Protein AF-A0A1H9SJ14-F1 (afdb_monomer_lite)

Sequence (432 aa):
MKKKSELMKMVAIISFTSLVTNAVACGSSLSLSETSNEESSGTEGEDSSQHGNSGAPGQQKNNSKNKTSDSDSKDEVSIEEITEKFIEEVASSAESDEEEVRYYLVDDFDDDGAYEGFMFVGSEADPDWGSCDGTVWFVNESGCEKIHDEFSFLVGENENIFSILQEEDRNFVVFRDLYATADVSNIYYVDGEKCIESRVSYLGSSYVGKEKGDLNITVSAYDMYCDFEGDAEEGTWTGHTWKPYYFYYSSETGDFEEYGAVEISEDELSKLIENDPIIEIKEEGYAIDQIIKRDNGIININYHMETEGLGRNYEYKNATYDLNTGLYVNVWGDGEAGVFDSDYGGIYYLQLLEDEDEDSESALSGDAHTYEEGDVDGYGYEGFSSDNLADSNRTKIELDEPVMTDTIVITITGAEKGAKYDDTCVSELLVY

Secondary structure (DSSP, 8-state):
-PPPPP--PPP-------------------------------------------------------------------HHHHHHHHHHHHHHHTTS-GGGEEEEEEE-TTSSS--EEEEEEEPPPBTTTTEEEEEEEEEETTEEEEEEEEEEEEPPTTSSS-EEEE-SS-EEEEEEEEPSS-EEEEEEEEETTEEEE-TTTTSSEEEE-TTT--EEEEEEEEEEEEEE-TT-SSPEEEEEEEEEEEEEEETTTTEEEEPPEEE--HHHHHHH-SS-HHHHHHHTTPEEEEEEEETTSEEEEEEEEEESSSSEEEEEEEEEEETTTTEE--SSSSS---TGGG--SS---S-SSPP--S-----------------------TT--HHHHHHH-------SS----S----------TT----TT--------

Foldseek 3Di:
DDDDDDDDDDDDDDDDDDDDDDDDDDDDDDDDDDDDDDDDDDDDDDDDDDDDDDDDDDDDDDPDDDDDDDDDDDPDDDQVNVVVVQLVQVCVVVVHDSVQQPAKDWDPFQPPPWIKMKTWGFDAQDPVQQWTWTFIKIATPVGIDTPGDTAIWHQDPVRHQWDWDDDDRGIWIWGWGDDPPFIFIFIWTDDPPDIGTALRGRQGDWDQDPPPRWIKHWHKDQFQKWFDDDPDPGTDGHDIFTDIFTWHQDPVVRHIDGFAKDWDDLVVQVVLAVDRCVVVCVVVPKDWDTWMAGPQQKIKTKIWHFDDDDGGMIGIWIWIAGSVVSATDQPPPPDGDDRRNNIRGGDDDRDDDDPPPPPDDDDPDDDDDDDDDDDQDQDDDPPDDLVRSQVPRDDDDDDPDDDDDPDDDDDDPDDDPPDDDDPSDDDDDDDD

Radius of gyration: 29.21 Å; chains: 1; bounding box: 78×79×76 Å

InterPro domains:
  IPR057561 NAD glycohydrolase, translocation F5/8 type C domain [PF25302] (384-431)

Structure (mmCIF, N/CA/C/O backbone):
data_AF-A0A1H9SJ14-F1
#
_entry.id   AF-A0A1H9SJ14-F1
#
loop_
_atom_site.group_PDB
_atom_site.id
_atom_site.type_symbol
_atom_site.label_atom_id
_atom_site.label_alt_id
_atom_site.label_comp_id
_atom_site.label_asym_id
_atom_site.label_entity_id
_atom_site.label_seq_id
_atom_site.pdbx_PDB_ins_code
_atom_site.Cartn_x
_atom_site.Cartn_y
_atom_site.Cartn_z
_atom_site.occupancy
_atom_site.B_iso_or_equiv
_atom_site.auth_seq_id
_atom_site.auth_comp_id
_atom_site.auth_asym_id
_atom_site.auth_atom_id
_atom_site.pdbx_PDB_model_num
ATOM 1 N N . MET A 1 1 ? 25.702 -25.009 -16.466 1.00 30.58 1 MET A N 1
ATOM 2 C CA . MET A 1 1 ? 26.375 -24.041 -15.579 1.00 30.58 1 MET A CA 1
ATOM 3 C C . MET A 1 1 ? 25.395 -22.903 -15.376 1.00 30.58 1 MET A C 1
ATOM 5 O O . MET A 1 1 ? 25.269 -22.076 -16.265 1.00 30.58 1 MET A O 1
ATOM 9 N N . LYS A 1 2 ? 24.595 -22.968 -14.307 1.00 26.28 2 LYS A N 1
ATOM 10 C CA . LYS A 1 2 ? 23.632 -21.925 -13.936 1.00 26.28 2 LYS A CA 1
ATOM 11 C C . LYS A 1 2 ? 24.352 -20.990 -12.963 1.00 26.28 2 LYS A C 1
ATOM 13 O O . LYS A 1 2 ? 24.883 -21.483 -11.969 1.00 26.28 2 LYS A O 1
ATOM 18 N N . LYS A 1 3 ? 24.451 -19.702 -13.294 1.00 25.41 3 LYS A N 1
ATOM 19 C CA . LYS A 1 3 ? 24.887 -18.670 -12.348 1.00 25.41 3 LYS A CA 1
ATOM 20 C C . LYS A 1 3 ? 23.734 -18.450 -11.366 1.00 25.41 3 LYS A C 1
ATOM 22 O O . LYS A 1 3 ? 22.610 -18.252 -11.814 1.00 25.41 3 LYS A O 1
ATOM 27 N N . LYS A 1 4 ? 24.016 -18.574 -10.067 1.00 28.19 4 LYS A N 1
ATOM 28 C CA . LYS A 1 4 ? 23.158 -18.056 -8.997 1.00 28.19 4 LYS A CA 1
ATOM 29 C C . LYS A 1 4 ? 23.175 -16.529 -9.118 1.00 28.19 4 LYS A C 1
ATOM 31 O O . LYS A 1 4 ? 24.267 -15.981 -9.258 1.00 28.19 4 LYS A O 1
ATOM 36 N N . SER A 1 5 ? 22.008 -15.891 -9.138 1.00 28.05 5 SER A N 1
ATOM 37 C CA . SER A 1 5 ? 21.909 -14.457 -8.875 1.00 28.05 5 SER A CA 1
ATOM 38 C C . SER A 1 5 ? 22.252 -14.232 -7.405 1.00 28.05 5 SER A C 1
ATOM 40 O O . SER A 1 5 ? 21.832 -14.999 -6.536 1.00 28.05 5 SER A O 1
ATOM 42 N N . GLU A 1 6 ? 23.108 -13.250 -7.154 1.00 30.83 6 GLU A N 1
ATOM 43 C CA . GLU A 1 6 ? 23.378 -12.754 -5.812 1.00 30.83 6 GLU A CA 1
ATOM 44 C C . GLU A 1 6 ? 22.240 -11.820 -5.409 1.00 30.83 6 GLU A C 1
ATOM 46 O O . GLU A 1 6 ? 21.781 -11.000 -6.202 1.00 30.83 6 GLU A O 1
ATOM 51 N N . LEU A 1 7 ? 21.749 -12.033 -4.193 1.00 27.98 7 LEU A N 1
ATOM 52 C CA . LEU A 1 7 ? 20.662 -11.304 -3.567 1.00 27.98 7 LEU A CA 1
ATOM 53 C C . LEU A 1 7 ? 21.302 -10.158 -2.770 1.00 27.98 7 LEU A C 1
ATOM 55 O O . LEU A 1 7 ? 22.014 -10.414 -1.802 1.00 27.98 7 LEU A O 1
ATOM 59 N N . MET A 1 8 ? 21.086 -8.916 -3.193 1.00 25.75 8 MET A N 1
ATOM 60 C CA . MET A 1 8 ? 21.490 -7.716 -2.457 1.00 25.75 8 MET A CA 1
ATOM 61 C C . MET A 1 8 ? 20.279 -7.296 -1.608 1.00 25.75 8 MET A C 1
ATOM 63 O O . MET A 1 8 ? 19.238 -6.969 -2.174 1.00 25.75 8 MET A O 1
ATOM 67 N N . LYS A 1 9 ? 20.361 -7.377 -0.271 1.00 30.12 9 LYS A N 1
ATOM 68 C CA . LYS A 1 9 ? 19.314 -6.876 0.644 1.00 30.12 9 LYS A CA 1
ATOM 69 C C . LYS A 1 9 ? 19.763 -5.551 1.272 1.00 30.12 9 LYS A C 1
ATOM 71 O O . LYS A 1 9 ? 20.928 -5.389 1.622 1.00 30.12 9 LYS A O 1
ATOM 76 N N . MET A 1 10 ? 18.811 -4.619 1.340 1.00 25.12 10 MET A N 1
ATOM 77 C CA . MET A 1 10 ? 18.914 -3.223 1.776 1.00 25.12 10 MET A CA 1
ATOM 78 C C . MET A 1 10 ? 19.604 -3.022 3.132 1.00 25.12 10 MET A C 1
ATOM 80 O O . MET A 1 10 ? 19.274 -3.680 4.114 1.00 25.12 10 MET A O 1
ATOM 84 N N . VAL A 1 11 ? 20.451 -1.993 3.191 1.00 25.08 11 VAL A N 1
ATOM 85 C CA . VAL A 1 11 ? 20.868 -1.308 4.420 1.00 25.08 11 VAL A CA 1
ATOM 86 C C . VAL A 1 11 ? 20.047 -0.022 4.527 1.00 25.08 11 VAL A C 1
ATOM 88 O O . VAL A 1 11 ? 20.162 0.859 3.676 1.00 25.08 11 VAL A O 1
ATOM 91 N N . ALA A 1 12 ? 19.222 0.110 5.566 1.00 23.83 12 ALA A N 1
ATOM 92 C CA . ALA A 1 12 ? 18.569 1.372 5.899 1.00 23.83 12 ALA A CA 1
ATOM 93 C C . ALA A 1 12 ? 19.550 2.261 6.686 1.00 23.83 12 ALA A C 1
ATOM 95 O O . ALA A 1 12 ? 19.896 1.960 7.827 1.00 23.83 12 ALA A O 1
ATOM 96 N N . ILE A 1 13 ? 20.020 3.358 6.084 1.00 26.92 13 ILE A N 1
ATOM 97 C CA . ILE A 1 13 ? 20.853 4.361 6.766 1.00 26.92 13 ILE A CA 1
ATOM 98 C C . ILE A 1 13 ? 19.944 5.475 7.293 1.00 26.92 13 ILE A C 1
ATOM 100 O O . ILE A 1 13 ? 19.517 6.352 6.545 1.00 26.92 13 ILE A O 1
ATOM 104 N N . ILE A 1 14 ? 19.685 5.479 8.601 1.00 26.12 14 ILE A N 1
ATOM 105 C CA . ILE A 1 14 ? 19.034 6.601 9.286 1.00 26.12 14 ILE A CA 1
ATOM 106 C C . ILE A 1 14 ? 20.107 7.648 9.617 1.00 26.12 14 ILE A C 1
ATOM 108 O O . ILE A 1 14 ? 20.957 7.437 10.482 1.00 26.12 14 ILE A O 1
ATOM 112 N N . SER A 1 15 ? 20.076 8.797 8.938 1.00 23.73 15 SER A N 1
ATOM 113 C CA . SER A 1 15 ? 20.920 9.952 9.274 1.00 23.73 15 SER A CA 1
ATOM 114 C C . SER A 1 15 ? 20.170 10.925 10.186 1.00 23.73 15 SER A C 1
ATOM 116 O O . SER A 1 15 ? 19.337 11.702 9.727 1.00 23.73 15 SER A O 1
ATOM 118 N N . PHE A 1 16 ? 20.505 10.935 11.479 1.00 23.61 16 PHE A N 1
ATOM 119 C CA . PHE A 1 16 ? 20.076 11.977 12.418 1.00 23.61 16 PHE A CA 1
ATOM 120 C C . PHE A 1 16 ? 21.045 13.166 12.380 1.00 23.61 16 PHE A C 1
ATOM 122 O O . PHE A 1 16 ? 22.209 13.045 12.760 1.00 23.61 16 PHE A O 1
ATOM 129 N N . THR A 1 17 ? 20.557 14.349 11.994 1.00 25.06 17 THR A N 1
ATOM 130 C CA . THR A 1 17 ? 21.251 15.619 12.266 1.00 25.06 17 THR A CA 1
ATOM 131 C C . THR A 1 17 ? 20.540 16.323 13.420 1.00 25.06 17 THR A C 1
ATOM 133 O O . THR A 1 17 ? 19.550 17.017 13.212 1.00 25.06 17 THR A O 1
ATOM 136 N N . SER A 1 18 ? 21.023 16.153 14.655 1.00 29.27 18 SER A N 1
ATOM 137 C CA . SER A 1 18 ? 20.503 16.908 15.801 1.00 29.27 18 SER A CA 1
ATOM 138 C C . SER A 1 18 ? 21.116 18.310 15.832 1.00 29.27 18 SER A C 1
ATOM 140 O O . SER A 1 18 ? 22.326 18.462 16.018 1.00 29.27 18 SER A O 1
ATOM 142 N N . LEU A 1 19 ? 20.286 19.344 15.714 1.00 23.00 19 LEU A N 1
ATOM 143 C CA . LEU A 1 19 ? 20.665 20.729 15.983 1.00 23.00 19 LEU A CA 1
ATOM 144 C C . LEU A 1 19 ? 20.073 21.124 17.342 1.00 23.00 19 LEU A C 1
ATOM 146 O O . LEU A 1 19 ? 18.964 21.639 17.438 1.00 23.00 19 LEU A O 1
ATOM 150 N N . VAL A 1 20 ? 20.809 20.838 18.418 1.00 26.47 20 VAL A N 1
ATOM 151 C CA . VAL A 1 20 ? 20.440 21.267 19.773 1.00 26.47 20 VAL A CA 1
ATOM 152 C C . VAL A 1 20 ? 20.949 22.690 19.987 1.00 26.47 20 VAL A C 1
ATOM 154 O O . VAL A 1 20 ? 22.146 22.914 20.167 1.00 26.47 20 VAL A O 1
ATOM 157 N N . THR A 1 21 ? 20.033 23.658 20.028 1.00 25.38 21 THR A N 1
ATOM 158 C CA . THR A 1 21 ? 20.314 24.985 20.595 1.00 25.38 21 THR A CA 1
ATOM 159 C C . THR A 1 21 ? 19.547 25.122 21.903 1.00 25.38 21 THR A C 1
ATOM 161 O O . THR A 1 21 ? 18.376 25.484 21.914 1.00 25.38 21 THR A O 1
ATOM 164 N N . ASN A 1 22 ? 20.212 24.832 23.022 1.00 28.05 22 ASN A N 1
ATOM 165 C CA . ASN A 1 22 ? 19.695 25.164 24.345 1.00 28.05 22 ASN A CA 1
ATOM 166 C C . ASN A 1 22 ? 20.012 26.627 24.670 1.00 28.05 22 ASN A C 1
ATOM 168 O O . ASN A 1 22 ? 21.174 27.026 24.770 1.00 28.05 22 ASN A O 1
ATOM 172 N N . ALA A 1 23 ? 18.963 27.419 24.879 1.00 24.64 23 ALA A N 1
ATOM 173 C CA . ALA A 1 23 ? 19.049 28.718 25.520 1.00 24.64 23 ALA A CA 1
ATOM 174 C C . ALA A 1 23 ? 18.889 28.549 27.038 1.00 24.64 23 ALA A C 1
ATOM 176 O O . ALA A 1 23 ? 17.806 28.218 27.506 1.00 24.64 23 ALA A O 1
ATOM 177 N N . VAL A 1 24 ? 19.927 28.865 27.820 1.00 27.86 24 VAL A N 1
ATOM 178 C CA . VAL A 1 24 ? 19.754 29.356 29.197 1.00 27.86 24 VAL A CA 1
ATOM 179 C C . VAL A 1 24 ? 20.703 30.526 29.430 1.00 27.86 24 VAL A C 1
ATOM 181 O O . VAL A 1 24 ? 21.916 30.445 29.247 1.00 27.86 24 VAL A O 1
ATOM 184 N N . ALA A 1 25 ? 20.102 31.643 29.823 1.00 22.27 25 ALA A N 1
ATOM 185 C CA . ALA A 1 25 ? 20.743 32.902 30.134 1.00 22.27 25 ALA A CA 1
ATOM 186 C C . ALA A 1 25 ? 21.556 32.846 31.438 1.00 22.27 25 ALA A C 1
ATOM 188 O O . ALA A 1 25 ? 21.040 32.432 32.470 1.00 22.27 25 ALA A O 1
ATOM 189 N N . CYS A 1 26 ? 22.768 33.409 31.429 1.00 24.92 26 CYS A N 1
ATOM 190 C CA . CYS A 1 26 ? 23.219 34.333 32.475 1.00 24.92 26 CYS A CA 1
ATOM 191 C C . CYS A 1 26 ? 24.426 35.138 31.969 1.00 24.92 26 CYS A C 1
ATOM 193 O O . CYS A 1 26 ? 25.374 34.591 31.415 1.00 24.92 26 CYS A O 1
ATOM 195 N N . GLY A 1 27 ? 24.336 36.464 32.081 1.00 22.86 27 GLY A N 1
ATOM 196 C CA . GLY A 1 27 ? 25.085 37.391 31.238 1.00 22.86 27 GLY A CA 1
ATOM 197 C C . GLY A 1 27 ? 26.579 37.527 31.510 1.00 22.86 27 GLY A C 1
ATOM 198 O O . GLY A 1 27 ? 27.049 37.399 32.631 1.00 22.86 27 GLY A O 1
ATOM 199 N N . SER A 1 28 ? 27.308 37.942 30.478 1.00 25.86 28 SER A N 1
ATOM 200 C CA . SER A 1 28 ? 28.265 39.052 30.537 1.00 25.86 28 SER A CA 1
ATOM 201 C C . SER A 1 28 ? 28.444 39.598 29.122 1.00 25.86 28 SER A C 1
ATOM 203 O O . SER A 1 28 ? 28.520 38.847 28.157 1.00 25.86 28 SER A O 1
ATOM 205 N N . SER A 1 29 ? 28.485 40.918 29.007 1.00 24.61 29 SER A N 1
ATOM 206 C CA . SER A 1 29 ? 28.732 41.670 27.781 1.00 24.61 29 SER A CA 1
ATOM 207 C C . SER A 1 29 ? 30.042 41.284 27.091 1.00 24.61 29 SER A C 1
ATOM 209 O O . SER A 1 29 ? 31.084 41.314 27.743 1.00 24.61 29 SER A O 1
ATOM 211 N N . LEU A 1 30 ? 30.009 41.098 25.770 1.00 22.67 30 LEU A N 1
ATOM 212 C CA . LEU A 1 30 ? 31.099 41.478 24.870 1.00 22.67 30 LEU A CA 1
ATOM 213 C C . LEU A 1 30 ? 30.560 41.617 23.442 1.00 22.67 30 LEU A C 1
ATOM 215 O O . LEU A 1 30 ? 30.034 40.686 22.846 1.00 22.67 30 LEU A O 1
ATOM 219 N N . SER A 1 31 ? 30.660 42.845 22.948 1.00 22.62 31 SER A N 1
ATOM 220 C CA . SER A 1 31 ? 30.373 43.271 21.586 1.00 22.62 31 SER A CA 1
ATOM 221 C C . SER A 1 31 ? 31.423 42.748 20.612 1.00 22.62 31 SER A C 1
ATOM 223 O O . SER A 1 31 ? 32.609 42.857 20.921 1.00 22.62 31 SER A O 1
ATOM 225 N N . LEU A 1 32 ? 31.014 42.380 19.399 1.00 22.39 32 LEU A N 1
ATOM 226 C CA . LEU A 1 32 ? 31.743 42.742 18.183 1.00 22.39 32 LEU A CA 1
ATOM 227 C C . LEU A 1 32 ? 30.802 42.696 16.976 1.00 22.39 32 LEU A C 1
ATOM 229 O O . LEU A 1 32 ? 30.127 41.711 16.706 1.00 22.39 32 LEU A O 1
ATOM 233 N N . SER A 1 33 ? 30.738 43.850 16.329 1.00 23.33 33 SER A N 1
ATOM 234 C CA . SER A 1 33 ? 30.069 44.169 15.078 1.00 23.33 33 SER A CA 1
ATOM 235 C C . SER A 1 33 ? 30.786 43.551 13.884 1.00 23.33 33 SER A C 1
ATOM 237 O O . SER A 1 33 ? 32.013 43.570 13.876 1.00 23.33 33 SER A O 1
ATOM 239 N N . GLU A 1 34 ? 30.048 43.240 12.821 1.00 24.17 34 GLU A N 1
ATOM 240 C CA . GLU A 1 34 ? 30.364 43.786 11.498 1.00 24.17 34 GLU A CA 1
ATOM 241 C C . GLU A 1 34 ? 29.124 43.797 10.594 1.00 24.17 34 GLU A C 1
ATOM 243 O O . GLU A 1 34 ? 28.425 42.809 10.400 1.00 24.17 34 GLU A O 1
ATOM 248 N N . THR A 1 35 ? 28.832 44.997 10.113 1.00 23.39 35 THR A N 1
ATOM 249 C CA . THR A 1 35 ? 27.830 45.369 9.119 1.00 23.39 35 THR A CA 1
ATOM 250 C C . THR A 1 35 ? 28.334 45.079 7.708 1.00 23.39 35 THR A C 1
ATOM 252 O O . THR A 1 35 ? 29.470 45.433 7.404 1.00 23.39 35 THR A O 1
ATOM 255 N N . SER A 1 36 ? 27.454 44.669 6.795 1.00 27.08 36 SER A N 1
ATOM 256 C CA . SER A 1 36 ? 27.295 45.410 5.534 1.00 27.08 36 SER A CA 1
ATOM 257 C C . SER A 1 36 ? 25.943 45.132 4.877 1.00 27.08 36 SER A C 1
ATOM 259 O O . SER A 1 36 ? 25.476 44.001 4.803 1.00 27.08 36 SER A O 1
ATOM 261 N N . ASN A 1 37 ? 25.323 46.238 4.475 1.00 27.44 37 ASN A N 1
ATOM 262 C CA . ASN A 1 37 ? 24.102 46.366 3.695 1.00 27.44 37 ASN A CA 1
ATOM 263 C C . ASN A 1 37 ? 24.293 45.808 2.272 1.00 27.44 37 ASN A C 1
ATOM 265 O O . ASN A 1 37 ? 25.392 45.921 1.738 1.00 27.44 37 ASN A O 1
ATOM 269 N N . GLU A 1 38 ? 23.213 45.403 1.602 1.00 28.30 38 GLU A N 1
ATOM 270 C CA . GLU A 1 38 ? 22.608 46.264 0.573 1.00 28.30 38 GLU A CA 1
ATOM 271 C C . GLU A 1 38 ? 21.194 45.810 0.190 1.00 28.30 38 GLU A C 1
ATOM 273 O O . GLU A 1 38 ? 20.874 44.630 0.077 1.00 28.30 38 GLU A O 1
ATOM 278 N N . GLU A 1 39 ? 20.347 46.827 0.075 1.00 26.80 39 GLU A N 1
ATOM 279 C CA . GLU A 1 39 ? 18.922 46.819 -0.203 1.00 26.80 39 GLU A CA 1
ATOM 280 C C . GLU A 1 39 ? 18.616 46.657 -1.698 1.00 26.80 39 GLU A C 1
ATOM 282 O O . GLU A 1 39 ? 19.311 47.183 -2.561 1.00 26.80 39 GLU A O 1
ATOM 287 N N . SER A 1 40 ? 17.481 45.999 -1.944 1.00 28.38 40 SER A N 1
ATOM 288 C CA . SER A 1 40 ? 16.351 46.423 -2.784 1.00 28.38 40 SER A CA 1
ATOM 289 C C . SER A 1 40 ? 16.605 47.209 -4.084 1.00 28.38 40 SER A C 1
ATOM 291 O O . SER A 1 40 ? 17.063 48.351 -4.080 1.00 28.38 40 SER A O 1
ATOM 293 N N . SER A 1 41 ? 15.951 46.738 -5.147 1.00 26.14 41 SER A N 1
ATOM 294 C CA . SER A 1 41 ? 15.040 47.606 -5.903 1.00 26.14 41 SER A CA 1
ATOM 295 C C . SER A 1 41 ? 13.889 46.779 -6.474 1.00 26.14 41 SER A C 1
ATOM 297 O O . SER A 1 41 ? 14.115 45.907 -7.311 1.00 26.14 41 SER A O 1
ATOM 299 N N . GLY A 1 42 ? 12.667 47.041 -6.009 1.00 25.78 42 GLY A N 1
ATOM 300 C CA . GLY A 1 42 ? 11.445 46.518 -6.615 1.00 25.78 42 GLY A CA 1
ATOM 301 C C . GLY A 1 42 ? 11.022 47.295 -7.859 1.00 25.78 42 GLY A C 1
ATOM 302 O O . GLY A 1 42 ? 11.599 48.330 -8.190 1.00 25.78 42 GLY A O 1
ATOM 303 N N . THR A 1 43 ? 9.964 46.829 -8.520 1.00 26.81 43 THR A N 1
ATOM 304 C CA . THR A 1 43 ? 8.836 47.686 -8.919 1.00 26.81 43 THR A CA 1
ATOM 305 C C . THR A 1 43 ? 7.629 46.855 -9.347 1.00 26.81 43 THR A C 1
ATOM 307 O O . THR A 1 43 ? 7.747 45.723 -9.803 1.00 26.81 43 THR A O 1
ATOM 310 N N . GLU A 1 44 ? 6.481 47.475 -9.104 1.00 27.86 44 GLU A N 1
ATOM 311 C CA . GLU A 1 44 ? 5.098 47.015 -9.155 1.00 27.86 44 GLU A CA 1
ATOM 312 C C . GLU A 1 44 ? 4.558 46.759 -10.571 1.00 27.86 44 GLU A C 1
ATOM 314 O O . GLU A 1 44 ? 5.079 47.267 -11.565 1.00 27.86 44 GLU A O 1
ATOM 319 N N . GLY A 1 45 ? 3.418 46.065 -10.625 1.00 24.59 45 GLY A N 1
ATOM 320 C CA . GLY A 1 45 ? 2.523 46.042 -11.777 1.00 24.59 45 GLY A CA 1
ATOM 321 C C . GLY A 1 45 ? 1.215 45.310 -11.474 1.00 24.59 45 GLY A C 1
ATOM 322 O O . GLY A 1 45 ? 1.110 44.115 -11.724 1.00 24.59 45 GLY A O 1
ATOM 323 N N . GLU A 1 46 ? 0.230 46.033 -10.936 1.00 26.59 46 GLU A N 1
ATOM 324 C CA . GLU A 1 46 ? -1.196 45.682 -11.021 1.00 26.59 46 GLU A CA 1
ATOM 325 C C . GLU A 1 46 ? -1.628 45.607 -12.501 1.00 26.59 46 GLU A C 1
ATOM 327 O O . GLU A 1 46 ? -1.219 46.461 -13.285 1.00 26.59 46 GLU A O 1
ATOM 332 N N . ASP A 1 47 ? -2.466 44.641 -12.896 1.00 24.64 47 ASP A N 1
ATOM 333 C CA . ASP A 1 47 ? -3.857 44.909 -13.305 1.00 24.64 47 ASP A CA 1
ATOM 334 C C . ASP A 1 47 ? -4.617 43.603 -13.632 1.00 24.64 47 ASP A C 1
ATOM 336 O O . ASP A 1 47 ? -4.091 42.604 -14.118 1.00 24.64 47 ASP A O 1
ATOM 340 N N . SER A 1 48 ? -5.900 43.686 -13.328 1.00 26.88 48 SER A N 1
ATOM 341 C CA . SER A 1 48 ? -7.030 42.792 -13.503 1.00 26.88 48 SER A CA 1
ATOM 342 C C . SER A 1 48 ? -7.274 42.230 -14.916 1.00 26.88 48 SER A C 1
ATOM 344 O O . SER A 1 48 ? -7.037 42.877 -15.932 1.00 26.88 48 SER A O 1
ATOM 346 N N . SER A 1 49 ? -7.915 41.056 -14.993 1.00 27.56 49 SER A N 1
ATOM 347 C CA . SER A 1 49 ? -9.208 40.917 -15.692 1.00 27.56 49 SER A CA 1
ATOM 348 C C . SER A 1 49 ? -9.854 39.538 -15.499 1.00 27.56 49 SER A C 1
ATOM 350 O O . SER A 1 49 ? -9.205 38.503 -15.396 1.00 27.56 49 SER A O 1
ATOM 352 N N . GLN A 1 50 ? -11.182 39.582 -15.410 1.00 27.34 50 GLN A N 1
ATOM 353 C CA . GLN A 1 50 ? -12.129 38.497 -15.176 1.00 27.34 50 GLN A CA 1
ATOM 354 C C . GLN A 1 50 ? -12.502 37.744 -16.464 1.00 27.34 50 GLN A C 1
ATOM 356 O O . GLN A 1 50 ? -12.799 38.381 -17.469 1.00 27.34 50 GLN A O 1
ATOM 361 N N . HIS A 1 51 ? -12.694 36.427 -16.361 1.00 27.55 51 HIS A N 1
ATOM 362 C CA . HIS A 1 51 ? -13.793 35.624 -16.943 1.00 27.55 51 HIS A CA 1
ATOM 363 C C . HIS A 1 51 ? -13.586 34.171 -16.463 1.00 27.55 51 HIS A C 1
ATOM 365 O O . HIS A 1 51 ? -12.470 33.685 -16.498 1.00 27.55 51 HIS A O 1
ATOM 371 N N . GLY A 1 52 ? -14.551 33.398 -15.971 1.00 23.89 52 GLY A N 1
ATOM 372 C CA . GLY A 1 52 ? -15.997 33.551 -15.999 1.00 23.89 52 GLY A CA 1
ATOM 373 C C . GLY A 1 52 ? -16.680 32.232 -16.388 1.00 23.89 52 GLY A C 1
ATOM 374 O O . GLY A 1 52 ? -17.161 32.127 -17.504 1.00 23.89 52 GLY A O 1
ATOM 375 N N . ASN A 1 53 ? -16.815 31.328 -15.409 1.00 26.98 53 ASN A N 1
ATOM 376 C CA . ASN A 1 53 ? -18.009 30.514 -15.112 1.00 26.98 53 ASN A CA 1
ATOM 377 C C . ASN A 1 53 ? -18.319 29.167 -15.829 1.00 26.98 53 ASN A C 1
ATOM 379 O O . ASN A 1 53 ? -18.177 29.007 -17.037 1.00 26.98 53 ASN A O 1
ATOM 383 N N . SER A 1 54 ? -18.984 28.320 -15.019 1.00 29.61 54 SER A N 1
ATOM 384 C CA . SER A 1 54 ? -19.863 27.152 -15.258 1.00 29.61 54 SER A CA 1
ATOM 385 C C . SER A 1 54 ? -19.212 25.752 -15.267 1.00 29.61 54 SER A C 1
ATOM 387 O O . SER A 1 54 ? -18.303 25.511 -16.040 1.00 29.61 54 SER A O 1
ATOM 389 N N . GLY A 1 55 ? -19.635 24.777 -14.447 1.00 24.08 55 GLY A N 1
ATOM 390 C CA . GLY A 1 55 ? -20.778 24.745 -13.532 1.00 24.08 55 GLY A CA 1
ATOM 391 C C . GLY A 1 55 ? -20.792 23.546 -12.567 1.00 24.08 55 GLY A C 1
ATOM 392 O O . GLY A 1 55 ? -20.192 22.509 -12.819 1.00 24.08 55 GLY A O 1
ATOM 393 N N . ALA A 1 56 ? -21.516 23.744 -11.462 1.00 24.98 56 ALA A N 1
ATOM 394 C CA . ALA A 1 56 ? -21.994 22.729 -10.519 1.00 24.98 56 ALA A CA 1
ATOM 395 C C . ALA A 1 56 ? -23.093 21.845 -11.166 1.00 24.98 56 ALA A C 1
ATOM 397 O O . ALA A 1 56 ? -23.656 22.258 -12.187 1.00 24.98 56 ALA A O 1
ATOM 398 N N . PRO A 1 57 ? -23.444 20.665 -10.609 1.00 31.45 57 PRO A N 1
ATOM 399 C CA . PRO A 1 57 ? -24.181 20.530 -9.334 1.00 31.45 57 PRO A CA 1
ATOM 400 C C . PRO A 1 57 ? -23.610 19.388 -8.454 1.00 31.45 57 PRO A C 1
ATOM 402 O O . PRO A 1 57 ? -22.823 18.589 -8.926 1.00 31.45 57 PRO A O 1
ATOM 405 N N . GLY A 1 58 ? -23.934 19.187 -7.182 1.00 24.62 58 GLY A N 1
ATOM 406 C CA . GLY A 1 58 ? -24.894 19.788 -6.274 1.00 24.62 58 GLY A CA 1
ATOM 407 C C . GLY A 1 58 ? -24.661 19.184 -4.881 1.00 24.62 58 GLY A C 1
ATOM 408 O O . GLY A 1 58 ? -24.267 18.031 -4.747 1.00 24.62 58 GLY A O 1
ATOM 409 N N . GLN A 1 59 ? -24.875 19.991 -3.847 1.00 26.00 59 GLN A N 1
ATOM 410 C CA . GLN A 1 59 ? -24.769 19.594 -2.446 1.00 26.00 59 GLN A CA 1
ATOM 411 C C . GLN A 1 59 ? -25.870 18.589 -2.073 1.00 26.00 59 GLN A C 1
ATOM 413 O O . GLN A 1 59 ? -27.053 18.901 -2.217 1.00 26.00 59 GLN A O 1
ATOM 418 N N . GLN A 1 60 ? -25.497 17.455 -1.479 1.00 25.55 60 GLN A N 1
ATOM 419 C CA . GLN A 1 60 ? -26.360 16.725 -0.551 1.00 25.55 60 GLN A CA 1
ATOM 420 C C . GLN A 1 60 ? -25.646 16.572 0.790 1.00 25.55 60 GLN A C 1
ATOM 422 O O . GLN A 1 60 ? -24.746 15.761 0.955 1.00 25.55 60 GLN A O 1
ATOM 427 N N . LYS A 1 61 ? -26.091 17.380 1.757 1.00 27.00 61 LYS A N 1
ATOM 428 C CA . LYS A 1 61 ? -25.936 17.102 3.184 1.00 27.00 61 LYS A CA 1
ATOM 429 C C . LYS A 1 61 ? -26.803 15.893 3.518 1.00 27.00 61 LYS A C 1
ATOM 431 O O . LYS A 1 61 ? -28.023 16.012 3.413 1.00 27.00 61 LYS A O 1
ATOM 436 N N . ASN A 1 62 ? -26.207 14.802 3.982 1.00 25.44 62 ASN A N 1
ATOM 437 C CA . ASN A 1 62 ? -26.944 13.711 4.610 1.00 25.44 62 ASN A CA 1
ATOM 438 C C . ASN A 1 62 ? -26.553 13.615 6.087 1.00 25.44 62 ASN A C 1
ATOM 440 O O . ASN A 1 62 ? -25.639 12.900 6.463 1.00 25.44 62 ASN A O 1
ATOM 444 N N . ASN A 1 63 ? -27.312 14.336 6.916 1.00 30.72 63 ASN A N 1
ATOM 445 C CA . ASN A 1 63 ? -27.631 13.884 8.267 1.00 30.72 63 ASN A CA 1
ATOM 446 C C . ASN A 1 63 ? -28.599 12.707 8.111 1.00 30.72 63 ASN A C 1
ATOM 448 O O . ASN A 1 63 ? -29.747 12.933 7.713 1.00 30.72 63 ASN A O 1
ATOM 452 N N . SER A 1 64 ? -28.181 11.483 8.421 1.00 28.00 64 SER A N 1
ATOM 453 C CA . SER A 1 64 ? -29.120 10.367 8.527 1.00 28.00 64 SER A CA 1
ATOM 454 C C . SER A 1 64 ? -29.570 10.232 9.977 1.00 28.00 64 SER A C 1
ATOM 456 O O . SER A 1 64 ? -28.781 9.933 10.864 1.00 28.00 64 SER A O 1
ATOM 458 N N . LYS A 1 65 ? -30.851 10.518 10.225 1.00 29.78 65 LYS A N 1
ATOM 459 C CA . LYS A 1 65 ? -31.535 10.251 11.490 1.00 29.78 65 LYS A CA 1
ATOM 460 C C . LYS A 1 65 ? -32.827 9.498 11.181 1.00 29.78 65 LYS A C 1
ATOM 462 O O . LYS A 1 65 ? -33.676 10.019 10.461 1.00 29.78 65 LYS A O 1
ATOM 467 N N . ASN A 1 66 ? -32.940 8.319 11.785 1.00 27.64 66 ASN A N 1
ATOM 468 C CA . ASN A 1 66 ? -34.120 7.505 12.078 1.00 27.64 66 ASN A CA 1
ATOM 469 C C . ASN A 1 66 ? -35.110 7.142 10.966 1.00 27.64 66 ASN A C 1
ATOM 471 O O . ASN A 1 66 ? -35.886 7.962 10.472 1.00 27.64 66 ASN A O 1
ATOM 475 N N . LYS A 1 67 ? -35.261 5.826 10.789 1.00 27.64 67 LYS A N 1
ATOM 476 C CA . LYS A 1 67 ? -36.522 5.214 10.381 1.00 27.64 67 LYS A CA 1
ATOM 477 C C . LYS A 1 67 ? -36.958 4.204 11.441 1.00 27.64 67 LYS A C 1
ATOM 479 O O . LYS A 1 67 ? -36.400 3.126 11.564 1.00 27.64 67 LYS A O 1
ATOM 484 N N . THR A 1 68 ? -37.963 4.603 12.208 1.00 27.98 68 THR A N 1
ATOM 485 C CA . THR A 1 68 ? -38.651 3.799 13.217 1.00 27.98 68 THR A CA 1
ATOM 486 C C . THR A 1 68 ? -39.469 2.698 12.539 1.00 27.98 68 THR A C 1
ATOM 488 O O . THR A 1 68 ? -40.325 2.996 11.700 1.00 27.98 68 THR A O 1
ATOM 491 N N . SER A 1 69 ? -39.265 1.447 12.942 1.00 31.30 69 SER A N 1
ATOM 492 C CA . SER A 1 69 ? -40.262 0.383 12.817 1.00 31.30 69 SER A CA 1
ATOM 493 C C . SER A 1 69 ? -40.394 -0.328 14.159 1.00 31.30 69 SER A C 1
ATOM 495 O O . SER A 1 69 ? -39.517 -1.087 14.549 1.00 31.30 69 SER A O 1
ATOM 497 N N . ASP A 1 70 ? -41.496 -0.048 14.855 1.00 35.69 70 ASP A N 1
ATOM 498 C CA . ASP A 1 70 ? -41.954 -0.782 16.035 1.00 35.69 70 ASP A CA 1
ATOM 499 C C . ASP A 1 70 ? -42.258 -2.247 15.677 1.00 35.69 70 ASP A C 1
ATOM 501 O O . ASP A 1 70 ? -43.180 -2.501 14.895 1.00 35.69 70 ASP A O 1
ATOM 505 N N . SER A 1 71 ? -41.571 -3.194 16.326 1.00 34.62 71 SER A N 1
ATOM 506 C CA . SER A 1 71 ? -42.197 -4.420 16.845 1.00 34.62 71 SER A CA 1
ATOM 507 C C . SER A 1 71 ? -41.321 -5.142 17.886 1.00 34.62 71 SER A C 1
ATOM 509 O O . SER A 1 71 ? -40.337 -5.776 17.529 1.00 34.62 71 SER A O 1
ATOM 511 N N . ASP A 1 72 ? -41.763 -5.078 19.146 1.00 36.28 72 ASP A N 1
ATOM 512 C CA . ASP A 1 72 ? -41.603 -6.045 20.250 1.00 36.28 72 ASP A CA 1
ATOM 513 C C . ASP A 1 72 ? -40.208 -6.612 20.613 1.00 36.28 72 ASP A C 1
ATOM 515 O O . ASP A 1 72 ? -39.827 -7.718 20.239 1.00 36.28 72 ASP A O 1
ATOM 519 N N . SER A 1 73 ? -39.562 -5.894 21.538 1.00 44.78 73 SER A N 1
ATOM 520 C CA . SER A 1 73 ? -38.917 -6.374 22.777 1.00 44.78 73 SER A CA 1
ATOM 521 C C . SER A 1 73 ? -38.051 -7.647 22.737 1.00 44.78 73 SER A C 1
ATOM 523 O O . SER A 1 73 ? -38.518 -8.751 23.046 1.00 44.78 73 SER A O 1
ATOM 525 N N . LYS A 1 74 ? -36.746 -7.429 22.579 1.00 40.22 74 LYS A N 1
ATOM 526 C CA . LYS A 1 74 ? -35.681 -7.997 23.422 1.00 40.22 74 LYS A CA 1
ATOM 527 C C . LYS A 1 74 ? -34.705 -6.864 23.754 1.00 40.22 74 LYS A C 1
ATOM 529 O O . LYS A 1 74 ? -34.686 -5.883 23.024 1.00 40.22 74 LYS A O 1
ATOM 534 N N . ASP A 1 75 ? -34.003 -6.973 24.876 1.00 45.78 75 ASP A N 1
ATOM 535 C CA . ASP A 1 75 ? -33.026 -5.995 25.366 1.00 45.78 75 ASP A CA 1
ATOM 536 C C . ASP A 1 75 ? -31.921 -5.752 24.316 1.00 45.78 75 ASP A C 1
ATOM 538 O O . ASP A 1 75 ? -30.932 -6.475 24.275 1.00 45.78 75 ASP A O 1
ATOM 542 N N . GLU A 1 76 ? -32.132 -4.790 23.418 1.00 54.28 76 GLU A N 1
ATOM 543 C CA . GLU A 1 76 ? -31.147 -4.318 22.444 1.00 54.28 76 GLU A CA 1
ATOM 544 C C . GLU A 1 76 ? -30.337 -3.229 23.158 1.00 54.28 76 GLU A C 1
ATOM 546 O O . GLU A 1 76 ? -30.839 -2.125 23.382 1.00 54.28 76 GLU A O 1
ATOM 551 N N . VAL A 1 77 ? -29.133 -3.581 23.617 1.00 68.94 77 VAL A N 1
ATOM 552 C CA . VAL A 1 77 ? -28.136 -2.595 24.060 1.00 68.94 77 VAL A CA 1
ATOM 553 C C . VAL A 1 77 ? -27.852 -1.704 22.855 1.00 68.94 77 VAL A C 1
ATOM 555 O O . VAL A 1 77 ? -27.649 -2.220 21.755 1.00 68.94 77 VAL A O 1
ATOM 558 N N . SER A 1 78 ? -27.923 -0.383 23.015 1.00 88.94 78 SER A N 1
ATOM 559 C CA . SER A 1 78 ? -27.714 0.504 21.867 1.00 88.94 78 SER A CA 1
ATOM 560 C C . SER A 1 78 ? -26.226 0.567 21.509 1.00 88.94 78 SER A C 1
ATOM 562 O O . SER A 1 78 ? -25.371 0.445 22.385 1.00 88.94 78 SER A O 1
ATOM 564 N N . ILE A 1 79 ? -25.898 0.769 20.228 1.00 91.31 79 ILE A N 1
ATOM 565 C CA . ILE A 1 79 ? -24.501 0.885 19.770 1.00 91.31 79 ILE A CA 1
ATOM 566 C C . ILE A 1 79 ? -23.741 1.984 20.530 1.00 91.31 79 ILE A C 1
ATOM 568 O O . ILE A 1 79 ? -22.545 1.860 20.777 1.00 91.31 79 ILE A O 1
ATOM 572 N N . GLU A 1 80 ? -24.440 3.033 20.972 1.00 94.56 80 GLU A N 1
ATOM 573 C CA . GLU A 1 80 ? -23.873 4.081 21.818 1.00 94.56 80 GLU A CA 1
ATOM 574 C C . GLU A 1 80 ? -23.468 3.563 23.207 1.00 94.56 80 GLU A C 1
ATOM 576 O O . GLU A 1 80 ? -22.384 3.896 23.671 1.00 94.56 80 GLU A O 1
ATOM 581 N N . GLU A 1 81 ? -24.283 2.716 23.849 1.00 95.44 81 GLU A N 1
ATOM 582 C CA . GLU A 1 81 ? -23.947 2.106 25.147 1.00 95.44 81 GLU A CA 1
ATOM 583 C C . GLU A 1 81 ? -22.740 1.158 25.030 1.00 95.44 81 GLU A C 1
ATOM 585 O O . GLU A 1 81 ? -21.901 1.104 25.930 1.00 95.44 81 GLU A O 1
ATOM 590 N N . ILE A 1 82 ? -22.628 0.432 23.911 1.00 96.25 82 ILE A N 1
ATOM 591 C CA . ILE A 1 82 ? -21.463 -0.418 23.611 1.00 96.25 82 ILE A CA 1
ATOM 592 C C . ILE A 1 82 ? -20.217 0.445 23.395 1.00 96.25 82 ILE A C 1
ATOM 594 O O . ILE A 1 82 ? -19.169 0.17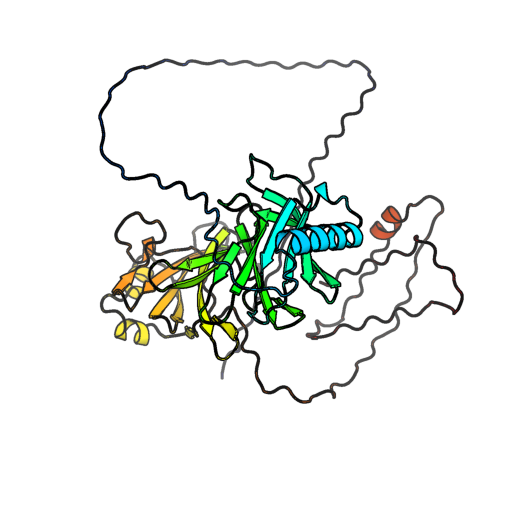1 23.975 1.00 96.25 82 ILE A O 1
ATOM 598 N N . THR A 1 83 ? -20.345 1.515 22.609 1.00 97.62 83 THR A N 1
ATOM 599 C CA . THR A 1 83 ? -19.243 2.440 22.316 1.00 97.62 83 THR A CA 1
ATOM 600 C C . THR A 1 83 ? -18.713 3.095 23.591 1.00 97.62 83 THR A C 1
ATOM 602 O O . THR A 1 83 ? -17.505 3.106 23.805 1.00 97.62 83 THR A O 1
ATOM 605 N N . GLU A 1 84 ? -19.593 3.593 24.468 1.00 97.62 84 GLU A N 1
ATOM 606 C CA . GLU A 1 84 ? -19.202 4.173 25.763 1.00 97.62 84 GLU A CA 1
ATOM 607 C C . GLU A 1 84 ? -18.444 3.150 26.624 1.00 97.62 84 GLU A C 1
ATOM 609 O O . GLU A 1 84 ? -17.368 3.455 27.135 1.00 97.62 84 GLU A O 1
ATOM 614 N N . LYS A 1 85 ? -18.937 1.906 26.708 1.00 97.50 85 LYS A N 1
ATOM 615 C CA . LYS A 1 85 ? -18.250 0.827 27.433 1.00 97.50 85 LYS A CA 1
ATOM 616 C C . LYS A 1 85 ? -16.853 0.546 26.863 1.00 97.50 85 LYS A C 1
ATOM 618 O O . LYS A 1 85 ? -15.908 0.360 27.625 1.00 97.50 85 LYS A O 1
ATOM 623 N N . PHE A 1 86 ? -16.716 0.493 25.541 1.00 98.50 86 PHE A N 1
ATOM 624 C CA . PHE A 1 86 ? -15.431 0.247 24.886 1.00 98.50 86 PHE A CA 1
ATOM 625 C C . PHE A 1 86 ? -14.437 1.396 25.084 1.00 98.50 86 PHE A C 1
ATOM 627 O O . PHE A 1 86 ? -13.255 1.134 25.297 1.00 98.50 86 PHE A O 1
ATOM 634 N N . ILE A 1 87 ? -14.904 2.648 25.089 1.00 98.56 87 ILE A N 1
ATOM 635 C CA . ILE A 1 87 ? -14.077 3.815 25.426 1.00 98.56 87 ILE A CA 1
ATOM 636 C C . ILE A 1 87 ? -13.547 3.701 26.862 1.00 98.56 87 ILE A C 1
ATOM 638 O O . ILE A 1 87 ? -12.343 3.847 27.068 1.00 98.56 87 ILE A O 1
ATOM 642 N N . GLU A 1 88 ? -14.407 3.391 27.839 1.00 98.12 88 GLU A N 1
ATOM 643 C CA . GLU A 1 88 ? -13.999 3.200 29.242 1.00 98.12 88 GLU A CA 1
ATOM 644 C C . GLU A 1 88 ? -12.940 2.088 29.384 1.00 98.12 88 GLU A C 1
ATOM 646 O O . GLU A 1 88 ? -11.946 2.240 30.101 1.00 98.12 88 GLU A O 1
ATOM 651 N N . GLU A 1 89 ? -13.139 0.964 28.691 1.00 98.31 89 GLU A N 1
ATOM 652 C CA . GLU A 1 89 ? -12.247 -0.197 28.745 1.00 98.31 89 GLU A CA 1
ATOM 653 C C . GLU A 1 89 ? -10.876 0.089 28.120 1.00 98.31 89 GLU A C 1
ATOM 655 O O . GLU A 1 89 ? -9.844 -0.204 28.734 1.00 98.31 89 GLU A O 1
ATOM 660 N N . VAL A 1 90 ? -10.853 0.716 26.940 1.00 98.62 90 VAL A N 1
ATOM 661 C CA . VAL A 1 90 ? -9.606 1.094 26.266 1.00 98.62 90 VAL A CA 1
ATOM 662 C C . VAL A 1 90 ? -8.867 2.178 27.043 1.00 98.62 90 VAL A C 1
ATOM 664 O O . VAL A 1 90 ? -7.669 2.027 27.270 1.00 98.62 90 VAL A O 1
ATOM 667 N N . ALA A 1 91 ? -9.552 3.219 27.527 1.00 98.44 91 ALA A N 1
ATOM 668 C CA . ALA A 1 91 ? -8.930 4.267 28.339 1.00 98.44 91 ALA A CA 1
ATOM 669 C C . ALA A 1 91 ? -8.284 3.685 29.608 1.00 98.44 91 ALA A C 1
ATOM 671 O O . ALA A 1 91 ? -7.124 3.970 29.915 1.00 98.44 91 ALA A O 1
ATOM 672 N N . SER A 1 92 ? -8.991 2.785 30.304 1.00 98.00 92 SER A N 1
ATOM 673 C CA . SER A 1 92 ? -8.447 2.109 31.484 1.00 98.00 92 SER A CA 1
ATOM 674 C C . SER A 1 92 ? -7.219 1.254 31.162 1.00 98.00 92 SER A C 1
ATOM 676 O O . SER A 1 92 ? -6.300 1.203 31.980 1.00 98.00 92 SER A O 1
ATOM 678 N N . SER A 1 93 ? -7.206 0.554 30.027 1.00 98.00 93 SER A N 1
ATOM 679 C CA . SER A 1 93 ? -6.094 -0.326 29.639 1.00 98.00 93 SER A CA 1
ATOM 680 C C . SER A 1 93 ? -4.898 0.429 29.066 1.00 98.00 93 SER A C 1
ATOM 682 O O . SER A 1 93 ? -3.763 -0.010 29.239 1.00 98.00 93 SER A O 1
ATOM 684 N N . ALA A 1 94 ? -5.141 1.585 28.450 1.00 97.31 94 ALA A N 1
ATOM 685 C CA . ALA A 1 94 ? -4.118 2.514 27.988 1.00 97.31 94 ALA A CA 1
ATOM 686 C C . ALA A 1 94 ? -3.553 3.405 29.113 1.00 97.31 94 ALA A C 1
ATOM 688 O O . ALA A 1 94 ? -2.654 4.200 28.854 1.00 97.31 94 ALA A O 1
ATOM 689 N N . GLU A 1 95 ? -4.063 3.287 30.348 1.00 97.50 95 GLU A N 1
ATOM 690 C CA . GLU A 1 95 ? -3.734 4.169 31.482 1.00 97.50 95 GLU A CA 1
ATOM 691 C C . GLU A 1 95 ? -3.942 5.664 31.157 1.00 97.50 95 GLU A C 1
ATOM 693 O O . GLU A 1 95 ? -3.151 6.525 31.547 1.00 97.50 95 GLU A O 1
ATOM 698 N N . SER A 1 96 ? -5.028 5.963 30.446 1.00 96.94 96 SER A N 1
ATOM 699 C CA . SER A 1 96 ? -5.341 7.264 29.852 1.00 96.94 96 SER A CA 1
ATOM 700 C C . SER A 1 96 ? -6.750 7.732 30.255 1.00 96.94 96 SER A C 1
ATOM 702 O O . SER A 1 96 ? -7.544 6.967 30.812 1.00 96.94 96 SER A O 1
ATOM 704 N N . ASP A 1 97 ? -7.053 9.012 30.035 1.00 97.56 97 ASP A N 1
ATOM 705 C CA . ASP A 1 97 ? -8.391 9.562 30.266 1.00 97.56 97 ASP A CA 1
ATOM 706 C C . ASP A 1 97 ? -9.315 9.236 29.076 1.00 97.56 97 ASP A C 1
ATOM 708 O O . ASP A 1 97 ? -8.896 9.267 27.922 1.00 97.56 97 ASP A O 1
ATOM 712 N N . GLU A 1 98 ? -10.609 9.002 29.323 1.00 97.81 98 GLU A N 1
ATOM 713 C CA . GLU A 1 98 ? -11.600 8.730 28.258 1.00 97.81 98 GLU A CA 1
ATOM 714 C C . GLU A 1 98 ? -11.645 9.833 27.180 1.00 97.81 98 GLU A C 1
ATOM 716 O O . GLU A 1 98 ? -11.920 9.558 26.016 1.00 97.81 98 GLU A O 1
ATOM 721 N N . GLU A 1 99 ? -11.330 11.084 27.545 1.00 97.12 99 GLU A N 1
ATOM 722 C CA . GLU A 1 99 ? -11.257 12.225 26.616 1.00 97.12 99 GLU A CA 1
ATOM 723 C C . GLU A 1 99 ? -10.094 12.121 25.604 1.00 97.12 99 GLU A C 1
ATOM 725 O O . GLU A 1 99 ? -10.086 12.835 24.598 1.00 97.12 99 GLU A O 1
ATOM 730 N N . GLU A 1 100 ? -9.110 11.253 25.855 1.00 97.56 100 GLU A N 1
ATOM 731 C CA . GLU A 1 100 ? -7.990 10.976 24.948 1.00 97.56 100 GLU A CA 1
ATOM 732 C C . GLU A 1 100 ? -8.306 9.848 23.951 1.00 97.56 100 GLU A C 1
ATOM 734 O O . GLU A 1 100 ? -7.564 9.674 22.982 1.00 97.56 100 GLU A O 1
ATOM 739 N N . VAL A 1 101 ? -9.437 9.145 24.111 1.00 98.12 101 VAL A N 1
ATOM 740 C CA . VAL A 1 101 ? -9.985 8.225 23.101 1.00 98.12 101 VAL A CA 1
ATOM 741 C C . VAL A 1 101 ? -10.746 9.039 22.049 1.00 98.12 101 VAL A C 1
ATOM 743 O O . VAL A 1 101 ? -11.945 9.297 22.162 1.00 98.12 101 VAL A O 1
ATOM 746 N N . ARG A 1 102 ? -10.030 9.530 21.034 1.00 96.00 102 ARG A N 1
ATOM 747 C CA . ARG A 1 102 ? -10.534 10.600 20.146 1.00 96.00 102 ARG A CA 1
ATOM 748 C C . ARG A 1 102 ? -11.188 10.112 18.868 1.00 96.00 102 ARG A C 1
ATOM 750 O O . ARG A 1 102 ? -12.130 10.743 18.389 1.00 96.00 102 ARG A O 1
ATOM 757 N N . TYR A 1 103 ? -10.684 9.018 18.312 1.00 97.31 103 TYR A N 1
ATOM 758 C CA . TYR A 1 103 ? -11.199 8.440 17.078 1.00 97.31 103 TYR A CA 1
ATOM 759 C C . TYR A 1 103 ? -11.554 6.992 17.316 1.00 97.31 103 TYR A C 1
ATOM 761 O O . TYR A 1 103 ? -10.835 6.279 18.014 1.00 97.31 103 TYR A O 1
ATOM 769 N N . TYR A 1 104 ? -12.666 6.565 16.737 1.00 97.12 104 TYR A N 1
ATOM 770 C CA . TYR A 1 104 ? -13.110 5.195 16.872 1.00 97.12 104 TYR A CA 1
ATOM 771 C C . TYR A 1 104 ? -13.996 4.755 15.722 1.00 97.12 104 TYR A C 1
ATOM 773 O O . TYR A 1 104 ? -14.564 5.572 14.989 1.00 97.12 104 TYR A O 1
ATOM 781 N N . LEU A 1 105 ? -14.097 3.441 15.598 1.00 97.19 105 LEU A N 1
ATOM 782 C CA . LEU A 1 105 ? -14.969 2.727 14.691 1.00 97.19 105 LEU A CA 1
ATOM 783 C C . LEU A 1 105 ? -15.516 1.526 15.468 1.00 97.19 105 LEU A C 1
ATOM 785 O O . LEU A 1 105 ? -14.732 0.691 15.905 1.00 97.19 105 LEU A O 1
ATOM 789 N N . VAL A 1 106 ? -16.831 1.476 15.686 1.00 97.50 106 VAL A N 1
ATOM 790 C CA . VAL A 1 106 ? -17.506 0.374 16.388 1.00 97.50 106 VAL A CA 1
ATOM 791 C C . VAL A 1 106 ? -18.565 -0.190 15.460 1.00 97.50 106 VAL A C 1
ATOM 793 O O . VAL A 1 106 ? -19.425 0.565 15.001 1.00 97.50 106 VAL A O 1
ATOM 796 N N . ASP A 1 107 ? -18.477 -1.483 15.173 1.00 96.06 107 ASP A N 1
ATOM 797 C CA . ASP A 1 107 ? -19.396 -2.202 14.291 1.00 96.06 107 ASP A CA 1
ATOM 798 C C . ASP A 1 107 ? -19.347 -3.710 14.585 1.00 96.06 107 ASP A C 1
ATOM 800 O O . ASP A 1 107 ? -18.516 -4.153 15.373 1.00 96.06 107 ASP A O 1
ATOM 804 N N . ASP A 1 108 ? -20.245 -4.463 13.960 1.00 95.56 108 ASP A N 1
ATOM 805 C CA . ASP A 1 108 ? -20.217 -5.931 13.869 1.00 95.56 108 ASP A CA 1
ATOM 806 C C . ASP A 1 108 ? -19.410 -6.301 12.613 1.00 95.56 108 ASP A C 1
ATOM 808 O O . ASP A 1 108 ? -19.951 -6.373 11.506 1.00 95.56 108 ASP A O 1
ATOM 812 N N . PHE A 1 109 ? -18.079 -6.365 12.733 1.00 95.62 109 PHE A N 1
ATOM 813 C CA . PHE A 1 109 ? -17.202 -6.359 11.551 1.00 95.62 109 PHE A CA 1
ATOM 814 C C . PHE A 1 109 ? -17.229 -7.666 10.758 1.00 95.62 109 PHE A C 1
ATOM 816 O O . PHE A 1 109 ? -16.945 -7.637 9.553 1.00 95.62 109 PHE A O 1
ATOM 823 N N . ASP A 1 110 ? -17.542 -8.779 11.419 1.00 94.62 110 ASP A N 1
ATOM 824 C CA . ASP A 1 110 ? -17.609 -10.123 10.843 1.00 94.62 110 ASP A CA 1
ATOM 825 C C . ASP A 1 110 ? -19.043 -10.694 10.761 1.00 94.62 110 ASP A C 1
ATOM 827 O O . ASP A 1 110 ? -19.224 -11.865 10.408 1.00 94.62 110 ASP A O 1
ATOM 831 N N . ASP A 1 111 ? -20.057 -9.848 10.989 1.00 93.31 111 ASP A N 1
ATOM 832 C CA . ASP A 1 111 ? -21.490 -10.157 10.908 1.00 93.31 111 ASP A CA 1
ATOM 833 C C . ASP A 1 111 ? -21.929 -11.320 11.840 1.00 93.31 111 ASP A C 1
ATOM 835 O O . ASP A 1 111 ? -22.859 -12.085 11.520 1.00 93.31 111 ASP A O 1
ATOM 839 N N . ASP A 1 112 ? -21.270 -11.491 12.993 1.00 93.81 112 ASP A N 1
ATOM 840 C CA . ASP A 1 112 ? -21.563 -12.543 13.975 1.00 93.81 112 ASP A CA 1
ATOM 841 C C . ASP A 1 112 ? -22.604 -12.124 15.042 1.00 93.81 112 ASP A C 1
ATOM 843 O O . ASP A 1 112 ? -23.199 -12.975 15.729 1.00 93.81 112 ASP A O 1
ATOM 847 N N . GLY A 1 113 ? -22.928 -10.828 15.096 1.00 92.69 113 GLY A N 1
ATOM 848 C CA . GLY A 1 113 ? -23.887 -10.207 16.007 1.00 92.69 113 GLY A CA 1
ATOM 849 C C . GLY A 1 113 ? -23.287 -9.687 17.317 1.00 92.69 113 GLY A C 1
ATOM 850 O O . GLY A 1 113 ? -24.039 -9.114 18.120 1.00 92.69 113 GLY A O 1
ATOM 851 N N . ALA A 1 114 ? -21.995 -9.905 17.565 1.00 94.88 114 ALA A N 1
ATOM 852 C CA . ALA A 1 114 ? -21.202 -9.170 18.538 1.00 94.88 114 ALA A CA 1
ATOM 853 C C . ALA A 1 114 ? -20.705 -7.854 17.917 1.00 94.88 114 ALA A C 1
ATOM 855 O O . ALA A 1 114 ? -20.861 -7.605 16.731 1.00 94.88 114 ALA A O 1
ATOM 856 N N . TYR A 1 115 ? -20.230 -6.943 18.761 1.00 96.44 115 TYR A N 1
ATOM 857 C CA . TYR A 1 115 ? -19.643 -5.691 18.296 1.00 96.44 115 TYR A CA 1
ATOM 858 C C . TYR A 1 115 ? -18.181 -5.666 18.702 1.00 96.44 115 TYR A C 1
ATOM 860 O O . TYR A 1 115 ? -17.837 -6.014 19.838 1.00 96.44 115 TYR A O 1
ATOM 868 N N . GLU A 1 116 ? -17.354 -5.125 17.823 1.00 97.88 116 GLU A N 1
ATOM 869 C CA . GLU A 1 116 ? -15.952 -4.847 18.071 1.00 97.88 116 GLU A CA 1
ATOM 870 C C . GLU A 1 116 ? -15.668 -3.364 17.836 1.00 97.88 116 GLU A C 1
ATOM 872 O O . GLU A 1 116 ? -16.445 -2.623 17.232 1.00 97.88 116 GLU A O 1
ATOM 877 N N . GLY A 1 117 ? -14.542 -2.904 18.364 1.00 98.00 117 GLY A N 1
ATOM 878 C CA . GLY A 1 117 ? -14.118 -1.521 18.303 1.00 98.00 117 GLY A CA 1
ATOM 879 C C . GLY A 1 117 ? -12.657 -1.398 17.911 1.00 98.00 117 GLY A C 1
ATOM 880 O O . GLY A 1 117 ? -11.796 -2.072 18.470 1.00 98.00 117 GLY A O 1
ATOM 881 N N . PHE A 1 118 ? -12.380 -0.469 17.006 1.00 98.69 118 PHE A N 1
ATOM 882 C CA . PHE A 1 118 ? -11.052 0.084 16.775 1.00 98.69 118 PHE A CA 1
ATOM 883 C C . PHE A 1 118 ? -11.019 1.482 17.375 1.00 98.69 118 PHE A C 1
ATOM 885 O O . PHE A 1 118 ? -11.895 2.301 17.095 1.00 98.69 118 PHE A O 1
ATOM 892 N N . MET A 1 119 ? -10.038 1.740 18.232 1.00 98.69 119 MET A N 1
ATOM 893 C CA . MET A 1 119 ? -9.975 2.921 19.087 1.00 98.69 119 MET A CA 1
ATOM 894 C C . MET A 1 119 ? -8.589 3.552 18.991 1.00 98.69 119 MET A C 1
ATOM 896 O O . MET A 1 119 ? -7.572 2.872 19.116 1.00 98.69 119 MET A O 1
ATOM 900 N N . PHE A 1 120 ? -8.543 4.863 18.794 1.00 98.62 120 PHE A N 1
ATOM 901 C CA . PHE A 1 120 ? -7.323 5.656 18.849 1.00 98.62 120 PHE A CA 1
ATOM 902 C C . PHE A 1 120 ? -7.236 6.385 20.182 1.00 98.62 120 PHE A C 1
ATOM 904 O O . PHE A 1 120 ? -8.159 7.123 20.541 1.00 98.62 120 PHE A O 1
ATOM 911 N N . VAL A 1 121 ? -6.099 6.235 20.858 1.00 98.69 121 VAL A N 1
ATOM 912 C CA . VAL A 1 121 ? -5.786 6.943 22.101 1.00 98.69 121 VAL A CA 1
ATOM 913 C C . VAL A 1 121 ? -4.597 7.855 21.858 1.00 98.69 121 VAL A C 1
ATOM 915 O O . VAL A 1 121 ? -3.496 7.368 21.586 1.00 98.69 121 VAL A O 1
ATOM 918 N N . GLY A 1 122 ? -4.800 9.169 21.950 1.00 97.62 122 GLY A N 1
ATOM 919 C CA . GLY A 1 122 ? -3.721 10.110 21.688 1.00 97.62 122 GLY A CA 1
ATOM 920 C C . GLY A 1 122 ? -4.111 11.579 21.595 1.00 97.62 122 GLY A C 1
ATOM 921 O O . GLY A 1 122 ? -5.109 12.062 22.140 1.00 97.62 122 GLY A O 1
ATOM 922 N N . SER A 1 123 ? -3.243 12.309 20.908 1.00 96.50 123 SER A N 1
ATOM 923 C CA . SER A 1 123 ? -3.318 13.754 20.720 1.00 96.50 123 SER A CA 1
ATOM 924 C C . SER A 1 123 ? -4.412 14.180 19.737 1.00 96.50 123 SER A C 1
ATOM 926 O O . SER A 1 123 ? -4.950 13.392 18.962 1.00 96.50 123 SER A O 1
ATOM 928 N N . GLU A 1 124 ? -4.772 15.462 19.792 1.00 94.44 124 GLU A N 1
ATOM 929 C CA . GLU A 1 124 ? -5.625 16.074 18.771 1.00 94.44 124 GLU A CA 1
ATOM 930 C C . GLU A 1 124 ? -4.905 16.131 17.427 1.00 94.44 124 GLU A C 1
ATOM 932 O O . GLU A 1 124 ? -3.685 16.285 17.382 1.00 94.44 124 GLU A O 1
ATOM 937 N N . ALA A 1 125 ? -5.677 16.075 16.341 1.00 94.38 125 ALA A N 1
ATOM 938 C CA . ALA A 1 125 ? -5.144 16.319 15.012 1.00 94.38 125 ALA A CA 1
ATOM 939 C C . ALA A 1 125 ? -4.451 17.685 14.935 1.00 94.38 125 ALA A C 1
ATOM 941 O O . ALA A 1 125 ? -5.061 18.724 15.213 1.00 94.38 125 ALA A O 1
ATOM 942 N N . ASP A 1 126 ? -3.199 17.681 14.495 1.00 92.75 126 ASP A N 1
ATOM 943 C CA . ASP A 1 126 ? -2.496 18.874 14.067 1.00 92.75 126 ASP A CA 1
ATOM 944 C C . ASP A 1 126 ? -3.137 19.368 12.754 1.00 92.75 126 ASP A C 1
ATOM 946 O O . ASP A 1 126 ? -3.084 18.672 11.734 1.00 92.75 126 ASP A O 1
ATOM 950 N N . PRO A 1 127 ? -3.759 20.560 12.739 1.00 87.06 127 PRO A N 1
ATOM 951 C CA . PRO A 1 127 ? -4.447 21.069 11.559 1.00 87.06 127 PRO A CA 1
ATOM 952 C C . PRO A 1 127 ? -3.499 21.445 10.413 1.00 87.06 127 PRO A C 1
ATOM 954 O O . PRO A 1 127 ? -3.962 21.564 9.278 1.00 87.06 127 PRO A O 1
ATOM 957 N N . ASP A 1 128 ? -2.210 21.662 10.689 1.00 88.19 128 ASP A N 1
ATOM 958 C CA . ASP A 1 128 ? -1.220 22.016 9.671 1.00 88.19 128 ASP A CA 1
ATOM 959 C C . ASP A 1 128 ? -0.715 20.770 8.926 1.00 88.19 128 ASP A C 1
ATOM 961 O O . ASP A 1 128 ? -0.381 20.857 7.742 1.00 88.19 128 ASP A O 1
ATOM 965 N N . TRP A 1 129 ? -0.701 19.614 9.599 1.00 84.88 129 TRP A N 1
ATOM 966 C CA . TRP A 1 129 ? -0.187 18.350 9.056 1.00 84.88 129 TRP A CA 1
ATOM 967 C C . TRP A 1 129 ? -1.272 17.321 8.739 1.00 84.88 129 TRP A C 1
ATOM 969 O O . TRP A 1 129 ? -1.021 16.390 7.978 1.00 84.88 129 TRP A O 1
ATOM 979 N N . GLY A 1 130 ? -2.483 17.499 9.272 1.00 91.19 130 GLY A N 1
ATOM 980 C CA . GLY A 1 130 ? -3.563 16.526 9.132 1.00 91.19 130 GLY A CA 1
ATOM 981 C C . GLY A 1 130 ? -3.225 15.193 9.798 1.00 91.19 130 GLY A C 1
ATOM 982 O O . GLY A 1 130 ? -3.601 14.148 9.275 1.00 91.19 130 GLY A O 1
ATOM 983 N N . SER A 1 131 ? -2.490 15.221 10.912 1.00 95.00 131 SER A N 1
ATOM 984 C CA . SER A 1 131 ? -2.021 14.023 11.609 1.00 95.00 131 SER A CA 1
ATOM 985 C C . SER A 1 131 ? -2.180 14.119 13.119 1.00 95.00 131 SER A C 1
ATOM 987 O O . SER A 1 131 ? -2.302 15.212 13.663 1.00 95.00 131 SER A O 1
ATOM 989 N N . CYS A 1 132 ? -2.184 12.981 13.803 1.00 96.88 132 CYS A N 1
ATOM 990 C CA . CYS A 1 132 ? -2.218 12.908 15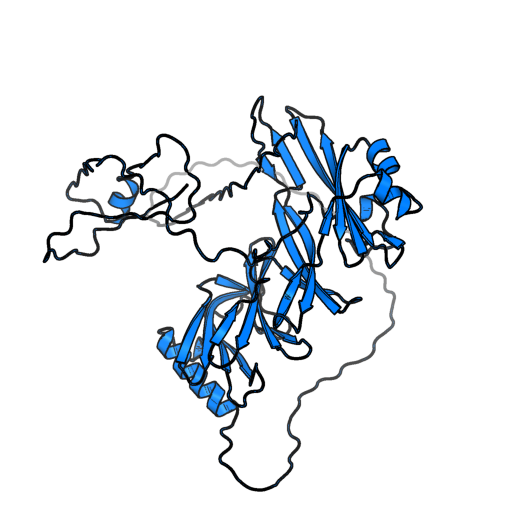.262 1.00 96.88 132 CYS A CA 1
ATOM 991 C C . CYS A 1 132 ? -1.299 11.796 15.767 1.00 96.88 132 CYS A C 1
ATOM 993 O O . CYS A 1 132 ? -1.241 10.722 15.172 1.00 96.88 132 CYS A O 1
ATOM 995 N N . ASP A 1 133 ? -0.639 12.034 16.894 1.00 97.88 133 ASP A N 1
ATOM 996 C CA . ASP A 1 133 ? 0.246 11.061 17.531 1.00 97.88 133 ASP A CA 1
ATOM 997 C C . ASP A 1 133 ? -0.509 10.296 18.626 1.00 97.88 133 ASP A C 1
ATOM 999 O O . ASP A 1 133 ? -1.216 10.913 19.437 1.00 97.88 133 ASP A O 1
ATOM 1003 N N . GLY A 1 134 ? -0.381 8.970 18.659 1.00 98.12 134 GLY A N 1
ATOM 1004 C CA . GLY A 1 134 ? -1.030 8.128 19.666 1.00 98.12 134 GLY A CA 1
ATOM 1005 C C . GLY A 1 134 ? -0.874 6.639 19.390 1.00 98.12 134 GLY A C 1
ATOM 1006 O O . GLY A 1 134 ? 0.019 6.252 18.655 1.00 98.12 134 GLY A O 1
ATOM 1007 N N . THR A 1 135 ? -1.745 5.808 19.959 1.00 98.69 135 THR A N 1
ATOM 1008 C CA . THR A 1 135 ? -1.757 4.338 19.804 1.00 98.69 135 THR A CA 1
ATOM 1009 C C . THR A 1 135 ? -3.100 3.849 19.263 1.00 98.69 135 THR A C 1
ATOM 1011 O O . THR A 1 135 ? -4.115 4.532 19.425 1.00 98.69 135 THR A O 1
ATOM 1014 N N . VAL A 1 136 ? -3.125 2.654 18.660 1.00 98.75 136 VAL A N 1
ATOM 1015 C CA . VAL A 1 136 ? -4.360 2.020 18.166 1.00 98.75 136 VAL A CA 1
ATOM 1016 C C . VAL A 1 136 ? -4.657 0.738 18.934 1.00 98.75 136 VAL A C 1
ATOM 1018 O O . VAL A 1 136 ? -3.787 -0.109 19.147 1.00 98.75 136 VAL A O 1
ATOM 1021 N N . TRP A 1 137 ? -5.918 0.599 19.328 1.00 98.75 137 TRP A N 1
ATOM 1022 C CA . TRP A 1 137 ? -6.433 -0.488 20.145 1.00 98.75 137 TRP A CA 1
ATOM 1023 C C . TRP A 1 137 ? -7.613 -1.167 19.462 1.00 98.75 137 TRP A C 1
ATOM 1025 O O . TRP A 1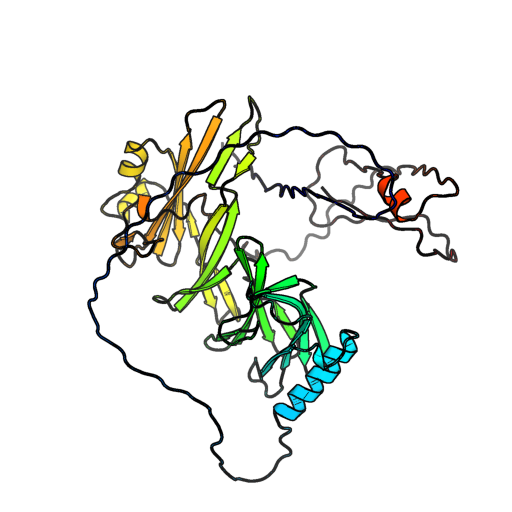 137 ? -8.446 -0.509 18.842 1.00 98.75 137 TRP A O 1
ATOM 1035 N N . PHE A 1 138 ? -7.689 -2.480 19.629 1.00 98.69 138 PHE A N 1
ATOM 1036 C CA . PHE A 1 138 ? -8.854 -3.298 19.341 1.00 98.69 138 PHE A CA 1
ATOM 1037 C C . PHE A 1 138 ? -9.564 -3.650 20.651 1.00 98.69 138 PHE A C 1
ATOM 1039 O O . PHE A 1 138 ? -8.909 -3.878 21.669 1.00 98.69 138 PHE A O 1
ATOM 1046 N N . VAL A 1 139 ? -10.893 -3.698 20.645 1.00 98.56 139 VAL A N 1
ATOM 1047 C CA . VAL A 1 139 ? -11.705 -4.044 21.816 1.00 98.56 139 VAL A CA 1
ATOM 1048 C C . VAL A 1 139 ? -12.959 -4.803 21.407 1.00 98.56 139 VAL A C 1
ATOM 1050 O O . VAL A 1 139 ? -13.606 -4.459 20.426 1.00 98.56 139 VAL A O 1
ATOM 1053 N N . ASN A 1 140 ? -13.309 -5.836 22.163 1.00 97.44 140 ASN A N 1
ATOM 1054 C CA . ASN A 1 140 ? -14.544 -6.599 22.011 1.00 97.44 140 ASN A CA 1
ATOM 1055 C C . ASN A 1 140 ? -15.026 -7.104 23.383 1.00 97.44 140 ASN A C 1
ATOM 1057 O O . ASN A 1 140 ? -14.552 -6.658 24.428 1.00 97.44 140 ASN A O 1
ATOM 1061 N N . GLU A 1 141 ? -15.985 -8.035 23.424 1.00 93.88 141 GLU A N 1
ATOM 1062 C CA . GLU A 1 141 ? -16.469 -8.587 24.700 1.00 93.88 141 GLU A CA 1
ATOM 1063 C C . GLU A 1 141 ? -15.415 -9.385 25.490 1.00 93.88 141 GLU A C 1
ATOM 1065 O O . GLU A 1 141 ? -15.544 -9.512 26.714 1.00 93.88 141 GLU A O 1
ATOM 1070 N N . SER A 1 142 ? -14.397 -9.925 24.814 1.00 93.25 142 SER A N 1
ATOM 1071 C CA . SER A 1 142 ? -13.326 -10.725 25.422 1.00 93.25 142 SER A CA 1
ATOM 1072 C C . SER A 1 142 ? -12.228 -9.867 26.053 1.00 93.25 142 SER A C 1
ATOM 1074 O O . SER A 1 142 ? -11.527 -10.344 26.953 1.00 93.25 142 SER A O 1
ATOM 1076 N N . GLY A 1 143 ? -12.100 -8.610 25.631 1.00 94.56 143 GLY A N 1
ATOM 1077 C CA . GLY A 1 143 ? -11.203 -7.624 26.220 1.00 94.56 143 GLY A CA 1
ATOM 1078 C C . GLY A 1 143 ? -10.704 -6.611 25.197 1.00 94.56 143 GLY A C 1
ATOM 1079 O O . GLY A 1 143 ? -11.236 -6.502 24.094 1.00 94.56 143 GLY A O 1
ATOM 1080 N N . CYS A 1 144 ? -9.632 -5.903 25.548 1.00 96.25 144 CYS A N 1
ATOM 1081 C CA . CYS A 1 144 ? -8.938 -4.991 24.647 1.00 96.25 144 CYS A CA 1
ATOM 1082 C C . CYS A 1 144 ? -7.450 -5.331 24.488 1.00 96.25 144 CYS A C 1
ATOM 1084 O O . CYS A 1 144 ? -6.784 -5.769 25.430 1.00 96.25 144 CYS A O 1
ATOM 1086 N N . GLU A 1 145 ? -6.920 -5.057 23.303 1.00 97.56 145 GLU A N 1
ATOM 1087 C CA . GLU A 1 145 ? -5.535 -5.288 22.908 1.00 97.56 145 GLU A CA 1
ATOM 1088 C C . GLU A 1 145 ? -5.007 -4.073 22.142 1.00 97.56 145 GLU A C 1
ATOM 1090 O O . GLU A 1 145 ? -5.683 -3.533 21.269 1.00 97.56 145 GLU A O 1
ATOM 1095 N N . LYS A 1 146 ? -3.783 -3.639 22.451 1.00 98.38 146 LYS A N 1
ATOM 1096 C CA . LYS A 1 146 ? -3.090 -2.644 21.631 1.00 98.38 146 LYS A CA 1
ATOM 1097 C C . LYS A 1 146 ? -2.569 -3.340 20.378 1.00 98.38 146 LYS A C 1
ATOM 1099 O O . LYS A 1 146 ? -1.708 -4.207 20.492 1.00 98.38 146 LYS A O 1
ATOM 1104 N N . ILE A 1 147 ? -3.067 -2.934 19.216 1.00 98.12 147 ILE A N 1
ATOM 1105 C CA . ILE A 1 147 ? -2.706 -3.528 17.920 1.00 98.12 147 ILE A CA 1
ATOM 1106 C C . ILE A 1 147 ? -1.666 -2.703 17.161 1.00 98.12 147 ILE A C 1
ATOM 1108 O O . ILE A 1 147 ? -1.066 -3.205 16.220 1.00 98.12 147 ILE A O 1
ATOM 1112 N N . HIS A 1 148 ? -1.431 -1.453 17.576 1.00 98.25 148 HIS A N 1
ATOM 1113 C CA . HIS A 1 148 ? -0.373 -0.620 17.016 1.00 98.25 148 HIS A CA 1
ATOM 1114 C C . HIS A 1 148 ? 0.259 0.278 18.078 1.00 98.25 148 HIS A C 1
ATOM 1116 O O . HIS A 1 148 ? -0.435 0.907 18.887 1.00 98.25 148 HIS A O 1
ATOM 1122 N N . ASP A 1 149 ? 1.588 0.337 18.055 1.00 97.56 149 ASP A N 1
ATOM 1123 C CA . ASP A 1 149 ? 2.386 1.184 18.935 1.00 97.56 149 ASP A CA 1
ATOM 1124 C C . ASP A 1 149 ? 2.245 2.672 18.607 1.00 97.56 149 ASP A C 1
ATOM 1126 O O . ASP A 1 149 ? 1.569 3.068 17.654 1.00 97.56 149 ASP A O 1
ATOM 1130 N N . GLU A 1 150 ? 2.866 3.492 19.458 1.00 97.50 150 GLU A N 1
ATOM 1131 C CA . GLU A 1 150 ? 2.802 4.937 19.335 1.00 97.50 150 GLU A CA 1
ATOM 1132 C C . GLU A 1 150 ? 3.394 5.401 18.002 1.00 97.50 150 GLU A C 1
ATOM 1134 O O . GLU A 1 150 ? 4.571 5.163 17.722 1.00 97.50 150 GLU A O 1
ATOM 1139 N N . PHE A 1 151 ? 2.576 6.063 17.187 1.00 97.81 151 PHE A N 1
ATOM 1140 C CA . PHE A 1 151 ? 2.980 6.568 15.883 1.00 97.81 151 PHE A CA 1
ATOM 1141 C C . PHE A 1 151 ? 2.185 7.821 15.494 1.00 97.81 151 PHE A C 1
ATOM 1143 O O . PHE A 1 151 ? 1.191 8.162 16.140 1.00 97.81 151 PHE A O 1
ATOM 1150 N N . SER A 1 152 ? 2.636 8.516 14.444 1.00 97.50 152 SER A N 1
ATOM 1151 C CA . SER A 1 152 ? 1.891 9.625 13.842 1.00 97.50 152 SER A CA 1
ATOM 1152 C C . SER A 1 152 ? 0.953 9.088 12.773 1.00 97.50 152 SER A C 1
ATOM 1154 O O . SER A 1 152 ? 1.412 8.515 11.790 1.00 97.50 152 SER A O 1
ATOM 1156 N N . PHE A 1 153 ? -0.352 9.277 12.932 1.00 97.81 153 PHE A N 1
ATOM 1157 C CA . PHE A 1 153 ? -1.347 8.753 12.001 1.00 97.81 153 PHE A CA 1
ATOM 1158 C C . PHE A 1 153 ? -1.949 9.844 11.135 1.00 97.81 153 PHE A C 1
ATOM 1160 O O . PHE A 1 153 ? -2.239 10.943 11.607 1.00 97.81 153 PHE A O 1
ATOM 1167 N N . LEU A 1 154 ? -2.193 9.517 9.869 1.00 95.94 154 LEU A N 1
ATOM 1168 C CA . LEU A 1 154 ? -2.895 10.392 8.940 1.00 95.94 154 LEU A CA 1
ATOM 1169 C C . LEU A 1 154 ? -4.395 10.437 9.268 1.00 95.94 154 LEU A C 1
ATOM 1171 O O . LEU A 1 154 ? -5.072 9.408 9.290 1.00 95.94 154 LEU A O 1
ATOM 1175 N N . VAL A 1 155 ? -4.936 11.642 9.439 1.00 95.12 155 VAL A N 1
ATOM 1176 C CA . VAL A 1 155 ? -6.371 11.875 9.628 1.00 95.12 155 VAL A CA 1
ATOM 1177 C C . VAL A 1 155 ? -7.041 11.993 8.260 1.00 95.12 155 VAL A C 1
ATOM 1179 O O . VAL A 1 155 ? -6.675 12.826 7.429 1.00 95.12 155 VAL A O 1
ATOM 1182 N N . GLY A 1 156 ? -8.026 11.133 8.005 1.00 87.81 156 GLY A N 1
ATOM 1183 C CA . GLY A 1 156 ? -8.764 11.089 6.748 1.00 87.81 156 GLY A CA 1
ATOM 1184 C C . GLY A 1 156 ? -9.727 12.263 6.546 1.00 87.81 156 GLY A C 1
ATOM 1185 O O . GLY A 1 156 ? -9.996 13.063 7.442 1.00 87.81 156 GLY A O 1
ATOM 1186 N N . GLU A 1 157 ? -10.321 12.339 5.350 1.00 82.69 157 GLU A N 1
ATOM 1187 C CA . GLU A 1 157 ? -11.303 13.380 4.990 1.00 82.69 157 GLU A CA 1
ATOM 1188 C C . GLU A 1 157 ? -12.570 13.365 5.867 1.00 82.69 157 GLU A C 1
ATOM 1190 O O . GLU A 1 157 ? -13.289 14.360 5.946 1.00 82.69 157 GLU A O 1
ATOM 1195 N N . ASN A 1 158 ? -12.857 12.233 6.513 1.00 84.81 158 ASN A N 1
ATOM 1196 C CA . ASN A 1 158 ? -13.954 12.050 7.462 1.00 84.81 158 ASN A CA 1
ATOM 1197 C C . ASN A 1 158 ? -13.612 12.532 8.886 1.00 84.81 158 ASN A C 1
ATOM 1199 O O . ASN A 1 158 ? -14.392 12.262 9.797 1.00 84.81 158 ASN A O 1
ATOM 1203 N N . GLU A 1 159 ? -12.481 13.224 9.073 1.00 89.62 159 GLU A N 1
ATOM 1204 C CA . GLU A 1 159 ? -11.963 13.659 10.379 1.00 89.62 159 GLU A CA 1
ATOM 1205 C C . GLU A 1 159 ? -11.733 12.477 11.344 1.00 89.62 159 GLU A C 1
ATOM 1207 O O . GLU A 1 159 ? -11.858 12.624 12.557 1.00 89.62 159 GLU A O 1
ATOM 1212 N N . ASN A 1 160 ? -11.414 11.293 10.808 1.00 93.94 160 ASN A N 1
ATOM 1213 C CA . ASN A 1 160 ? -11.116 10.073 11.558 1.00 93.94 160 ASN A CA 1
ATOM 1214 C C . ASN A 1 160 ? -9.854 9.413 10.974 1.00 93.94 160 ASN A C 1
ATOM 1216 O O . ASN A 1 160 ? -9.581 9.546 9.779 1.00 93.94 160 ASN A O 1
ATOM 1220 N N . ILE A 1 161 ? -9.072 8.715 11.799 1.00 96.62 161 ILE A N 1
ATOM 1221 C CA . ILE A 1 161 ? -7.906 7.955 11.320 1.00 96.62 161 ILE A CA 1
ATOM 1222 C C . ILE A 1 161 ? -8.301 6.611 10.700 1.00 96.62 161 ILE A C 1
ATOM 1224 O O . ILE A 1 161 ? -7.541 6.049 9.914 1.00 96.62 161 ILE A O 1
ATOM 1228 N N . PHE A 1 162 ? -9.489 6.104 11.043 1.00 97.62 162 PHE A N 1
ATOM 1229 C CA . PHE A 1 162 ? -10.010 4.839 10.550 1.00 97.62 162 PHE A CA 1
ATOM 1230 C C . PHE A 1 162 ? -10.865 5.036 9.300 1.00 97.62 162 PHE A C 1
ATOM 1232 O O . PHE A 1 162 ? -11.671 5.969 9.174 1.00 97.62 162 PHE A O 1
ATOM 1239 N N . SER A 1 163 ? -10.728 4.087 8.387 1.00 95.69 163 SER A N 1
ATOM 1240 C CA . SER A 1 163 ? -11.578 3.916 7.217 1.00 95.69 163 SER A CA 1
ATOM 1241 C C . SER A 1 163 ? -11.913 2.440 7.031 1.00 95.69 163 SER A C 1
ATOM 1243 O O . SER A 1 163 ? -11.209 1.578 7.552 1.00 95.69 163 SER A O 1
ATOM 1245 N N . ILE A 1 164 ? -13.003 2.158 6.317 1.00 94.81 164 ILE A N 1
ATOM 1246 C CA . ILE A 1 164 ? -13.423 0.790 6.005 1.00 94.81 164 ILE A CA 1
ATOM 1247 C C . ILE A 1 164 ? -13.163 0.528 4.525 1.00 94.81 164 ILE A C 1
ATOM 1249 O O . ILE A 1 164 ? -13.626 1.286 3.667 1.00 94.81 164 ILE A O 1
ATOM 1253 N N . LEU A 1 165 ? -12.463 -0.565 4.246 1.00 94.62 165 LEU A N 1
ATOM 1254 C CA . LEU A 1 165 ? -12.394 -1.194 2.938 1.00 94.62 165 LEU A CA 1
ATOM 1255 C C . LEU A 1 165 ? -13.335 -2.403 2.950 1.00 94.62 165 LEU A C 1
ATOM 1257 O O . LEU A 1 165 ? -13.099 -3.378 3.657 1.00 94.62 165 LEU A O 1
ATOM 1261 N N . GLN A 1 166 ? -14.438 -2.291 2.215 1.00 93.00 166 GLN A N 1
ATOM 1262 C CA . GLN A 1 166 ? -15.483 -3.309 2.172 1.00 93.00 166 GLN A CA 1
ATOM 1263 C C . GLN A 1 166 ? -15.297 -4.213 0.954 1.00 93.00 166 GLN A C 1
ATOM 1265 O O . GLN A 1 166 ? -15.324 -3.728 -0.178 1.00 93.00 166 GLN A O 1
ATOM 1270 N N . GLU A 1 167 ? -15.198 -5.514 1.204 1.00 92.69 167 GLU A N 1
ATOM 1271 C CA . GLU A 1 167 ? -15.175 -6.575 0.198 1.00 92.69 167 GLU A CA 1
ATOM 1272 C C . GLU A 1 167 ? -16.459 -7.425 0.279 1.00 92.69 167 GLU A C 1
ATOM 1274 O O . GLU A 1 167 ? -17.400 -7.078 0.996 1.00 92.69 167 GLU A O 1
ATOM 1279 N N . GLU A 1 168 ? -16.563 -8.495 -0.518 1.00 87.50 168 GLU A N 1
ATOM 1280 C CA . GLU A 1 168 ? -17.816 -9.255 -0.688 1.00 87.50 168 GLU A CA 1
ATOM 1281 C C . GLU A 1 168 ? -18.377 -9.820 0.629 1.00 87.50 168 GLU A C 1
ATOM 1283 O O . GLU A 1 168 ? -19.583 -9.721 0.872 1.00 87.50 168 GLU A O 1
ATOM 1288 N N . ASP A 1 169 ? -17.513 -10.399 1.457 1.00 90.19 169 ASP A N 1
ATOM 1289 C CA . ASP A 1 169 ? -17.839 -11.092 2.707 1.00 90.19 169 ASP A CA 1
ATOM 1290 C C . ASP A 1 169 ? -16.918 -10.686 3.868 1.00 90.19 169 ASP A C 1
ATOM 1292 O O . ASP A 1 169 ? -16.831 -11.396 4.870 1.00 90.19 169 ASP A O 1
ATOM 1296 N N . ARG A 1 170 ? -16.218 -9.550 3.743 1.00 93.31 170 ARG A N 1
ATOM 1297 C CA . ARG A 1 170 ? -15.312 -9.052 4.782 1.00 93.31 170 ARG A CA 1
ATOM 1298 C C . ARG A 1 170 ? -15.191 -7.536 4.779 1.00 93.31 170 ARG A C 1
ATOM 1300 O O . ARG A 1 170 ? -15.091 -6.908 3.725 1.00 93.31 170 ARG A O 1
ATOM 1307 N N . ASN A 1 171 ? -15.129 -6.964 5.976 1.00 95.19 171 ASN A N 1
ATOM 1308 C CA . ASN A 1 171 ? -14.759 -5.573 6.187 1.00 95.19 171 ASN A CA 1
ATOM 1309 C C . ASN A 1 171 ? -13.335 -5.500 6.738 1.00 95.19 171 ASN A C 1
ATOM 1311 O O . ASN A 1 171 ? -13.001 -6.159 7.722 1.00 95.19 171 ASN A O 1
ATOM 1315 N N . PHE A 1 172 ? -12.512 -4.664 6.116 1.00 97.75 172 PHE A N 1
ATOM 1316 C CA . PHE A 1 172 ? -11.177 -4.343 6.593 1.00 97.75 172 PHE A CA 1
ATOM 1317 C C . PHE A 1 172 ? -11.168 -2.937 7.178 1.00 97.75 172 PHE A C 1
ATOM 1319 O O . PHE A 1 172 ? -11.675 -1.993 6.569 1.00 97.75 172 PHE A O 1
ATOM 1326 N N . VAL A 1 173 ? -10.553 -2.786 8.342 1.00 98.06 173 VAL A N 1
ATOM 1327 C CA . VAL A 1 173 ? -10.269 -1.495 8.956 1.00 98.06 173 VAL A CA 1
ATOM 1328 C C . VAL A 1 173 ? -8.875 -1.059 8.543 1.00 98.06 173 VAL A C 1
ATOM 1330 O O . VAL A 1 173 ? -7.899 -1.785 8.722 1.00 98.06 173 VAL A O 1
ATOM 1333 N N . VAL A 1 174 ? -8.797 0.144 7.982 1.00 98.06 174 VAL A N 1
ATOM 1334 C CA . VAL A 1 174 ? -7.560 0.743 7.489 1.00 98.06 174 VAL A CA 1
ATOM 1335 C C . VAL A 1 174 ? -7.263 2.019 8.263 1.00 98.06 174 VAL A C 1
ATOM 1337 O O . VAL A 1 174 ? -8.095 2.932 8.300 1.00 98.06 174 VAL A O 1
ATOM 1340 N N . PHE A 1 175 ? -6.060 2.104 8.820 1.00 98.12 175 PHE A N 1
ATOM 1341 C CA . PHE A 1 175 ? -5.447 3.332 9.335 1.00 98.12 175 PHE A CA 1
ATOM 1342 C C . PHE A 1 175 ? -4.034 3.473 8.760 1.00 98.12 175 PHE A C 1
ATOM 1344 O O . PHE A 1 175 ? -3.537 2.555 8.111 1.00 98.12 175 PHE A O 1
ATOM 1351 N N . ARG A 1 176 ? -3.411 4.650 8.879 1.00 97.75 176 ARG A N 1
ATOM 1352 C CA . ARG A 1 176 ? -2.182 4.950 8.128 1.00 97.75 176 ARG A CA 1
ATOM 1353 C C . ARG A 1 176 ? -1.127 5.644 8.962 1.00 97.75 176 ARG A C 1
ATOM 1355 O O . ARG A 1 176 ? -1.376 6.737 9.466 1.00 97.75 176 ARG A O 1
ATOM 1362 N N . ASP A 1 177 ? 0.047 5.037 8.997 1.00 97.56 177 ASP A N 1
ATOM 1363 C CA . ASP A 1 177 ? 1.274 5.607 9.529 1.00 97.56 177 ASP A CA 1
ATOM 1364 C C . ASP A 1 177 ? 1.771 6.711 8.605 1.00 97.56 177 ASP A C 1
ATOM 1366 O O . ASP A 1 177 ? 1.957 6.492 7.408 1.00 97.56 177 ASP A O 1
ATOM 1370 N N . LEU A 1 178 ? 1.997 7.903 9.150 1.00 95.69 178 LEU A N 1
ATOM 1371 C CA . LEU A 1 178 ? 2.508 9.050 8.421 1.00 95.69 178 LEU A CA 1
ATOM 1372 C C . LEU A 1 178 ? 4.025 9.177 8.590 1.00 95.69 178 LEU A C 1
ATOM 1374 O O . LEU A 1 178 ? 4.540 9.457 9.671 1.00 95.69 178 LEU A O 1
ATOM 1378 N N . TYR A 1 179 ? 4.742 9.057 7.477 1.00 92.31 179 TYR A N 1
ATOM 1379 C CA . TYR A 1 179 ? 6.159 9.380 7.364 1.00 92.31 179 TYR A CA 1
ATOM 1380 C C . TYR A 1 179 ? 6.347 10.719 6.641 1.00 92.31 179 TYR A C 1
ATOM 1382 O O . TYR A 1 179 ? 5.434 11.275 6.034 1.00 92.31 179 TYR A O 1
ATOM 1390 N N . ALA A 1 180 ? 7.576 11.241 6.657 1.00 88.69 180 ALA A N 1
ATOM 1391 C CA . ALA A 1 180 ? 7.891 12.553 6.084 1.00 88.69 180 ALA A CA 1
ATOM 1392 C C . ALA A 1 180 ? 7.522 12.702 4.593 1.00 88.69 180 ALA A C 1
ATOM 1394 O O . ALA A 1 180 ? 7.240 13.808 4.136 1.00 88.69 180 ALA A O 1
ATOM 1395 N N . THR A 1 181 ? 7.573 11.612 3.825 1.00 86.12 181 THR A N 1
ATOM 1396 C CA . THR A 1 181 ? 7.375 11.618 2.365 1.00 86.12 181 THR A CA 1
ATOM 1397 C C . THR A 1 181 ? 6.496 10.466 1.868 1.00 86.12 181 THR A C 1
ATOM 1399 O O . THR A 1 181 ? 6.393 10.244 0.663 1.00 86.12 181 THR A O 1
ATOM 1402 N N . ALA A 1 182 ? 5.874 9.711 2.770 1.00 91.12 182 ALA A N 1
ATOM 1403 C CA . ALA A 1 182 ? 5.002 8.592 2.435 1.00 91.12 182 ALA A CA 1
ATOM 1404 C C . ALA A 1 182 ? 4.042 8.315 3.593 1.00 91.12 182 ALA A C 1
ATOM 1406 O O . ALA A 1 182 ? 4.287 8.734 4.721 1.00 91.12 182 ALA A O 1
ATOM 1407 N N . ASP A 1 183 ? 2.994 7.559 3.318 1.00 94.56 183 ASP A N 1
ATOM 1408 C CA . ASP A 1 183 ? 2.190 6.898 4.333 1.00 94.56 183 ASP A CA 1
ATOM 1409 C C . ASP A 1 183 ? 2.203 5.385 4.105 1.00 94.56 183 ASP A C 1
ATOM 1411 O O . ASP A 1 183 ? 2.427 4.911 2.986 1.00 94.56 183 ASP A O 1
ATOM 1415 N N . VAL A 1 184 ? 1.997 4.628 5.177 1.00 97.25 184 VAL A N 1
ATOM 1416 C CA . VAL A 1 184 ? 1.941 3.167 5.148 1.00 97.25 184 VAL A CA 1
ATOM 1417 C C . VAL A 1 184 ? 0.625 2.725 5.766 1.00 97.25 184 VAL A C 1
ATOM 1419 O O . VAL A 1 184 ? 0.245 3.180 6.838 1.00 97.25 184 VAL A O 1
ATOM 1422 N N . SER A 1 185 ? -0.113 1.885 5.047 1.00 98.19 185 SER A N 1
ATOM 1423 C CA . SER A 1 185 ? -1.416 1.395 5.481 1.00 98.19 185 SER A CA 1
ATOM 1424 C C . SER A 1 185 ? -1.285 0.190 6.395 1.00 98.19 185 SER A C 1
ATOM 1426 O O . SER A 1 185 ? -0.638 -0.799 6.061 1.00 98.19 185 SER A O 1
ATOM 1428 N N . ASN A 1 186 ? -1.986 0.299 7.509 1.00 98.44 186 ASN A N 1
ATOM 1429 C CA . ASN A 1 186 ? -2.241 -0.729 8.489 1.00 98.44 186 ASN A CA 1
ATOM 1430 C C . ASN A 1 186 ? -3.631 -1.293 8.220 1.00 98.44 186 ASN A C 1
ATOM 1432 O O . ASN A 1 186 ? -4.613 -0.552 8.307 1.00 98.44 186 ASN A O 1
ATOM 1436 N N . ILE A 1 187 ? -3.710 -2.563 7.823 1.00 98.50 187 ILE A N 1
ATOM 1437 C CA . ILE A 1 187 ? -4.945 -3.183 7.329 1.00 98.50 187 ILE A CA 1
ATOM 1438 C C . ILE A 1 187 ? -5.271 -4.377 8.217 1.00 98.50 187 ILE A C 1
ATOM 1440 O O . ILE A 1 187 ? -4.516 -5.343 8.268 1.00 98.50 187 ILE A O 1
ATOM 1444 N N . TYR A 1 188 ? -6.408 -4.309 8.901 1.00 98.62 188 TYR A N 1
ATOM 1445 C CA . TYR A 1 188 ? -6.860 -5.325 9.848 1.00 98.62 188 TYR A CA 1
ATOM 1446 C C . TYR A 1 188 ? -8.283 -5.766 9.526 1.00 98.62 188 TYR A C 1
ATOM 1448 O O . TYR A 1 188 ? -9.052 -5.016 8.932 1.00 98.62 188 TYR A O 1
ATOM 1456 N N . TYR A 1 189 ? -8.656 -6.966 9.942 1.00 98.00 189 TYR A N 1
ATOM 1457 C CA . TYR A 1 189 ? -10.023 -7.472 9.878 1.00 98.00 189 TYR A CA 1
ATOM 1458 C C . TYR A 1 189 ? -10.354 -8.282 11.132 1.00 98.00 189 TYR A C 1
ATOM 1460 O O . TYR A 1 189 ? -9.464 -8.654 11.895 1.00 98.00 189 TYR A O 1
ATOM 1468 N N . VAL A 1 190 ? -11.635 -8.570 11.343 1.00 97.62 190 VAL A N 1
ATOM 1469 C CA . VAL A 1 190 ? -12.103 -9.391 12.467 1.00 97.62 190 VAL A CA 1
ATOM 1470 C C . VAL A 1 190 ? -12.418 -10.811 11.984 1.00 97.62 190 VAL A C 1
ATOM 1472 O O . VAL A 1 190 ? -12.897 -11.011 10.866 1.00 97.62 190 VAL A O 1
ATOM 1475 N N . ASP A 1 191 ? -12.064 -11.808 12.794 1.00 94.56 191 ASP A N 1
ATOM 1476 C CA . ASP A 1 191 ? -12.457 -13.212 12.617 1.00 94.56 191 ASP A CA 1
ATOM 1477 C C . ASP A 1 191 ? -12.803 -13.816 13.988 1.00 94.56 191 ASP A C 1
ATOM 1479 O O . ASP A 1 191 ? -11.931 -14.284 14.739 1.00 94.56 191 ASP A O 1
ATOM 1483 N N . GLY A 1 192 ? -14.086 -13.736 14.347 1.00 92.25 192 GLY A N 1
ATOM 1484 C CA . GLY A 1 192 ? -14.602 -13.993 15.683 1.00 92.25 192 GLY A CA 1
ATOM 1485 C C . GLY A 1 192 ? -13.992 -13.040 16.710 1.00 92.25 192 GLY A C 1
ATOM 1486 O O . GLY A 1 192 ? -13.865 -11.840 16.510 1.00 92.25 192 GLY A O 1
ATOM 1487 N N . GLU A 1 193 ? -13.505 -13.580 17.828 1.00 93.12 193 GLU A N 1
ATOM 1488 C CA . GLU A 1 193 ? -12.951 -12.757 18.915 1.00 93.12 193 GLU A CA 1
ATOM 1489 C C . GLU A 1 193 ? -11.577 -12.119 18.606 1.00 93.12 193 GLU A C 1
ATOM 1491 O O . GLU A 1 193 ? -10.975 -11.513 19.497 1.00 93.12 193 GLU A O 1
ATOM 1496 N N . LYS A 1 194 ? -11.030 -12.295 17.397 1.00 95.31 194 LYS A N 1
ATOM 1497 C CA . LYS A 1 194 ? -9.666 -11.875 17.055 1.00 95.31 194 LYS A CA 1
ATOM 1498 C C . LYS A 1 194 ? -9.646 -10.755 16.029 1.00 95.31 194 LYS A C 1
ATOM 1500 O O . LYS A 1 194 ? -10.292 -10.847 14.990 1.00 95.31 194 LYS A O 1
ATOM 1505 N N . CYS A 1 195 ? -8.780 -9.780 16.281 1.00 97.50 195 CYS A N 1
ATOM 1506 C CA . CYS A 1 195 ? -8.292 -8.860 15.268 1.00 97.50 195 CYS A CA 1
ATOM 1507 C C . CYS A 1 195 ? -7.110 -9.508 14.540 1.00 97.50 195 CYS A C 1
ATOM 1509 O O . CYS A 1 195 ? -6.149 -9.948 15.175 1.00 97.50 195 CYS A O 1
ATOM 1511 N N . ILE A 1 196 ? -7.205 -9.608 13.221 1.00 97.94 196 ILE A N 1
ATOM 1512 C CA . ILE A 1 196 ? -6.199 -10.217 12.361 1.00 97.94 196 ILE A CA 1
ATOM 1513 C C . ILE A 1 196 ? -5.614 -9.136 11.465 1.00 97.94 196 ILE A C 1
ATOM 1515 O O . ILE A 1 196 ? -6.334 -8.377 10.820 1.00 97.94 196 ILE A O 1
ATOM 1519 N N . GLU A 1 197 ? -4.292 -9.077 11.433 1.00 98.25 197 GLU A N 1
ATOM 1520 C CA . GLU A 1 197 ? -3.563 -8.246 10.491 1.00 98.25 197 GLU A CA 1
ATOM 1521 C C . GLU A 1 197 ? -3.599 -8.887 9.104 1.00 98.25 197 GLU A C 1
ATOM 1523 O O . GLU A 1 197 ? -3.247 -10.056 8.944 1.00 98.25 197 GLU A O 1
ATOM 1528 N N . SER A 1 198 ? -4.029 -8.122 8.104 1.00 97.81 198 SER A N 1
ATOM 1529 C CA . SER A 1 198 ? -3.996 -8.558 6.712 1.00 97.81 198 SER A CA 1
ATOM 1530 C C . SER A 1 198 ? -2.556 -8.725 6.249 1.00 97.81 198 SER A C 1
ATOM 1532 O O . SER A 1 198 ? -1.685 -7.912 6.561 1.00 97.81 198 SER A O 1
ATOM 1534 N N . ARG A 1 199 ? -2.304 -9.726 5.406 1.00 95.81 199 ARG A N 1
ATOM 1535 C CA . ARG A 1 199 ? -0.969 -9.982 4.850 1.00 95.81 199 ARG A CA 1
ATOM 1536 C C . ARG A 1 199 ? -0.418 -8.848 3.984 1.00 95.81 199 ARG A C 1
ATOM 1538 O O . ARG A 1 199 ? 0.765 -8.853 3.655 1.00 95.81 199 ARG A O 1
ATOM 1545 N N . VAL A 1 200 ? -1.273 -7.912 3.569 1.00 96.94 200 VAL A N 1
ATOM 1546 C CA . VAL A 1 200 ? -0.876 -6.722 2.805 1.00 96.94 200 VAL A CA 1
ATOM 1547 C C . VAL A 1 200 ? -0.687 -5.476 3.677 1.00 96.94 200 VAL A C 1
ATOM 1549 O O . VAL A 1 200 ? -0.382 -4.401 3.153 1.00 96.94 200 VAL A O 1
ATOM 1552 N N . SER A 1 201 ? -0.848 -5.607 4.997 1.00 97.44 201 SER A N 1
ATOM 1553 C CA . SER A 1 201 ? -0.512 -4.560 5.959 1.00 97.44 201 SER A CA 1
ATOM 1554 C C . SER A 1 201 ? 0.981 -4.215 5.886 1.00 97.44 201 SER A C 1
ATOM 1556 O O . SER A 1 201 ? 1.813 -5.037 5.500 1.00 97.44 201 SER A O 1
ATOM 1558 N N . TYR A 1 202 ? 1.327 -2.971 6.211 1.00 95.62 202 TYR A N 1
ATOM 1559 C CA . TYR A 1 202 ? 2.696 -2.437 6.218 1.00 95.62 202 TYR A CA 1
ATOM 1560 C C . TYR A 1 202 ? 3.440 -2.408 4.869 1.00 95.62 202 TYR A C 1
ATOM 1562 O O . TYR A 1 202 ? 4.588 -1.962 4.812 1.00 95.62 202 TYR A O 1
ATOM 1570 N N . LEU A 1 203 ? 2.815 -2.812 3.757 1.00 95.81 203 LEU A N 1
ATOM 1571 C CA . LEU A 1 203 ? 3.484 -2.821 2.449 1.00 95.81 203 LEU A CA 1
ATOM 1572 C C . LEU A 1 203 ? 3.664 -1.417 1.843 1.00 95.81 203 LEU A C 1
ATOM 1574 O O . LEU A 1 203 ? 4.619 -1.178 1.103 1.00 95.81 203 LEU A O 1
ATOM 1578 N N . GLY A 1 204 ? 2.756 -0.480 2.126 1.00 96.81 204 GLY A N 1
ATOM 1579 C CA . GLY A 1 204 ? 2.792 0.877 1.572 1.00 96.81 204 GLY A CA 1
ATOM 1580 C C . GLY A 1 204 ? 1.450 1.603 1.657 1.00 96.81 204 GLY A C 1
ATOM 1581 O O . GLY A 1 204 ? 0.563 1.197 2.405 1.00 96.81 204 GLY A O 1
ATOM 1582 N N . SER A 1 205 ? 1.285 2.679 0.886 1.00 96.56 205 SER A N 1
ATOM 1583 C CA . SER A 1 205 ? 0.050 3.477 0.877 1.00 96.56 205 SER A CA 1
ATOM 1584 C C . SER A 1 205 ? -1.030 2.808 0.026 1.00 96.56 205 SER A C 1
ATOM 1586 O O . SER A 1 205 ? -0.882 2.690 -1.196 1.00 96.56 205 SER A O 1
ATOM 1588 N N . SER A 1 206 ? -2.110 2.358 0.662 1.00 96.12 206 SER A N 1
ATOM 1589 C CA . SER A 1 206 ? -3.207 1.650 0.006 1.00 96.12 206 SER A CA 1
ATOM 1590 C C . SER A 1 206 ? -4.265 2.596 -0.574 1.00 96.12 206 SER A C 1
ATOM 1592 O O . SER A 1 206 ? -4.601 3.634 -0.000 1.00 96.12 206 SER A O 1
ATOM 1594 N N . TYR A 1 207 ? -4.811 2.233 -1.734 1.00 93.25 207 TYR A N 1
ATOM 1595 C CA . TYR A 1 207 ? -5.964 2.888 -2.345 1.00 93.25 207 TYR A CA 1
ATOM 1596 C C . TYR A 1 207 ? -6.705 1.937 -3.290 1.00 93.25 207 TYR A C 1
ATOM 1598 O O . TYR A 1 207 ? -6.118 1.047 -3.900 1.00 93.25 207 TYR A O 1
ATOM 1606 N N . VAL A 1 208 ? -8.008 2.156 -3.469 1.00 91.06 208 VAL A N 1
ATOM 1607 C CA . VAL A 1 208 ? -8.817 1.368 -4.410 1.00 91.06 208 VAL A CA 1
ATOM 1608 C C . VAL A 1 208 ? -8.757 1.986 -5.806 1.00 91.06 208 VAL A C 1
ATOM 1610 O O . VAL A 1 208 ? -9.046 3.173 -6.004 1.00 91.06 208 VAL A O 1
ATOM 1613 N N . GLY A 1 209 ? -8.389 1.178 -6.800 1.00 80.31 209 GLY A N 1
ATOM 1614 C CA . GLY A 1 209 ? -8.283 1.601 -8.191 1.00 80.31 209 GLY A CA 1
ATOM 1615 C C . GLY A 1 209 ? -9.656 1.885 -8.804 1.00 80.31 209 GLY A C 1
ATOM 1616 O O . GLY A 1 209 ? -10.531 1.024 -8.826 1.00 80.31 209 GLY A O 1
ATOM 1617 N N . LYS A 1 210 ? -9.845 3.080 -9.379 1.00 71.56 210 LYS A N 1
ATOM 1618 C CA . LYS A 1 210 ? -11.153 3.535 -9.903 1.00 71.56 210 LYS A CA 1
ATOM 1619 C C . LYS A 1 210 ? -11.728 2.678 -11.036 1.00 71.56 210 LYS A C 1
ATOM 1621 O O . LYS A 1 210 ? -12.941 2.680 -11.226 1.00 71.56 210 LYS A O 1
ATOM 1626 N N . GLU A 1 211 ? -10.879 2.020 -11.824 1.00 68.69 211 GLU A N 1
ATOM 1627 C CA . GLU A 1 211 ? -11.314 1.286 -13.020 1.00 68.69 211 GLU A CA 1
ATOM 1628 C C . GLU A 1 211 ? -11.604 -0.192 -12.757 1.00 68.69 211 GLU A C 1
ATOM 1630 O O . GLU A 1 211 ? -12.584 -0.717 -13.284 1.00 68.69 211 GLU A O 1
ATOM 1635 N N . LYS A 1 212 ? -10.760 -0.855 -11.957 1.00 67.25 212 LYS A N 1
ATOM 1636 C CA . LYS A 1 212 ? -10.845 -2.301 -11.706 1.00 67.25 212 LYS A CA 1
ATOM 1637 C C . LYS A 1 212 ? -11.463 -2.641 -10.347 1.00 67.25 212 LYS A C 1
ATOM 1639 O O . LYS A 1 212 ? -11.936 -3.755 -10.181 1.00 67.25 212 LYS A O 1
ATOM 1644 N N . GLY A 1 213 ? -11.508 -1.691 -9.409 1.00 77.50 213 GLY A N 1
ATOM 1645 C CA . GLY A 1 213 ? -11.919 -1.952 -8.025 1.00 77.50 213 GLY A CA 1
ATOM 1646 C C . GLY A 1 213 ? -10.863 -2.694 -7.201 1.00 77.50 213 GLY A C 1
ATOM 1647 O O . GLY A 1 213 ? -11.078 -2.899 -6.019 1.00 77.50 213 GLY A O 1
ATOM 1648 N N . ASP A 1 214 ? -9.727 -3.049 -7.808 1.00 87.31 214 ASP A N 1
ATOM 1649 C CA . ASP A 1 214 ? -8.608 -3.720 -7.147 1.00 87.31 214 ASP A CA 1
ATOM 1650 C C . ASP A 1 214 ? -7.956 -2.830 -6.076 1.00 87.31 214 ASP A C 1
ATOM 1652 O O . ASP A 1 214 ? -7.856 -1.600 -6.236 1.00 87.31 214 ASP A O 1
ATOM 1656 N N . LEU A 1 215 ? -7.418 -3.467 -5.034 1.00 95.00 215 LEU A N 1
ATOM 1657 C CA . LEU A 1 215 ? -6.565 -2.809 -4.054 1.00 95.00 215 LEU A CA 1
ATOM 1658 C C . LEU A 1 215 ? -5.192 -2.548 -4.681 1.00 95.00 215 LEU A C 1
ATOM 1660 O O . LEU A 1 215 ? -4.525 -3.446 -5.193 1.00 95.00 215 LEU A O 1
ATOM 1664 N N . ASN A 1 216 ? -4.764 -1.293 -4.654 1.00 95.31 216 ASN A N 1
ATOM 1665 C CA . ASN A 1 216 ? -3.440 -0.879 -5.086 1.00 95.31 216 ASN A CA 1
ATOM 1666 C C . ASN A 1 216 ? -2.650 -0.438 -3.859 1.00 95.31 216 ASN A C 1
ATOM 1668 O O . ASN A 1 216 ? -3.171 0.307 -3.032 1.00 95.31 216 ASN A O 1
ATOM 1672 N N . ILE A 1 217 ? -1.390 -0.852 -3.764 1.00 96.94 217 ILE A N 1
ATOM 1673 C CA . ILE A 1 217 ? -0.486 -0.425 -2.694 1.00 96.94 217 ILE A CA 1
ATOM 1674 C C . ILE A 1 217 ? 0.728 0.244 -3.315 1.00 96.94 217 ILE A C 1
ATOM 1676 O O . ILE A 1 217 ? 1.472 -0.362 -4.085 1.00 96.94 217 ILE A O 1
ATOM 1680 N N . THR A 1 218 ? 0.919 1.517 -2.992 1.00 96.44 218 THR A N 1
ATOM 1681 C CA . THR A 1 218 ? 2.066 2.300 -3.439 1.00 96.44 218 THR A CA 1
ATOM 1682 C C . THR A 1 218 ? 3.237 2.066 -2.503 1.00 96.44 218 THR A C 1
ATOM 1684 O O . THR A 1 218 ? 3.228 2.524 -1.360 1.00 96.44 218 THR A O 1
ATOM 1687 N N . VAL A 1 219 ? 4.264 1.387 -3.004 1.00 96.56 219 VAL A N 1
ATOM 1688 C CA . VAL A 1 219 ? 5.488 1.106 -2.256 1.00 96.56 219 VAL A CA 1
ATOM 1689 C C . VAL A 1 219 ? 6.487 2.232 -2.462 1.00 96.56 219 VAL A C 1
ATOM 1691 O O . VAL A 1 219 ? 6.802 2.609 -3.595 1.00 96.56 219 VAL A O 1
ATOM 1694 N N . SER A 1 220 ? 6.998 2.744 -1.347 1.00 94.50 220 SER A N 1
ATOM 1695 C CA . SER A 1 220 ? 8.029 3.774 -1.307 1.00 94.50 220 SER A CA 1
ATOM 1696 C C . SER A 1 220 ? 9.421 3.131 -1.271 1.00 94.50 220 SER A C 1
ATOM 1698 O O . SER A 1 220 ? 9.673 2.268 -0.430 1.00 94.50 220 SER A O 1
ATOM 1700 N N . ALA A 1 221 ? 10.337 3.562 -2.140 1.00 94.19 221 ALA A N 1
ATOM 1701 C CA . ALA A 1 221 ? 11.712 3.055 -2.165 1.00 94.19 221 ALA A CA 1
ATOM 1702 C C . ALA A 1 221 ? 12.730 4.135 -2.555 1.00 94.19 221 ALA A C 1
ATOM 1704 O O . ALA A 1 221 ? 12.431 5.038 -3.330 1.00 94.19 221 ALA A O 1
ATOM 1705 N N . TYR A 1 222 ? 13.956 4.025 -2.044 1.00 94.06 222 TYR A N 1
ATOM 1706 C CA . TYR A 1 222 ? 15.093 4.808 -2.531 1.00 94.06 222 TYR A CA 1
ATOM 1707 C C . TYR A 1 222 ? 15.859 3.970 -3.546 1.00 94.06 222 TYR A C 1
ATOM 1709 O O . TYR A 1 222 ? 16.741 3.208 -3.169 1.00 94.06 222 TYR A O 1
ATOM 1717 N N . ASP A 1 223 ? 15.468 4.056 -4.813 1.00 96.25 223 ASP A N 1
ATOM 1718 C CA . ASP A 1 223 ? 15.985 3.192 -5.879 1.00 96.25 223 ASP A CA 1
ATOM 1719 C C . ASP A 1 223 ? 16.070 3.877 -7.254 1.00 96.25 223 ASP A C 1
ATOM 1721 O O . ASP A 1 223 ? 16.290 3.207 -8.260 1.00 96.25 223 ASP A O 1
ATOM 1725 N N . MET A 1 224 ? 15.909 5.203 -7.323 1.00 96.25 224 MET A N 1
ATOM 1726 C CA . MET A 1 224 ? 16.013 5.943 -8.587 1.00 96.25 224 MET A CA 1
ATOM 1727 C C . MET A 1 224 ? 17.466 6.114 -9.039 1.00 96.25 224 MET A C 1
ATOM 1729 O O . MET A 1 224 ? 17.750 6.061 -10.232 1.00 96.25 224 MET A O 1
ATOM 1733 N N . TYR A 1 225 ? 18.390 6.326 -8.104 1.00 95.50 225 TYR A N 1
ATOM 1734 C CA . TYR A 1 225 ? 19.805 6.540 -8.393 1.00 95.50 225 TYR A CA 1
ATOM 1735 C C . TYR A 1 225 ? 20.678 5.610 -7.564 1.00 95.50 225 TYR A C 1
ATOM 1737 O O . TYR A 1 225 ? 20.405 5.386 -6.385 1.00 95.50 225 TYR A O 1
ATOM 1745 N N . CYS A 1 226 ? 21.760 5.116 -8.162 1.00 94.56 226 CYS A N 1
ATOM 1746 C CA . CYS A 1 226 ? 22.785 4.349 -7.464 1.00 94.56 226 CYS A CA 1
ATOM 1747 C C . CYS A 1 226 ? 24.175 4.864 -7.840 1.00 94.56 226 CYS A C 1
ATOM 1749 O O . CYS A 1 226 ? 24.617 4.692 -8.982 1.00 94.56 226 CYS A O 1
ATOM 1751 N N . ASP A 1 227 ? 24.857 5.469 -6.871 1.00 91.94 227 ASP A N 1
ATOM 1752 C CA . ASP A 1 227 ? 26.187 6.050 -7.050 1.00 91.94 227 ASP A CA 1
ATOM 1753 C C . ASP A 1 227 ? 27.260 5.145 -6.437 1.00 91.94 227 ASP A C 1
ATOM 1755 O O . ASP A 1 227 ? 27.158 4.726 -5.281 1.00 91.94 227 ASP A O 1
ATOM 1759 N N . PHE A 1 228 ? 28.323 4.867 -7.193 1.00 90.50 228 PHE A N 1
ATOM 1760 C CA . PHE A 1 228 ? 29.471 4.097 -6.716 1.00 90.50 228 PHE A CA 1
ATOM 1761 C C . PHE A 1 228 ? 30.680 5.007 -6.508 1.00 90.50 228 PHE A C 1
ATOM 1763 O O . PHE A 1 228 ? 31.240 5.566 -7.458 1.00 90.50 228 PHE A O 1
ATOM 1770 N N . GLU A 1 229 ? 31.147 5.100 -5.264 1.00 84.62 229 GLU A N 1
ATOM 1771 C CA . GLU A 1 229 ? 32.357 5.850 -4.940 1.00 84.62 229 GLU A CA 1
ATOM 1772 C C . GLU A 1 229 ? 33.622 5.057 -5.310 1.00 84.62 229 GLU A C 1
ATOM 1774 O O . GLU A 1 229 ? 33.973 4.051 -4.691 1.00 84.62 229 GLU A O 1
ATOM 1779 N N . GLY A 1 230 ? 34.352 5.530 -6.324 1.00 81.75 230 GLY A N 1
ATOM 1780 C CA . GLY A 1 230 ? 35.602 4.904 -6.762 1.00 81.75 230 GLY A CA 1
ATOM 1781 C C . GLY A 1 230 ? 35.397 3.468 -7.253 1.00 81.75 230 GLY A C 1
ATOM 1782 O O . GLY A 1 230 ? 34.638 3.235 -8.190 1.00 81.75 230 GLY A O 1
ATOM 1783 N N . ASP A 1 231 ? 36.093 2.518 -6.624 1.00 80.75 231 ASP A N 1
ATOM 1784 C CA . ASP A 1 231 ? 36.028 1.087 -6.953 1.00 80.75 231 ASP A CA 1
ATOM 1785 C C . ASP A 1 231 ? 35.086 0.306 -6.009 1.00 80.75 231 ASP A C 1
ATOM 1787 O O . ASP A 1 231 ? 35.200 -0.915 -5.907 1.00 80.75 231 ASP A O 1
ATOM 1791 N N . ALA A 1 232 ? 34.192 0.988 -5.279 1.00 83.56 232 ALA A N 1
ATOM 1792 C CA . ALA A 1 232 ? 33.255 0.336 -4.365 1.00 83.56 232 ALA A CA 1
ATOM 1793 C C . ALA A 1 232 ? 32.388 -0.713 -5.084 1.00 83.56 232 ALA A C 1
ATOM 1795 O O . ALA A 1 232 ? 31.944 -0.510 -6.218 1.00 83.56 232 ALA A O 1
ATOM 1796 N N . GLU A 1 233 ? 32.149 -1.842 -4.417 1.00 84.50 233 GLU A N 1
ATOM 1797 C CA . GLU A 1 233 ? 31.277 -2.915 -4.916 1.00 84.50 233 GLU A CA 1
ATOM 1798 C C . GLU A 1 233 ? 29.805 -2.683 -4.546 1.00 84.50 233 GLU A C 1
ATOM 1800 O O . GLU A 1 233 ? 28.919 -3.178 -5.236 1.00 84.50 233 GLU A O 1
ATOM 1805 N N . GLU A 1 234 ? 29.552 -1.868 -3.521 1.00 87.31 234 GLU A N 1
ATOM 1806 C CA . GLU A 1 234 ? 28.220 -1.455 -3.086 1.00 87.31 234 GLU A CA 1
ATOM 1807 C C . GLU A 1 234 ? 27.987 0.014 -3.443 1.00 87.31 234 GLU A C 1
ATOM 1809 O O . GLU A 1 234 ? 28.866 0.860 -3.255 1.00 87.31 234 GLU A O 1
ATOM 1814 N N . GLY A 1 235 ? 26.809 0.302 -3.993 1.00 88.81 235 GLY A N 1
ATOM 1815 C CA . GLY A 1 235 ? 26.403 1.654 -4.354 1.00 88.81 235 GLY A CA 1
ATOM 1816 C C . GLY A 1 235 ? 25.530 2.292 -3.278 1.00 88.81 235 GLY A C 1
ATOM 1817 O O . GLY A 1 235 ? 24.847 1.607 -2.516 1.00 88.81 235 GLY A O 1
ATOM 1818 N N . THR A 1 236 ? 25.544 3.621 -3.226 1.00 92.88 236 THR A N 1
ATOM 1819 C CA . THR A 1 236 ? 24.636 4.401 -2.380 1.00 92.88 236 THR A CA 1
ATOM 1820 C C . THR A 1 236 ? 23.367 4.694 -3.159 1.00 92.88 236 THR A C 1
ATOM 1822 O O . THR A 1 236 ? 23.415 5.330 -4.213 1.00 92.88 236 THR A O 1
ATOM 1825 N N . TRP A 1 237 ? 22.235 4.235 -2.635 1.00 93.50 237 TRP A N 1
ATOM 1826 C CA . TRP A 1 237 ? 20.938 4.426 -3.264 1.00 93.50 237 TRP A CA 1
ATOM 1827 C C . TRP A 1 237 ? 20.280 5.729 -2.818 1.00 93.50 237 TRP A C 1
ATOM 1829 O O . TRP A 1 237 ? 20.206 6.027 -1.624 1.00 93.50 237 TRP A O 1
ATOM 1839 N N . THR A 1 238 ? 19.805 6.517 -3.780 1.00 92.69 238 THR A N 1
ATOM 1840 C CA . THR A 1 238 ? 19.100 7.780 -3.535 1.00 92.69 238 THR A CA 1
ATOM 1841 C C . THR A 1 238 ? 17.953 7.975 -4.528 1.00 92.69 238 THR A C 1
ATOM 1843 O O . THR A 1 238 ? 17.751 7.176 -5.439 1.00 92.69 238 THR A O 1
ATOM 1846 N N . GLY A 1 239 ? 17.182 9.047 -4.336 1.00 92.56 239 GLY A N 1
ATOM 1847 C CA . GLY A 1 239 ? 16.004 9.355 -5.142 1.00 92.56 239 GLY A CA 1
ATOM 1848 C C . GLY A 1 239 ? 14.812 8.484 -4.752 1.00 92.56 239 GLY A C 1
ATOM 1849 O O . GLY A 1 239 ? 14.787 7.276 -4.977 1.00 92.56 239 GLY A O 1
ATOM 1850 N N . HIS A 1 240 ? 13.841 9.130 -4.112 1.00 93.62 240 HIS A N 1
ATOM 1851 C CA . HIS A 1 240 ? 12.645 8.486 -3.581 1.00 93.62 240 HIS A CA 1
ATOM 1852 C C . HIS A 1 240 ? 11.636 8.254 -4.711 1.00 93.62 240 HIS A C 1
ATOM 1854 O O . HIS A 1 240 ? 11.363 9.169 -5.488 1.00 93.62 240 HIS A O 1
ATOM 1860 N N . THR A 1 241 ? 11.112 7.037 -4.809 1.00 95.38 241 THR A N 1
ATOM 1861 C CA . THR A 1 241 ? 10.116 6.615 -5.797 1.00 95.38 241 THR A CA 1
ATOM 1862 C C . THR A 1 241 ? 8.897 6.025 -5.100 1.00 95.38 241 THR A C 1
ATOM 1864 O O . THR A 1 241 ? 8.985 5.536 -3.970 1.00 95.38 241 THR A O 1
ATOM 1867 N N . TRP A 1 242 ? 7.762 6.051 -5.797 1.00 95.44 242 TRP A N 1
ATOM 1868 C CA . TRP A 1 242 ? 6.475 5.555 -5.316 1.00 95.44 242 TRP A CA 1
ATOM 1869 C C . TRP A 1 242 ? 5.829 4.742 -6.428 1.00 95.44 242 TRP A C 1
ATOM 1871 O O . TRP A 1 242 ? 5.387 5.303 -7.428 1.00 95.44 242 TRP A O 1
ATOM 1881 N N . LYS A 1 243 ? 5.804 3.418 -6.277 1.00 95.56 243 LYS A N 1
ATOM 1882 C CA . LYS A 1 243 ? 5.377 2.498 -7.338 1.00 95.56 243 LYS A CA 1
ATOM 1883 C C . LYS A 1 243 ? 4.152 1.687 -6.902 1.00 95.56 243 LYS A C 1
ATOM 1885 O O . LYS A 1 243 ? 4.218 1.071 -5.837 1.00 95.56 243 LYS A O 1
ATOM 1890 N N . PRO A 1 244 ? 3.055 1.658 -7.679 1.00 94.88 244 PRO A N 1
ATOM 1891 C CA . PRO A 1 244 ? 1.875 0.860 -7.356 1.00 94.88 244 PRO A CA 1
ATOM 1892 C C . PRO A 1 244 ? 2.076 -0.638 -7.616 1.00 94.88 244 PRO A C 1
ATOM 1894 O O . PRO A 1 244 ? 2.529 -1.046 -8.682 1.00 94.88 244 PRO A O 1
ATOM 1897 N N . TYR A 1 245 ? 1.648 -1.457 -6.663 1.00 96.06 245 TYR A N 1
ATOM 1898 C CA . TYR A 1 245 ? 1.491 -2.904 -6.786 1.00 96.06 245 TYR A CA 1
ATOM 1899 C C . TYR A 1 245 ? 0.020 -3.267 -6.622 1.00 96.06 245 TYR A C 1
ATOM 1901 O O . TYR A 1 245 ? -0.755 -2.503 -6.045 1.00 96.06 245 TYR A O 1
ATOM 1909 N N . TYR A 1 246 ? -0.374 -4.410 -7.173 1.00 94.88 246 TYR A N 1
ATOM 1910 C CA . TYR A 1 246 ? -1.772 -4.713 -7.453 1.00 94.88 246 TYR A CA 1
ATOM 1911 C C . TYR A 1 246 ? -2.206 -5.976 -6.721 1.00 94.88 246 TYR A C 1
ATOM 1913 O O . TYR A 1 246 ? -1.559 -7.017 -6.857 1.00 94.88 246 TYR A O 1
ATOM 1921 N N . PHE A 1 247 ? -3.340 -5.890 -6.036 1.00 96.38 247 PHE A N 1
ATOM 1922 C CA . PHE A 1 247 ? -3.891 -6.954 -5.211 1.00 96.38 247 PHE A CA 1
ATOM 1923 C C . PHE A 1 247 ? -5.382 -7.137 -5.496 1.00 96.38 247 PHE A C 1
ATOM 1925 O O . PHE A 1 247 ? -6.082 -6.182 -5.842 1.00 96.38 247 PHE A O 1
ATOM 1932 N N . TYR A 1 248 ? -5.871 -8.362 -5.342 1.00 94.62 248 TYR A N 1
ATOM 1933 C CA . TYR A 1 248 ? -7.292 -8.691 -5.411 1.00 94.62 248 TYR A CA 1
ATOM 1934 C C . TYR A 1 248 ? -7.740 -9.346 -4.112 1.00 94.62 248 TYR A C 1
ATOM 1936 O O . TYR A 1 248 ? -6.964 -10.040 -3.461 1.00 94.62 248 TYR A O 1
ATOM 1944 N N . TYR A 1 249 ? -8.998 -9.134 -3.743 1.00 95.06 249 TYR A N 1
ATOM 1945 C CA . TYR A 1 249 ? -9.595 -9.852 -2.628 1.00 95.06 249 TYR A CA 1
ATOM 1946 C C . TYR A 1 249 ? -9.914 -11.298 -3.029 1.00 95.06 249 TYR A C 1
ATOM 1948 O O . TYR A 1 249 ? -10.543 -11.542 -4.064 1.00 95.06 249 TYR A O 1
ATOM 1956 N N . SER A 1 250 ? -9.488 -12.255 -2.209 1.00 94.69 250 SER A N 1
ATOM 1957 C CA . SER A 1 250 ? -9.743 -13.679 -2.394 1.00 94.69 250 SER A CA 1
ATOM 1958 C C . SER A 1 250 ? -10.660 -14.176 -1.284 1.00 94.69 250 SER A C 1
ATOM 1960 O O . SER A 1 250 ? -10.235 -14.377 -0.152 1.00 94.69 250 SER A O 1
ATOM 1962 N N . SER A 1 251 ? -11.928 -14.446 -1.604 1.00 92.94 251 SER A N 1
ATOM 1963 C CA . SER A 1 251 ? -12.875 -15.032 -0.640 1.00 92.94 251 SER A CA 1
ATOM 1964 C C . SER A 1 251 ? -12.470 -16.448 -0.192 1.00 92.94 251 SER A C 1
ATOM 1966 O O . SER A 1 251 ? -13.030 -16.989 0.755 1.00 92.94 251 SER A O 1
ATOM 1968 N N . GLU A 1 252 ? -11.554 -17.107 -0.916 1.00 94.12 252 GLU A N 1
ATOM 1969 C CA . GLU A 1 252 ? -11.034 -18.428 -0.543 1.00 94.12 252 GLU A CA 1
ATOM 1970 C C . GLU A 1 252 ? -10.077 -18.336 0.648 1.00 94.12 252 GLU A C 1
ATOM 1972 O O . GLU A 1 252 ? -10.187 -19.140 1.575 1.00 94.12 252 GLU A O 1
ATOM 1977 N N . THR A 1 253 ? -9.173 -17.354 0.641 1.00 93.75 253 THR A N 1
ATOM 1978 C CA . THR A 1 253 ? -8.248 -17.097 1.754 1.00 93.75 253 THR A CA 1
ATOM 1979 C C . THR A 1 253 ? -8.830 -16.137 2.788 1.00 93.75 253 THR A C 1
ATOM 1981 O O . THR A 1 253 ? -8.384 -16.125 3.932 1.00 93.75 253 THR A O 1
ATOM 1984 N N . GLY A 1 254 ? -9.859 -15.376 2.413 1.00 94.06 254 GLY A N 1
ATOM 1985 C CA . GLY A 1 254 ? -10.453 -14.332 3.236 1.00 94.06 254 GLY A CA 1
ATOM 1986 C C . GLY A 1 254 ? -9.595 -13.068 3.318 1.00 94.06 254 GLY A C 1
ATOM 1987 O O . GLY A 1 254 ? -9.881 -12.225 4.160 1.00 94.06 254 GLY A O 1
ATOM 1988 N N . ASP A 1 255 ? -8.574 -12.919 2.472 1.00 96.12 255 ASP A N 1
ATOM 1989 C CA . ASP A 1 255 ? -7.626 -11.800 2.498 1.00 96.12 255 ASP A CA 1
ATOM 1990 C C . ASP A 1 255 ? -7.230 -11.359 1.072 1.00 96.12 255 ASP A C 1
ATOM 1992 O O . ASP A 1 255 ? -7.696 -11.911 0.069 1.00 96.12 255 ASP A O 1
ATOM 1996 N N . PHE A 1 256 ? -6.394 -10.327 0.965 1.00 95.81 256 PHE A N 1
ATOM 1997 C CA . PHE A 1 256 ? -5.854 -9.840 -0.299 1.00 95.81 256 PHE A CA 1
ATOM 1998 C C . PHE A 1 256 ? -4.672 -10.679 -0.784 1.00 95.81 256 PHE A C 1
ATOM 2000 O O . PHE A 1 256 ? -3.744 -10.985 -0.038 1.00 95.81 256 PHE A O 1
ATOM 2007 N N . GLU A 1 257 ? -4.658 -10.969 -2.080 1.00 95.50 257 GLU A N 1
ATOM 2008 C CA . GLU A 1 257 ? -3.576 -11.666 -2.769 1.00 95.50 257 GLU A CA 1
ATOM 2009 C C . GLU A 1 257 ? -2.950 -10.758 -3.828 1.00 95.50 257 GLU A C 1
ATOM 2011 O O . GLU A 1 257 ? -3.645 -10.013 -4.523 1.00 95.50 257 GLU A O 1
ATOM 2016 N N . GLU A 1 258 ? -1.622 -10.800 -3.959 1.00 96.25 258 GLU A N 1
ATOM 2017 C CA . GLU A 1 258 ? -0.934 -10.075 -5.027 1.00 96.25 258 GLU A CA 1
ATOM 2018 C C . GLU A 1 258 ? -1.226 -10.751 -6.367 1.00 96.25 258 GLU A C 1
ATOM 2020 O O . GLU A 1 258 ? -1.142 -11.974 -6.500 1.00 96.25 258 GLU A O 1
ATOM 2025 N N . TYR A 1 259 ? -1.505 -9.955 -7.400 1.00 95.25 259 TYR A N 1
ATOM 2026 C CA . TYR A 1 259 ? -1.541 -10.492 -8.754 1.00 95.25 259 TYR A CA 1
ATOM 2027 C C . TYR A 1 259 ? -0.174 -11.075 -9.119 1.00 95.25 259 TYR A C 1
ATOM 2029 O O . TYR A 1 259 ? 0.810 -10.339 -9.237 1.00 95.25 259 TYR A O 1
ATOM 2037 N N . GLY A 1 260 ? -0.150 -12.389 -9.356 1.00 94.62 260 GLY A N 1
ATOM 2038 C CA . GLY A 1 260 ? 1.048 -13.136 -9.720 1.00 94.62 260 GLY A CA 1
ATOM 2039 C C . GLY A 1 260 ? 1.822 -12.495 -10.869 1.00 94.62 260 GLY A C 1
ATOM 2040 O O . GLY A 1 260 ? 1.254 -11.868 -11.773 1.00 94.62 260 GLY A O 1
ATOM 2041 N N . ALA A 1 261 ? 3.143 -12.641 -10.826 1.00 96.06 261 ALA A N 1
ATOM 2042 C CA . ALA A 1 261 ? 4.042 -11.988 -11.760 1.00 96.06 261 ALA A CA 1
ATOM 2043 C C . ALA A 1 261 ? 5.129 -12.937 -12.262 1.00 96.06 261 ALA A C 1
ATOM 2045 O O . ALA A 1 261 ? 5.676 -13.759 -11.531 1.00 96.06 261 ALA A O 1
ATOM 2046 N N . VAL A 1 262 ? 5.475 -12.797 -13.539 1.00 97.31 262 VAL A N 1
ATOM 2047 C CA . VAL A 1 262 ? 6.550 -13.564 -14.170 1.00 97.31 262 VAL A CA 1
ATOM 2048 C C . VAL A 1 262 ? 7.471 -12.648 -14.956 1.00 97.31 262 VAL A C 1
ATOM 2050 O O . VAL A 1 262 ? 7.026 -11.725 -15.641 1.00 97.31 262 VAL A O 1
ATOM 2053 N N . GLU A 1 263 ? 8.768 -12.930 -14.894 1.00 98.31 263 GLU A N 1
ATOM 2054 C CA . GLU A 1 263 ? 9.730 -12.312 -15.798 1.00 98.31 263 GLU A CA 1
ATOM 2055 C C . GLU A 1 263 ? 9.561 -12.896 -17.206 1.00 98.31 263 GLU A C 1
ATOM 2057 O O . GLU A 1 263 ? 9.478 -14.115 -17.385 1.00 98.31 263 GLU A O 1
ATOM 2062 N N . ILE A 1 264 ? 9.514 -12.021 -18.209 1.00 98.19 264 ILE A N 1
ATOM 2063 C CA . ILE A 1 264 ? 9.426 -12.383 -19.624 1.00 98.19 264 ILE A CA 1
ATOM 2064 C C . ILE A 1 264 ? 10.595 -11.789 -20.410 1.00 98.19 264 ILE A C 1
ATOM 2066 O O . ILE A 1 264 ? 11.226 -10.815 -20.013 1.00 98.19 264 ILE A O 1
ATOM 2070 N N . SER A 1 265 ? 10.884 -12.376 -21.564 1.00 97.69 265 SER A N 1
ATOM 2071 C CA . SER A 1 265 ? 11.911 -11.883 -22.484 1.00 97.69 265 SER A CA 1
ATOM 2072 C C . SER A 1 265 ? 11.404 -10.772 -23.416 1.00 97.69 265 SER A C 1
ATOM 2074 O O . SER A 1 265 ? 10.207 -10.659 -23.681 1.00 97.69 265 SER A O 1
ATOM 2076 N N . GLU A 1 266 ? 12.327 -10.009 -24.017 1.00 96.75 266 GLU A N 1
ATOM 2077 C CA . GLU A 1 266 ? 12.025 -9.042 -25.095 1.00 96.75 266 GLU A CA 1
ATOM 2078 C C . GLU A 1 266 ? 11.264 -9.710 -26.267 1.00 96.75 266 GLU A C 1
ATOM 2080 O O . GLU A 1 266 ? 10.296 -9.174 -26.812 1.00 96.75 266 GLU A O 1
ATOM 2085 N N . ASP A 1 267 ? 11.641 -10.947 -26.614 1.00 95.56 267 ASP A N 1
ATOM 2086 C CA . ASP A 1 267 ? 10.977 -11.746 -27.652 1.00 95.56 267 ASP A CA 1
ATOM 2087 C C . ASP A 1 267 ? 9.537 -12.129 -27.276 1.00 95.56 267 ASP A C 1
ATOM 2089 O O . ASP A 1 267 ? 8.719 -12.402 -28.155 1.00 95.56 267 ASP A O 1
ATOM 2093 N N . GLU A 1 268 ? 9.217 -12.256 -25.991 1.00 97.19 268 GLU A N 1
ATOM 2094 C CA . GLU A 1 268 ? 7.852 -12.506 -25.524 1.00 97.19 268 GLU A CA 1
ATOM 2095 C C . GLU A 1 268 ? 7.044 -11.214 -25.497 1.00 97.19 268 GLU A C 1
ATOM 2097 O O . GLU A 1 268 ? 5.922 -11.211 -26.003 1.00 97.19 268 GLU A O 1
ATOM 2102 N N . LEU A 1 269 ? 7.634 -10.114 -25.022 1.00 96.94 269 LEU A N 1
ATOM 2103 C CA . LEU A 1 269 ? 7.011 -8.792 -25.013 1.00 96.94 269 LEU A CA 1
ATOM 2104 C C . LEU A 1 269 ? 6.585 -8.339 -26.418 1.00 96.94 269 LEU A C 1
ATOM 2106 O O . LEU A 1 269 ? 5.440 -7.937 -26.613 1.00 96.94 269 LEU A O 1
ATOM 2110 N N . SER A 1 270 ? 7.454 -8.496 -27.420 1.00 94.31 270 SER A N 1
ATOM 2111 C CA . SER A 1 270 ? 7.161 -8.136 -28.820 1.00 94.31 270 SER A CA 1
ATOM 2112 C C . SER A 1 270 ? 6.014 -8.936 -29.456 1.00 94.31 270 SER A C 1
ATOM 2114 O O . SER A 1 270 ? 5.479 -8.551 -30.496 1.00 94.31 270 SER A O 1
ATOM 2116 N N . LYS A 1 271 ? 5.606 -10.064 -28.854 1.00 95.00 271 LYS A N 1
ATOM 2117 C CA . LYS A 1 271 ? 4.400 -10.807 -29.265 1.00 95.00 271 LYS A CA 1
ATOM 2118 C C . LYS A 1 271 ? 3.128 -10.294 -28.587 1.00 95.00 271 LYS A C 1
ATOM 2120 O O . LYS A 1 271 ? 2.041 -10.650 -29.038 1.00 95.00 271 LYS A O 1
ATOM 2125 N N . LEU A 1 272 ? 3.263 -9.533 -27.502 1.00 94.44 272 LEU A N 1
ATOM 2126 C CA . LEU A 1 272 ? 2.163 -9.002 -26.696 1.00 94.44 272 LEU A CA 1
ATOM 2127 C C . LEU A 1 272 ? 1.810 -7.561 -27.079 1.00 94.44 272 LEU A C 1
ATOM 2129 O O . LEU A 1 272 ? 0.637 -7.206 -27.034 1.00 94.44 272 LEU A O 1
ATOM 2133 N N . ILE A 1 273 ? 2.801 -6.755 -27.471 1.00 91.75 273 ILE A N 1
ATOM 2134 C CA . ILE A 1 273 ? 2.636 -5.327 -27.768 1.00 91.75 273 ILE A CA 1
ATOM 2135 C C . ILE A 1 273 ? 3.041 -5.056 -29.222 1.00 91.75 273 ILE A C 1
ATOM 2137 O O . ILE A 1 273 ? 4.128 -5.436 -29.649 1.00 91.75 273 ILE A O 1
ATOM 2141 N N . GLU A 1 274 ? 2.167 -4.400 -29.998 1.00 82.25 274 GLU A N 1
ATOM 2142 C CA . GLU A 1 274 ? 2.430 -4.105 -31.419 1.00 82.25 274 GLU A CA 1
ATOM 2143 C C . GLU A 1 274 ? 3.565 -3.085 -31.619 1.00 82.25 274 GLU A C 1
ATOM 2145 O O . GLU A 1 274 ? 4.345 -3.209 -32.565 1.00 82.25 274 GLU A O 1
ATOM 2150 N N . ASN A 1 275 ? 3.661 -2.093 -30.729 1.00 83.00 275 ASN A N 1
ATOM 2151 C CA . ASN A 1 275 ? 4.732 -1.100 -30.706 1.00 83.00 275 ASN A CA 1
ATOM 2152 C C . ASN A 1 275 ? 5.717 -1.470 -29.595 1.00 83.00 275 ASN A C 1
ATOM 2154 O O . ASN A 1 275 ? 5.469 -1.172 -28.433 1.00 83.00 275 ASN A O 1
ATOM 2158 N N . ASP A 1 276 ? 6.796 -2.162 -29.955 1.00 85.06 276 ASP A N 1
ATOM 2159 C CA . ASP A 1 276 ? 7.779 -2.672 -28.999 1.00 85.06 276 ASP A CA 1
ATOM 2160 C C . ASP A 1 276 ? 8.571 -1.522 -28.327 1.00 85.06 276 ASP A C 1
ATOM 2162 O O . ASP A 1 276 ? 9.395 -0.889 -29.000 1.00 85.06 276 ASP A O 1
ATOM 2166 N N . PRO A 1 277 ? 8.370 -1.253 -27.017 1.00 92.12 277 PRO A N 1
ATOM 2167 C CA . PRO A 1 277 ? 9.058 -0.166 -26.312 1.00 92.12 277 PRO A CA 1
ATOM 2168 C C . PRO A 1 277 ? 10.567 -0.368 -26.207 1.00 92.12 277 PRO A C 1
ATOM 2170 O O . PRO A 1 277 ? 11.307 0.587 -25.984 1.00 92.12 277 PRO A O 1
ATOM 2173 N N . ILE A 1 278 ? 11.049 -1.602 -26.358 1.00 95.88 278 ILE A N 1
ATOM 2174 C CA . ILE A 1 278 ? 12.454 -1.942 -26.137 1.00 95.88 278 ILE A CA 1
ATOM 2175 C C . ILE A 1 278 ? 13.368 -1.223 -27.128 1.00 95.88 278 ILE A C 1
ATOM 2177 O O . ILE A 1 278 ? 14.490 -0.853 -26.781 1.00 95.88 278 ILE A O 1
ATOM 2181 N N . ILE A 1 279 ? 12.894 -1.016 -28.360 1.00 92.75 279 ILE A N 1
ATOM 2182 C CA . ILE A 1 279 ? 13.651 -0.290 -29.381 1.00 92.75 279 ILE A CA 1
ATOM 2183 C C . ILE A 1 279 ? 13.818 1.170 -28.957 1.00 92.75 279 ILE A C 1
ATOM 2185 O O . ILE A 1 279 ? 14.943 1.659 -28.944 1.00 92.75 279 ILE A O 1
ATOM 2189 N N . GLU A 1 280 ? 12.729 1.828 -28.561 1.00 94.62 280 GLU A N 1
ATOM 2190 C CA . GLU A 1 280 ? 12.728 3.236 -28.148 1.00 94.62 280 GLU A CA 1
ATOM 2191 C C . GLU A 1 280 ? 13.613 3.463 -26.912 1.00 94.62 280 GLU A C 1
ATOM 2193 O O . GLU A 1 280 ? 14.478 4.337 -26.922 1.00 94.62 280 GLU A O 1
ATOM 2198 N N . ILE A 1 281 ? 13.494 2.604 -25.894 1.00 97.25 281 ILE A N 1
ATOM 2199 C CA . ILE A 1 281 ? 14.308 2.674 -24.669 1.00 97.25 281 ILE A CA 1
ATOM 2200 C C . ILE A 1 281 ? 15.808 2.555 -24.992 1.00 97.25 281 ILE A C 1
ATOM 2202 O O . ILE A 1 281 ? 16.626 3.340 -24.509 1.00 97.25 281 ILE A O 1
ATOM 2206 N N . LYS A 1 282 ? 16.187 1.600 -25.851 1.00 96.50 282 LYS A N 1
ATOM 2207 C CA . LYS A 1 282 ? 17.590 1.394 -26.247 1.00 96.50 282 LYS A CA 1
ATOM 2208 C C . LYS A 1 282 ? 18.122 2.500 -27.157 1.00 96.50 282 LYS A C 1
ATOM 2210 O O . LYS A 1 282 ? 19.311 2.809 -27.087 1.00 96.50 282 LYS A O 1
ATOM 2215 N N . GLU A 1 283 ? 17.287 3.081 -28.020 1.00 95.88 283 GLU A N 1
ATOM 2216 C CA . GLU A 1 283 ? 17.670 4.207 -28.883 1.00 95.88 283 GLU A CA 1
ATOM 2217 C C . GLU A 1 283 ? 17.988 5.471 -28.074 1.00 95.88 283 GLU A C 1
ATOM 2219 O O . GLU A 1 283 ? 18.919 6.193 -28.436 1.00 95.88 283 GLU A O 1
ATOM 2224 N N . GLU A 1 284 ? 17.312 5.673 -26.939 1.00 95.56 284 GLU A N 1
ATOM 2225 C CA . GLU A 1 284 ? 17.634 6.724 -25.963 1.00 95.56 284 GLU A CA 1
ATOM 2226 C C . GLU A 1 284 ? 18.872 6.403 -25.101 1.00 95.56 284 GLU A C 1
ATOM 2228 O O . GLU A 1 284 ? 19.350 7.256 -24.360 1.00 95.56 284 GLU A O 1
ATOM 2233 N N . GLY A 1 285 ? 19.456 5.206 -25.234 1.00 95.44 285 GLY A N 1
ATOM 2234 C CA . GLY A 1 285 ? 20.717 4.822 -24.589 1.00 95.44 285 GLY A CA 1
ATOM 2235 C C . GLY A 1 285 ? 20.573 4.065 -23.267 1.00 95.44 285 GLY A C 1
ATOM 2236 O O . GLY A 1 285 ? 21.582 3.822 -22.605 1.00 95.44 285 GLY A O 1
ATOM 2237 N N . TYR A 1 286 ? 19.355 3.672 -22.893 1.00 97.44 286 TYR A N 1
ATOM 2238 C CA . TYR A 1 286 ? 19.102 2.855 -21.708 1.00 97.44 286 TYR A CA 1
ATOM 2239 C C . TYR A 1 286 ? 19.366 1.360 -21.976 1.00 97.44 286 TYR A C 1
ATOM 2241 O O . TYR A 1 286 ? 19.190 0.846 -23.086 1.00 97.44 286 TYR A O 1
ATOM 2249 N N . ALA A 1 287 ? 19.770 0.640 -20.932 1.00 97.62 287 ALA A N 1
ATOM 2250 C CA . ALA A 1 287 ? 19.847 -0.813 -20.885 1.00 97.62 287 ALA A CA 1
ATOM 2251 C C . ALA A 1 287 ? 18.588 -1.386 -20.220 1.00 97.62 287 ALA A C 1
ATOM 2253 O O . ALA A 1 287 ? 18.124 -0.857 -19.217 1.00 97.62 287 ALA A O 1
ATOM 2254 N N . ILE A 1 288 ? 18.048 -2.474 -20.775 1.00 98.19 288 ILE A N 1
ATOM 2255 C CA . ILE A 1 288 ? 16.901 -3.188 -20.194 1.00 98.19 288 ILE A CA 1
ATOM 2256 C C . ILE A 1 288 ? 17.396 -4.123 -19.096 1.00 98.19 288 ILE A C 1
ATOM 2258 O O . ILE A 1 288 ? 18.291 -4.933 -19.348 1.00 98.19 288 ILE A O 1
ATOM 2262 N N . ASP A 1 289 ? 16.767 -4.044 -17.927 1.00 97.94 289 ASP A N 1
ATOM 2263 C CA . ASP A 1 289 ? 17.088 -4.880 -16.771 1.00 97.94 289 ASP A CA 1
ATOM 2264 C C . ASP A 1 289 ? 16.146 -6.069 -16.659 1.00 97.94 289 ASP A C 1
ATOM 2266 O O . ASP A 1 289 ? 16.582 -7.220 -16.648 1.00 97.94 289 ASP A O 1
ATOM 2270 N N . GLN A 1 290 ? 14.844 -5.785 -16.591 1.00 98.31 290 GLN A N 1
ATOM 2271 C CA . GLN A 1 290 ? 13.817 -6.786 -16.342 1.00 98.31 290 GLN A CA 1
ATOM 2272 C C . GLN A 1 290 ? 12.497 -6.377 -16.992 1.00 98.31 290 GLN A C 1
ATOM 2274 O O . GLN A 1 290 ? 12.122 -5.207 -16.972 1.00 98.31 290 GLN A O 1
ATOM 2279 N N . ILE A 1 291 ? 11.769 -7.350 -17.542 1.00 98.62 291 ILE A N 1
ATOM 2280 C CA . ILE A 1 291 ? 10.405 -7.159 -18.039 1.00 98.62 291 ILE A CA 1
ATOM 2281 C C . ILE A 1 291 ? 9.500 -8.082 -17.234 1.00 98.62 291 ILE A C 1
ATOM 2283 O O . ILE A 1 291 ? 9.641 -9.302 -17.286 1.00 98.62 291 ILE A O 1
ATOM 2287 N N . ILE A 1 292 ? 8.571 -7.495 -16.496 1.00 98.56 292 ILE A N 1
ATOM 2288 C CA . ILE A 1 292 ? 7.658 -8.195 -15.601 1.00 98.56 292 ILE A CA 1
ATOM 2289 C C . ILE A 1 292 ? 6.269 -8.168 -16.225 1.00 98.56 292 ILE A C 1
ATOM 2291 O O . ILE A 1 292 ? 5.749 -7.101 -16.544 1.00 98.56 292 ILE A O 1
ATOM 2295 N N . LYS A 1 293 ? 5.654 -9.342 -16.377 1.00 97.88 293 LYS A N 1
ATOM 2296 C CA . LYS A 1 293 ? 4.243 -9.483 -16.731 1.00 97.88 293 LYS A CA 1
ATOM 2297 C C . LYS A 1 293 ? 3.453 -9.919 -15.509 1.00 97.88 293 LYS A C 1
ATOM 2299 O O . LYS A 1 293 ? 3.684 -11.012 -14.998 1.00 97.88 293 LYS A O 1
ATOM 2304 N N . ARG A 1 294 ? 2.478 -9.104 -15.120 1.00 96.69 294 ARG A N 1
ATOM 2305 C CA . ARG A 1 294 ? 1.527 -9.390 -14.044 1.00 96.69 294 ARG A CA 1
ATOM 2306 C C . ARG A 1 294 ? 0.239 -9.998 -14.593 1.00 96.69 294 ARG A C 1
ATOM 2308 O O . ARG A 1 294 ? -0.149 -9.749 -15.741 1.00 96.69 294 ARG A O 1
ATOM 2315 N N . ASP A 1 295 ? -0.433 -10.802 -13.782 1.00 95.81 295 ASP A N 1
ATOM 2316 C CA . ASP A 1 295 ? -1.634 -11.534 -14.191 1.00 95.81 295 ASP A CA 1
ATOM 2317 C C . ASP A 1 295 ? -2.851 -10.632 -14.423 1.00 95.81 295 ASP A C 1
ATOM 2319 O O . ASP A 1 295 ? -3.697 -10.948 -15.261 1.00 95.81 295 ASP A O 1
ATOM 2323 N N . ASN A 1 296 ? -2.880 -9.444 -13.814 1.00 93.88 296 ASN A N 1
ATOM 2324 C CA . ASN A 1 296 ? -3.874 -8.404 -14.108 1.00 93.88 296 ASN A CA 1
ATOM 2325 C C . ASN A 1 296 ? -3.662 -7.689 -15.462 1.00 93.88 296 ASN A C 1
ATOM 2327 O O . ASN A 1 296 ? -4.399 -6.755 -15.798 1.00 93.88 296 ASN A O 1
ATOM 2331 N N . GLY A 1 297 ? -2.659 -8.104 -16.241 1.00 94.94 297 GLY A N 1
ATOM 2332 C CA . GLY A 1 297 ? -2.354 -7.564 -17.564 1.00 94.94 297 GLY A CA 1
ATOM 2333 C C . GLY A 1 297 ? -1.419 -6.355 -17.565 1.00 94.94 297 GLY A C 1
ATOM 2334 O O . GLY A 1 297 ? -1.183 -5.800 -18.637 1.00 94.94 297 GLY A O 1
ATOM 2335 N N . ILE A 1 298 ? -0.868 -5.958 -16.416 1.00 95.44 298 ILE A N 1
ATOM 2336 C CA . ILE A 1 298 ? 0.165 -4.920 -16.354 1.00 95.44 298 ILE A CA 1
ATOM 2337 C C . ILE A 1 298 ? 1.523 -5.498 -16.769 1.00 95.44 298 ILE A C 1
ATOM 2339 O O . ILE A 1 298 ? 1.916 -6.588 -16.349 1.00 95.44 298 ILE A O 1
ATOM 2343 N N . ILE A 1 299 ? 2.245 -4.747 -17.595 1.00 97.56 299 ILE A N 1
ATOM 2344 C CA . ILE A 1 299 ? 3.654 -4.959 -17.907 1.00 97.56 299 ILE A CA 1
ATOM 2345 C C . ILE A 1 299 ? 4.461 -3.832 -17.271 1.00 97.56 299 ILE A C 1
ATOM 2347 O O . ILE A 1 299 ? 4.210 -2.664 -17.566 1.00 97.56 299 ILE A O 1
ATOM 2351 N N . ASN A 1 300 ? 5.460 -4.184 -16.466 1.00 98.12 300 ASN A N 1
ATOM 2352 C CA . ASN A 1 300 ? 6.475 -3.250 -15.985 1.00 98.12 300 ASN A CA 1
ATOM 2353 C C . ASN A 1 300 ? 7.812 -3.567 -16.669 1.00 98.12 300 ASN A C 1
ATOM 2355 O O . ASN A 1 300 ? 8.234 -4.722 -16.705 1.00 98.12 300 ASN A O 1
ATOM 2359 N N . ILE A 1 301 ? 8.481 -2.557 -17.218 1.00 98.50 301 ILE A N 1
ATOM 2360 C CA . ILE A 1 301 ? 9.805 -2.688 -17.840 1.00 98.50 301 ILE A CA 1
ATOM 2361 C C . ILE A 1 301 ? 10.771 -1.854 -17.019 1.00 98.50 301 ILE A C 1
A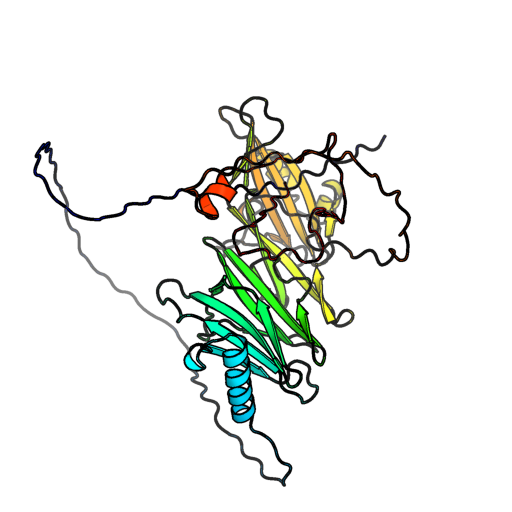TOM 2363 O O . ILE A 1 301 ? 10.664 -0.637 -17.051 1.00 98.50 301 ILE A O 1
ATOM 2367 N N . ASN A 1 302 ? 11.703 -2.492 -16.322 1.00 98.69 302 ASN A N 1
ATOM 2368 C CA . ASN A 1 302 ? 12.781 -1.821 -15.605 1.00 98.69 302 ASN A CA 1
ATOM 2369 C C . ASN A 1 302 ? 13.971 -1.613 -16.546 1.00 98.69 302 ASN A C 1
ATOM 2371 O O . ASN A 1 302 ? 14.358 -2.530 -17.283 1.00 98.69 302 ASN A O 1
ATOM 2375 N N . TYR A 1 303 ? 14.553 -0.420 -16.519 1.00 98.50 303 TYR A N 1
ATOM 2376 C CA . TYR A 1 303 ? 15.718 -0.079 -17.326 1.00 98.50 303 TYR A CA 1
ATOM 2377 C C . TYR A 1 303 ? 16.567 1.003 -16.657 1.00 98.50 303 TYR A C 1
ATOM 2379 O O . TYR A 1 303 ? 16.070 1.808 -15.869 1.00 98.50 303 TYR A O 1
ATOM 2387 N N . HIS A 1 304 ? 17.849 1.061 -17.009 1.00 97.75 304 HIS A N 1
ATOM 2388 C CA . HIS A 1 304 ? 18.778 2.033 -16.440 1.00 97.75 304 HIS A CA 1
ATOM 2389 C C . HIS A 1 304 ? 19.732 2.626 -17.469 1.00 97.75 304 HIS A C 1
ATOM 2391 O O . HIS A 1 304 ? 19.929 2.091 -18.560 1.00 97.75 304 HIS A O 1
ATOM 2397 N N . MET A 1 305 ? 20.347 3.750 -17.115 1.00 95.94 305 MET A N 1
ATOM 2398 C CA . MET A 1 305 ? 21.422 4.366 -17.886 1.00 95.94 305 MET A CA 1
ATOM 2399 C C . MET A 1 305 ? 22.568 4.749 -16.959 1.00 95.94 305 MET A C 1
ATOM 2401 O O . MET A 1 305 ? 22.354 5.279 -15.870 1.00 95.94 305 MET A O 1
ATOM 2405 N N . GLU A 1 306 ? 23.796 4.503 -17.412 1.00 93.25 306 GLU A N 1
ATOM 2406 C CA . GLU A 1 306 ? 24.985 5.060 -16.773 1.00 93.25 306 GLU A CA 1
ATOM 2407 C C . GLU A 1 306 ? 25.072 6.562 -17.087 1.00 93.25 306 GLU A C 1
ATOM 2409 O O . GLU A 1 306 ? 25.110 6.967 -18.251 1.00 93.25 306 GLU A O 1
ATOM 2414 N N . THR A 1 307 ? 25.092 7.396 -16.052 1.00 84.88 307 THR A N 1
ATOM 2415 C CA . THR A 1 307 ? 25.148 8.855 -16.179 1.00 84.88 307 THR A CA 1
ATOM 2416 C C . THR A 1 307 ? 26.592 9.359 -16.124 1.00 84.88 307 THR A C 1
ATOM 2418 O O . THR A 1 307 ? 27.447 8.811 -15.425 1.00 84.88 307 THR A O 1
ATOM 2421 N N . GLU A 1 308 ? 26.901 10.419 -16.879 1.00 74.75 308 GLU A N 1
ATOM 2422 C CA . GLU A 1 308 ? 28.251 10.994 -16.894 1.00 74.75 308 GLU A CA 1
ATOM 2423 C C . GLU A 1 308 ? 28.583 11.679 -15.551 1.00 74.75 308 GLU A C 1
ATOM 2425 O O . GLU A 1 308 ? 27.901 12.615 -15.131 1.00 74.75 308 GLU A O 1
ATOM 2430 N N . GLY A 1 309 ? 29.671 11.266 -14.887 1.00 66.69 309 GLY A N 1
ATOM 2431 C CA . GLY A 1 309 ? 30.083 11.831 -13.597 1.00 66.69 309 GLY A CA 1
ATOM 2432 C C . GLY A 1 309 ? 31.458 11.368 -13.098 1.00 66.69 309 GLY A C 1
ATOM 2433 O O . GLY A 1 309 ? 32.224 10.719 -13.810 1.00 66.69 309 GLY A O 1
ATOM 2434 N N . LEU A 1 310 ? 31.803 11.741 -11.859 1.00 58.78 310 LEU A N 1
ATOM 2435 C CA . LEU A 1 310 ? 33.003 11.258 -11.159 1.00 58.78 310 LEU A CA 1
ATOM 2436 C C . LEU A 1 310 ? 32.716 9.895 -10.505 1.00 58.78 310 LEU A C 1
ATOM 2438 O O . LEU A 1 310 ? 32.603 9.816 -9.289 1.00 58.78 310 LEU A O 1
ATOM 2442 N N . GLY A 1 311 ? 32.581 8.837 -11.301 1.00 71.81 311 GLY A N 1
ATOM 2443 C CA . GLY A 1 311 ? 32.263 7.495 -10.801 1.00 71.81 311 GLY A CA 1
ATOM 2444 C C . GLY A 1 311 ? 31.355 6.730 -11.756 1.00 71.81 311 GLY A C 1
ATOM 2445 O O . GLY A 1 311 ? 31.048 7.227 -12.838 1.00 71.81 311 GLY A O 1
ATOM 2446 N N . ARG A 1 312 ? 30.951 5.521 -11.352 1.00 86.81 312 ARG A N 1
ATOM 2447 C CA . ARG A 1 312 ? 29.863 4.784 -12.011 1.00 86.81 312 ARG A CA 1
ATOM 2448 C C . ARG A 1 312 ? 28.574 5.191 -11.311 1.00 86.81 312 ARG A C 1
ATOM 2450 O O . ARG A 1 312 ? 28.444 4.915 -10.124 1.00 86.81 312 ARG A O 1
ATOM 2457 N N . ASN A 1 313 ? 27.664 5.833 -12.027 1.00 92.06 313 ASN A N 1
ATOM 2458 C CA . ASN A 1 313 ? 26.400 6.311 -11.473 1.00 92.06 313 ASN A CA 1
ATOM 2459 C C . ASN A 1 313 ? 25.274 5.849 -12.385 1.00 92.06 313 ASN A C 1
ATOM 2461 O O . ASN A 1 313 ? 25.362 6.042 -13.598 1.00 92.06 313 ASN A O 1
ATOM 2465 N N . TYR A 1 314 ? 24.222 5.274 -11.822 1.00 94.88 314 TYR A N 1
ATOM 2466 C CA . TYR A 1 314 ? 23.096 4.758 -12.593 1.00 94.88 314 TYR A CA 1
ATOM 2467 C C . TYR A 1 314 ? 21.814 5.499 -12.241 1.00 94.88 314 TYR A C 1
ATOM 2469 O O . TYR A 1 314 ? 21.526 5.705 -11.065 1.00 94.88 314 TYR A O 1
ATOM 2477 N N . GLU A 1 315 ? 21.049 5.872 -13.264 1.00 96.62 315 GLU A N 1
ATOM 2478 C CA . GLU A 1 315 ? 19.653 6.296 -13.143 1.00 96.62 315 GLU A CA 1
ATOM 2479 C C . GLU A 1 315 ? 18.758 5.124 -13.556 1.00 96.62 315 GLU A C 1
ATOM 2481 O O . GLU A 1 315 ? 18.898 4.618 -14.671 1.00 96.62 315 GLU A O 1
ATOM 2486 N N . TYR A 1 316 ? 17.848 4.723 -12.672 1.00 97.75 316 TYR A N 1
ATOM 2487 C CA . TYR A 1 316 ? 16.866 3.663 -12.875 1.00 97.75 316 TYR A CA 1
ATOM 2488 C C . TYR A 1 316 ? 15.481 4.250 -13.109 1.00 97.75 316 TYR A C 1
ATOM 2490 O O . TYR A 1 316 ? 15.021 5.148 -12.396 1.00 97.75 316 TYR A O 1
ATOM 2498 N N . LYS A 1 317 ? 14.811 3.695 -14.110 1.00 97.88 317 LYS A N 1
ATOM 2499 C CA . LYS A 1 317 ? 13.488 4.089 -14.571 1.00 97.88 317 LYS A CA 1
ATOM 2500 C C . LYS A 1 317 ? 12.663 2.859 -14.891 1.00 97.88 317 LYS A C 1
ATOM 2502 O O . LYS A 1 317 ? 13.176 1.741 -15.006 1.00 97.88 317 LYS A O 1
ATOM 2507 N N . ASN A 1 318 ? 11.376 3.090 -15.092 1.00 97.88 318 ASN A N 1
ATOM 2508 C CA . ASN A 1 318 ? 10.479 2.072 -15.584 1.00 97.88 318 ASN A CA 1
ATOM 2509 C C . ASN A 1 318 ? 9.498 2.600 -16.629 1.00 97.88 318 ASN A C 1
ATOM 2511 O O . ASN A 1 318 ? 9.313 3.796 -16.808 1.00 97.88 318 ASN A O 1
ATOM 2515 N N . ALA A 1 319 ? 8.866 1.665 -17.329 1.00 97.25 319 ALA A N 1
ATOM 2516 C CA . ALA A 1 319 ? 7.689 1.924 -18.139 1.00 97.25 319 ALA A CA 1
ATOM 2517 C C . ALA A 1 319 ? 6.576 0.964 -17.723 1.00 97.25 319 ALA A C 1
ATOM 2519 O O . ALA A 1 319 ? 6.832 -0.219 -17.475 1.00 97.25 319 ALA A O 1
ATOM 2520 N N . THR A 1 320 ? 5.344 1.466 -17.677 1.00 96.06 320 THR A N 1
ATOM 2521 C CA . THR A 1 320 ? 4.167 0.705 -17.250 1.00 96.06 320 THR A CA 1
ATOM 2522 C C . THR A 1 320 ? 3.113 0.690 -18.351 1.00 96.06 320 THR A C 1
ATOM 2524 O O . THR A 1 320 ? 2.583 1.731 -18.738 1.00 96.06 320 THR A O 1
ATOM 2527 N N . TYR A 1 321 ? 2.786 -0.500 -18.854 1.00 95.62 321 TYR A N 1
ATOM 2528 C CA . TYR A 1 321 ? 1.830 -0.709 -19.944 1.00 95.62 321 TYR A CA 1
ATOM 2529 C C . TYR A 1 321 ? 0.684 -1.623 -19.506 1.00 95.62 321 TYR A C 1
ATOM 2531 O O . TYR A 1 321 ? 0.934 -2.679 -18.929 1.00 95.62 321 TYR A O 1
ATOM 2539 N N . ASP A 1 322 ? -0.565 -1.263 -19.809 1.00 93.94 322 ASP A N 1
ATOM 2540 C CA . ASP A 1 322 ? -1.727 -2.121 -19.545 1.00 93.94 322 ASP A CA 1
ATOM 2541 C C . ASP A 1 322 ? -2.174 -2.824 -20.837 1.00 93.94 322 ASP A C 1
ATOM 2543 O O . ASP A 1 322 ? -2.692 -2.204 -21.769 1.00 93.94 322 ASP A O 1
ATOM 2547 N N . LEU A 1 323 ? -2.013 -4.152 -20.883 1.00 94.19 323 LEU A N 1
ATOM 2548 C CA . LEU A 1 323 ? -2.432 -4.987 -22.015 1.00 94.19 323 LEU A CA 1
ATOM 2549 C C . LEU A 1 323 ? -3.945 -4.938 -22.273 1.00 94.19 323 LEU A C 1
ATOM 2551 O O . LEU A 1 323 ? -4.380 -5.198 -23.395 1.00 94.19 323 LEU A O 1
ATOM 2555 N N . ASN A 1 324 ? -4.756 -4.636 -21.258 1.00 91.88 324 ASN A N 1
ATOM 2556 C CA . ASN A 1 324 ? -6.212 -4.608 -21.382 1.00 91.88 324 ASN A CA 1
ATOM 2557 C C . ASN A 1 324 ? -6.696 -3.357 -22.119 1.00 91.88 324 ASN A C 1
ATOM 2559 O O . ASN A 1 324 ? -7.666 -3.422 -22.876 1.00 91.88 324 ASN A O 1
ATOM 2563 N N . THR A 1 325 ? -6.032 -2.220 -21.900 1.00 91.31 325 THR A N 1
ATOM 2564 C CA . THR A 1 325 ? -6.361 -0.948 -22.562 1.00 91.31 325 THR A CA 1
ATOM 2565 C C . THR A 1 325 ? -5.536 -0.738 -23.829 1.00 91.31 325 THR A C 1
ATOM 2567 O O . THR A 1 325 ? -5.970 -0.026 -24.736 1.00 91.31 325 THR A O 1
ATOM 2570 N N . GLY A 1 326 ? -4.371 -1.384 -23.915 1.00 92.31 326 GLY A N 1
ATOM 2571 C CA . GLY A 1 326 ? -3.404 -1.189 -24.985 1.00 92.31 326 GLY A CA 1
ATOM 2572 C C . GLY A 1 326 ? -2.644 0.136 -24.873 1.00 92.31 326 GLY A C 1
ATOM 2573 O O . GLY A 1 326 ? -2.119 0.616 -25.881 1.00 92.31 326 GLY A O 1
ATOM 2574 N N . LEU A 1 327 ? -2.610 0.739 -23.681 1.00 92.38 327 LEU A N 1
ATOM 2575 C CA . LEU A 1 327 ? -2.038 2.059 -23.422 1.00 92.38 327 LEU A CA 1
ATOM 2576 C C . LEU A 1 327 ? -0.983 2.001 -22.314 1.00 92.38 327 LEU A C 1
ATOM 2578 O O . LEU A 1 327 ? -1.049 1.169 -21.407 1.00 92.38 327 LEU A O 1
ATOM 2582 N N . TYR A 1 328 ? -0.039 2.938 -22.371 1.00 94.31 328 TYR A N 1
ATOM 2583 C CA . TYR A 1 328 ? 0.823 3.233 -21.234 1.00 94.31 328 TYR A CA 1
ATOM 2584 C C . TYR A 1 328 ? 0.021 3.908 -20.125 1.00 94.31 328 TYR A C 1
ATOM 2586 O O . TYR A 1 328 ? -0.876 4.716 -20.387 1.00 94.31 328 TYR A O 1
ATOM 2594 N N . VAL A 1 329 ? 0.344 3.566 -18.881 1.00 91.75 329 VAL A N 1
ATOM 2595 C CA . VAL A 1 329 ? -0.279 4.175 -17.708 1.00 91.75 329 VAL A CA 1
ATOM 2596 C C . VAL A 1 329 ? 0.161 5.631 -17.623 1.00 91.75 329 VAL A C 1
ATOM 2598 O O . VAL A 1 329 ? 1.354 5.922 -17.636 1.00 91.75 329 VAL A O 1
ATOM 2601 N N . ASN A 1 330 ? -0.801 6.549 -17.523 1.00 88.38 330 ASN A N 1
ATOM 2602 C CA . ASN A 1 330 ? -0.487 7.946 -17.260 1.00 88.38 330 ASN A CA 1
ATOM 2603 C C . ASN A 1 330 ? -0.325 8.180 -15.756 1.00 88.38 330 ASN A C 1
ATOM 2605 O O . ASN A 1 330 ? -1.311 8.342 -15.036 1.00 88.38 330 ASN A O 1
ATOM 2609 N N . VAL A 1 331 ? 0.931 8.245 -15.320 1.00 83.56 331 VAL A N 1
ATOM 2610 C CA . VAL A 1 331 ? 1.321 8.478 -13.924 1.00 83.56 331 VAL A CA 1
ATOM 2611 C C . VAL A 1 331 ? 0.911 9.868 -13.429 1.00 83.56 331 VAL A C 1
ATOM 2613 O O . VAL A 1 331 ? 0.534 10.029 -12.270 1.00 83.56 331 VAL A O 1
ATOM 2616 N N . TRP A 1 332 ? 0.941 10.873 -14.307 1.00 80.44 332 TRP A N 1
ATOM 2617 C CA . TRP A 1 332 ? 0.802 12.290 -13.949 1.00 80.44 332 TRP A CA 1
ATOM 2618 C C . TRP A 1 332 ? -0.590 12.871 -14.238 1.00 80.44 332 TRP A C 1
ATOM 2620 O O . TRP A 1 332 ? -0.903 13.987 -13.822 1.00 80.44 332 TRP A O 1
ATOM 2630 N N . GLY A 1 333 ? -1.446 12.118 -14.933 1.00 80.00 333 GLY A N 1
ATOM 2631 C CA . GLY A 1 333 ? -2.818 12.505 -15.266 1.00 80.00 333 GLY A CA 1
ATOM 2632 C C . GLY A 1 333 ? -2.930 13.671 -16.257 1.00 80.00 333 GLY A C 1
ATOM 2633 O O . GLY A 1 333 ? -3.961 14.344 -16.303 1.00 80.00 333 GLY A O 1
ATOM 2634 N N . ASP A 1 334 ? -1.888 13.934 -17.042 1.00 80.06 334 ASP A N 1
ATOM 2635 C CA . ASP A 1 334 ? -1.760 15.087 -17.940 1.00 80.06 334 ASP A CA 1
ATOM 2636 C C . ASP A 1 334 ? -2.145 14.825 -19.416 1.00 80.06 334 ASP A C 1
ATOM 2638 O O . ASP A 1 334 ? -2.097 15.745 -20.237 1.00 80.06 334 ASP A O 1
ATOM 2642 N N . GLY A 1 335 ? -2.602 13.615 -19.765 1.00 79.69 335 GLY A N 1
ATOM 2643 C CA . GLY A 1 335 ? -3.001 13.259 -21.132 1.00 79.69 335 GLY A CA 1
ATOM 2644 C C . GLY A 1 335 ? -2.756 11.804 -21.548 1.00 79.69 335 GLY A C 1
ATOM 2645 O O . GLY A 1 335 ? -2.973 10.870 -20.781 1.00 79.69 335 GLY A O 1
ATOM 2646 N N . GLU A 1 336 ? -2.368 11.603 -22.806 1.00 81.19 336 GLU A N 1
ATOM 2647 C CA . GLU A 1 336 ? -1.883 10.307 -23.296 1.00 81.19 336 GLU A CA 1
ATOM 2648 C C . GLU A 1 336 ? -0.420 10.138 -22.873 1.00 81.19 336 GLU A C 1
ATOM 2650 O O . GLU A 1 336 ? 0.366 11.065 -23.054 1.00 81.19 336 GLU A O 1
ATOM 2655 N N . ALA A 1 337 ? -0.065 8.974 -22.329 1.00 87.69 337 ALA A N 1
ATOM 2656 C CA . ALA A 1 337 ? 1.304 8.663 -21.927 1.00 87.69 337 ALA A CA 1
ATOM 2657 C C . ALA A 1 337 ? 2.027 7.848 -23.009 1.00 87.69 337 ALA A C 1
ATOM 2659 O O . ALA A 1 337 ? 1.443 6.939 -23.612 1.00 87.69 337 ALA A O 1
ATOM 2660 N N . GLY A 1 338 ? 3.296 8.174 -23.253 1.00 92.06 338 GLY A N 1
ATOM 2661 C CA . GLY A 1 338 ? 4.239 7.313 -23.960 1.00 92.06 338 GLY A CA 1
ATOM 2662 C C . GLY A 1 338 ? 5.021 6.404 -23.009 1.00 92.06 338 GLY A C 1
ATOM 2663 O O . GLY A 1 338 ? 4.736 6.330 -21.814 1.00 92.06 338 GLY A O 1
ATOM 2664 N N . VAL A 1 339 ? 6.051 5.740 -23.544 1.00 94.50 339 VAL A N 1
ATOM 2665 C CA . VAL A 1 339 ? 6.943 4.853 -22.777 1.00 94.50 339 VAL A CA 1
ATOM 2666 C C . VAL A 1 339 ? 7.527 5.586 -21.566 1.00 94.50 339 VAL A C 1
ATOM 2668 O O . VAL A 1 339 ? 7.380 5.126 -20.438 1.00 94.50 339 VAL A O 1
ATOM 2671 N N . PHE A 1 340 ? 8.122 6.759 -21.794 1.00 94.38 340 PHE A N 1
ATOM 2672 C CA . PHE A 1 340 ? 8.821 7.526 -20.761 1.00 94.38 340 PHE A CA 1
ATOM 2673 C C . PHE A 1 340 ? 7.893 8.337 -19.846 1.00 94.38 340 PHE A C 1
ATOM 2675 O O . PHE A 1 340 ? 8.283 8.660 -18.730 1.00 94.38 340 PHE A O 1
ATOM 2682 N N . ASP A 1 341 ? 6.667 8.646 -20.281 1.00 93.81 341 ASP A N 1
ATOM 2683 C CA . ASP A 1 341 ? 5.679 9.346 -19.442 1.00 93.81 341 ASP A CA 1
ATOM 2684 C C . ASP A 1 341 ? 5.001 8.397 -18.434 1.00 93.81 341 ASP A C 1
ATOM 2686 O O . ASP A 1 341 ? 4.316 8.841 -17.513 1.00 93.81 341 ASP A O 1
ATOM 2690 N N . SER A 1 342 ? 5.201 7.084 -18.609 1.00 94.94 342 SER A N 1
ATOM 2691 C CA . SER A 1 342 ? 4.686 6.025 -17.731 1.00 94.94 342 SER A CA 1
ATOM 2692 C C . SER A 1 342 ? 5.630 5.619 -16.594 1.00 94.94 342 SER A C 1
ATOM 2694 O O . SER A 1 342 ? 5.430 4.584 -15.951 1.00 94.94 342 SER A O 1
ATOM 2696 N N . ASP A 1 343 ? 6.667 6.425 -16.380 1.00 95.38 343 ASP A N 1
ATOM 2697 C CA . ASP A 1 343 ? 7.742 6.184 -15.427 1.00 95.38 343 ASP A CA 1
ATOM 2698 C C . ASP A 1 343 ? 7.356 6.624 -14.010 1.00 95.38 343 ASP A C 1
ATOM 2700 O O . ASP A 1 343 ? 7.119 7.804 -13.744 1.00 95.38 343 ASP A O 1
ATOM 2704 N N . TYR A 1 344 ? 7.335 5.662 -13.085 1.00 95.50 344 TYR A N 1
ATOM 2705 C CA . TYR A 1 344 ? 7.210 5.911 -11.642 1.00 95.50 344 TYR A CA 1
ATOM 2706 C C . TYR A 1 344 ? 8.573 6.126 -10.952 1.00 95.50 344 TYR A C 1
ATOM 2708 O O . TYR A 1 344 ? 8.630 6.393 -9.749 1.00 95.50 344 TYR A O 1
ATOM 2716 N N . GLY A 1 345 ? 9.672 5.995 -11.700 1.00 94.31 345 GLY A N 1
ATOM 2717 C CA . GLY A 1 345 ? 11.045 6.000 -11.213 1.00 94.31 345 GLY A CA 1
ATOM 2718 C C . GLY A 1 345 ? 11.450 4.676 -10.563 1.00 94.31 345 GLY A C 1
ATOM 2719 O O . GLY A 1 345 ? 10.621 3.958 -9.999 1.00 94.31 345 GLY A O 1
ATOM 2720 N N . GLY A 1 346 ? 12.745 4.359 -10.608 1.00 96.12 346 GLY A N 1
ATOM 2721 C CA . GLY A 1 346 ? 13.304 3.203 -9.906 1.00 96.12 346 GLY A CA 1
ATOM 2722 C C . GLY A 1 346 ? 12.870 1.855 -10.480 1.00 96.12 346 GLY A C 1
ATOM 2723 O O . GLY A 1 346 ? 12.531 1.744 -11.659 1.00 96.12 346 GLY A O 1
ATOM 2724 N N . ILE A 1 347 ? 12.896 0.820 -9.637 1.00 97.62 347 ILE A N 1
ATOM 2725 C CA . ILE A 1 347 ? 12.867 -0.589 -10.039 1.00 97.62 347 ILE A CA 1
ATOM 2726 C C . ILE A 1 347 ? 11.635 -1.283 -9.453 1.00 97.62 347 ILE A C 1
ATOM 2728 O O . ILE A 1 347 ? 11.466 -1.355 -8.238 1.00 97.62 347 ILE A O 1
ATOM 2732 N N . TYR A 1 348 ? 10.778 -1.853 -10.300 1.00 98.06 348 TYR A N 1
ATOM 2733 C CA . TYR A 1 348 ? 9.733 -2.768 -9.840 1.00 98.06 348 TYR A CA 1
ATOM 2734 C C . TYR A 1 348 ? 10.315 -4.111 -9.402 1.00 98.06 348 TYR A C 1
ATOM 2736 O O . TYR A 1 348 ? 11.108 -4.711 -10.127 1.00 98.06 348 TYR A O 1
ATOM 2744 N N . TYR A 1 349 ? 9.851 -4.625 -8.268 1.00 96.06 349 TYR A N 1
ATOM 2745 C CA . TYR A 1 349 ? 10.083 -6.002 -7.858 1.00 96.06 349 TYR A CA 1
ATOM 2746 C C . TYR A 1 349 ? 9.140 -6.946 -8.594 1.00 96.06 349 TYR A C 1
ATOM 2748 O O . TYR A 1 349 ? 8.021 -6.574 -8.960 1.00 96.06 349 TYR A O 1
ATOM 2756 N N . LEU A 1 350 ? 9.594 -8.186 -8.781 1.00 95.69 350 LEU A N 1
ATOM 2757 C CA . LEU A 1 350 ? 8.777 -9.229 -9.387 1.00 95.69 350 LEU A CA 1
ATOM 2758 C C . LEU A 1 350 ? 7.511 -9.472 -8.551 1.00 95.69 350 LEU A C 1
ATOM 2760 O O . LEU A 1 350 ? 6.416 -9.392 -9.088 1.00 95.69 350 LEU A O 1
ATOM 2764 N N . GLN A 1 351 ? 7.675 -9.675 -7.247 1.00 93.06 351 GLN A N 1
ATOM 2765 C CA . GLN A 1 351 ? 6.629 -10.014 -6.284 1.00 93.06 351 GLN A CA 1
ATOM 2766 C C . GLN A 1 351 ? 6.974 -9.318 -4.956 1.00 93.06 351 GLN A C 1
ATOM 2768 O O . GLN A 1 351 ? 8.160 -9.207 -4.629 1.00 93.06 351 GLN A O 1
ATOM 2773 N N . LEU A 1 352 ? 5.975 -8.823 -4.227 1.00 92.00 352 LEU A N 1
ATOM 2774 C CA . LEU A 1 352 ? 6.137 -8.272 -2.877 1.00 92.00 352 LEU A CA 1
ATOM 2775 C C . LEU A 1 352 ? 5.869 -9.315 -1.800 1.00 92.00 352 LEU A C 1
ATOM 2777 O O . LEU A 1 352 ? 6.620 -9.395 -0.831 1.00 92.00 352 LEU A O 1
ATOM 2781 N N . LEU A 1 353 ? 4.794 -10.085 -1.963 1.00 89.19 353 LEU A N 1
ATOM 2782 C CA . LEU A 1 353 ? 4.448 -11.146 -1.028 1.00 89.19 353 LEU A CA 1
ATOM 2783 C C . LEU A 1 353 ? 5.291 -12.381 -1.338 1.00 89.19 353 LEU A C 1
ATOM 2785 O O . LEU A 1 353 ? 5.317 -12.846 -2.473 1.00 89.19 353 LEU A O 1
ATOM 2789 N N . GLU A 1 354 ? 5.979 -12.928 -0.340 1.00 78.56 354 GLU A N 1
ATOM 2790 C CA . GLU A 1 354 ? 6.577 -14.254 -0.486 1.00 78.56 354 GLU A CA 1
ATOM 2791 C C . GLU A 1 354 ? 5.447 -15.300 -0.473 1.00 78.56 354 GLU A C 1
ATOM 2793 O O . GLU A 1 354 ? 4.517 -15.214 0.338 1.00 78.56 354 GLU A O 1
ATOM 2798 N N . ASP A 1 355 ? 5.496 -16.267 -1.394 1.00 62.53 355 ASP A N 1
ATOM 2799 C CA . ASP A 1 355 ? 4.605 -17.425 -1.341 1.00 62.53 355 ASP A CA 1
ATOM 2800 C C . ASP A 1 355 ? 4.896 -18.169 -0.033 1.00 62.53 355 ASP A C 1
ATOM 2802 O O . ASP A 1 355 ? 6.028 -18.596 0.215 1.00 62.53 355 ASP A O 1
ATOM 2806 N N . GLU A 1 356 ? 3.885 -18.325 0.820 1.00 53.41 356 GLU A N 1
ATOM 2807 C CA . GLU A 1 356 ? 3.979 -19.260 1.934 1.00 53.41 356 GLU A CA 1
ATOM 2808 C C . GLU A 1 356 ? 4.002 -20.664 1.327 1.00 53.41 356 GLU A C 1
ATOM 2810 O O . GLU A 1 356 ? 2.964 -21.222 0.976 1.00 53.41 356 GLU A O 1
ATOM 2815 N N . ASP A 1 357 ? 5.197 -21.220 1.123 1.00 36.72 357 ASP A N 1
ATOM 2816 C CA . ASP A 1 357 ? 5.345 -22.607 0.697 1.00 36.72 357 ASP A CA 1
ATOM 2817 C C . ASP A 1 357 ? 4.584 -23.508 1.693 1.00 36.72 357 ASP A C 1
ATOM 2819 O O . ASP A 1 357 ? 5.023 -23.731 2.824 1.00 36.72 357 ASP A O 1
ATOM 2823 N N . GLU A 1 358 ? 3.463 -24.085 1.247 1.00 39.12 358 GLU A N 1
ATOM 2824 C CA . GLU A 1 358 ? 2.603 -25.039 1.974 1.00 39.12 358 GLU A CA 1
ATOM 2825 C C . GLU A 1 358 ? 3.301 -26.382 2.320 1.00 39.12 358 GLU A C 1
ATOM 2827 O O . GLU A 1 358 ? 2.661 -27.350 2.727 1.00 39.12 358 GLU A O 1
ATOM 2832 N N . ASP A 1 359 ? 4.631 -26.456 2.207 1.00 38.12 359 ASP A N 1
ATOM 2833 C CA . ASP A 1 359 ? 5.462 -27.621 2.510 1.00 38.12 359 ASP A CA 1
ATOM 2834 C C . ASP A 1 359 ? 6.604 -27.253 3.484 1.00 38.12 359 ASP A C 1
ATOM 2836 O O . ASP A 1 359 ? 7.789 -27.280 3.143 1.00 38.12 359 ASP A O 1
ATOM 2840 N N . SER A 1 360 ? 6.282 -26.979 4.753 1.00 35.75 360 SER A N 1
ATOM 2841 C CA . SER A 1 360 ? 7.285 -27.084 5.829 1.00 35.75 360 SER A CA 1
ATOM 2842 C C . SER A 1 360 ? 6.761 -27.674 7.144 1.00 35.75 360 SER A C 1
ATOM 2844 O O . SER A 1 360 ? 7.154 -27.281 8.241 1.00 35.75 360 SER A O 1
ATOM 2846 N N . GLU A 1 361 ? 5.977 -28.758 7.071 1.00 31.67 361 GLU A N 1
ATOM 2847 C CA . GLU A 1 361 ? 6.011 -29.727 8.171 1.00 31.67 361 GLU A CA 1
ATOM 2848 C C . GLU A 1 361 ? 7.370 -30.463 8.186 1.00 31.67 361 GLU A C 1
ATOM 2850 O O . GLU A 1 361 ? 7.680 -31.307 7.345 1.00 31.67 361 GLU A O 1
ATOM 2855 N N . SER A 1 362 ? 8.137 -30.208 9.249 1.00 36.16 362 SER A N 1
ATOM 2856 C CA . SER A 1 362 ? 9.258 -31.004 9.780 1.00 36.16 362 SER A CA 1
ATOM 2857 C C . SER A 1 362 ? 10.665 -30.821 9.178 1.00 36.16 362 SER A C 1
ATOM 2859 O O . SER A 1 362 ? 11.105 -31.544 8.289 1.00 36.16 362 SER A O 1
ATOM 2861 N N . ALA A 1 363 ? 11.470 -29.991 9.851 1.00 26.84 363 ALA A N 1
ATOM 2862 C CA . ALA A 1 363 ? 12.898 -30.264 10.057 1.00 26.84 363 ALA A CA 1
ATOM 2863 C C . ALA A 1 363 ? 13.447 -29.601 11.339 1.00 26.84 363 ALA A C 1
ATOM 2865 O O . ALA A 1 363 ? 14.449 -28.894 11.317 1.00 26.84 363 ALA A O 1
ATOM 2866 N N . LEU A 1 364 ? 12.849 -29.901 12.499 1.00 32.59 364 LEU A N 1
ATOM 2867 C CA . LEU A 1 364 ? 13.548 -29.813 13.791 1.00 32.59 364 LEU A CA 1
ATOM 2868 C C . LEU A 1 364 ? 14.651 -30.886 13.831 1.00 32.59 364 LEU A C 1
ATOM 2870 O O . LEU A 1 364 ? 14.462 -31.969 14.382 1.00 32.59 364 LEU A O 1
ATOM 2874 N N . SER A 1 365 ? 15.775 -30.624 13.164 1.00 34.25 365 SER A N 1
ATOM 2875 C CA . SER A 1 365 ? 17.003 -31.428 13.221 1.00 34.25 365 SER A CA 1
ATOM 2876 C C . SER A 1 365 ? 18.129 -30.727 12.440 1.00 34.25 365 SER A C 1
ATOM 2878 O O . SER A 1 365 ? 18.610 -31.243 11.431 1.00 34.25 365 SER A O 1
ATOM 2880 N N . GLY A 1 366 ? 18.553 -29.550 12.899 1.00 26.94 366 GLY A N 1
ATOM 2881 C CA . GLY A 1 366 ? 19.808 -28.915 12.488 1.00 26.94 366 GLY A CA 1
ATOM 2882 C C . GLY A 1 366 ? 20.713 -28.780 13.708 1.00 26.94 366 GLY A C 1
ATOM 2883 O O . GLY A 1 366 ? 20.271 -28.283 14.739 1.00 26.94 366 GLY A O 1
ATOM 2884 N N . ASP A 1 367 ? 21.932 -29.304 13.626 1.00 29.95 367 ASP A N 1
ATOM 2885 C CA . ASP A 1 367 ? 22.884 -29.397 14.733 1.00 29.95 367 ASP A CA 1
ATOM 2886 C C . ASP A 1 367 ? 23.137 -28.040 15.417 1.00 29.95 367 ASP A C 1
ATOM 2888 O O . ASP A 1 367 ? 23.571 -27.073 14.794 1.00 29.95 367 ASP A O 1
ATOM 2892 N N . ALA A 1 368 ? 22.901 -27.985 16.731 1.00 29.94 368 ALA A N 1
ATOM 2893 C CA . ALA A 1 368 ? 23.222 -26.830 17.558 1.00 29.94 368 ALA A CA 1
ATOM 2894 C C . ALA A 1 368 ? 24.745 -26.650 17.632 1.00 29.94 368 ALA A C 1
ATOM 2896 O O . ALA A 1 368 ? 25.446 -27.401 18.317 1.00 29.94 368 ALA A O 1
ATOM 2897 N N . HIS A 1 369 ? 25.263 -25.637 16.945 1.00 34.91 369 HIS A N 1
ATOM 2898 C CA . HIS A 1 369 ? 26.641 -25.207 17.116 1.00 34.91 369 HIS A CA 1
ATOM 2899 C C . HIS A 1 369 ? 26.761 -24.372 18.399 1.00 34.91 369 HIS A C 1
ATOM 2901 O O . HIS A 1 369 ? 26.153 -23.315 18.528 1.00 34.91 369 HIS A O 1
ATOM 2907 N N . THR A 1 370 ? 27.522 -24.868 19.376 1.00 32.03 370 THR A N 1
ATOM 2908 C CA . THR A 1 370 ? 27.874 -24.127 20.599 1.00 32.03 370 THR A CA 1
ATOM 2909 C C . THR A 1 370 ? 29.229 -23.452 20.379 1.00 32.03 370 THR A C 1
ATOM 2911 O O . THR A 1 370 ? 30.203 -24.159 20.114 1.00 32.03 370 THR A O 1
ATOM 2914 N N . TYR A 1 371 ? 29.298 -22.121 20.475 1.00 40.91 371 TYR A N 1
ATOM 2915 C CA . TYR A 1 371 ? 30.543 -21.347 20.337 1.00 40.91 371 TYR A CA 1
ATOM 2916 C C . TYR A 1 371 ? 30.967 -20.683 21.658 1.00 40.91 371 TYR A C 1
ATOM 2918 O O . TYR A 1 371 ? 30.194 -20.657 22.616 1.00 40.91 371 TYR A O 1
ATOM 2926 N N . GLU A 1 372 ? 32.239 -20.270 21.717 1.00 39.34 372 GLU A N 1
ATOM 2927 C CA . GLU A 1 372 ? 33.022 -20.038 22.940 1.00 39.34 372 GLU A CA 1
ATOM 2928 C C . GLU A 1 372 ? 32.486 -18.952 23.892 1.00 39.34 372 GLU A C 1
ATOM 2930 O O . GLU A 1 372 ? 31.930 -17.932 23.497 1.00 39.34 372 GLU A O 1
ATOM 2935 N N . GLU A 1 373 ? 32.718 -19.205 25.182 1.00 36.72 373 GLU A N 1
ATOM 2936 C CA . GLU A 1 373 ? 32.432 -18.354 26.337 1.00 36.72 373 GLU A CA 1
ATOM 2937 C C . GLU A 1 373 ? 33.358 -17.119 26.319 1.00 36.72 373 GLU A C 1
ATOM 2939 O O . GLU A 1 373 ? 34.573 -17.243 26.477 1.00 36.72 373 GLU A O 1
ATOM 2944 N N . GLY A 1 374 ? 32.800 -15.928 26.085 1.00 40.06 374 GLY A N 1
ATOM 2945 C CA . GLY A 1 374 ? 33.525 -14.659 26.188 1.00 40.06 374 GLY A CA 1
ATOM 2946 C C . GLY A 1 374 ? 33.369 -14.040 27.578 1.00 40.06 374 GLY A C 1
ATOM 2947 O O . GLY A 1 374 ? 32.245 -13.797 28.015 1.00 40.06 374 GLY A O 1
ATOM 2948 N N . ASP A 1 375 ? 34.479 -13.760 28.266 1.00 34.06 375 ASP A N 1
ATOM 2949 C CA . ASP A 1 375 ? 34.470 -13.023 29.538 1.00 34.06 375 ASP A CA 1
ATOM 2950 C C . ASP A 1 375 ? 34.130 -11.537 29.303 1.00 34.06 375 ASP A C 1
ATOM 2952 O O . ASP A 1 375 ? 34.761 -10.853 28.493 1.00 34.06 375 ASP A O 1
ATOM 2956 N N . VAL A 1 376 ? 33.138 -11.027 30.040 1.00 37.50 376 VAL A N 1
ATOM 2957 C CA . VAL A 1 376 ? 32.724 -9.615 30.022 1.00 37.50 376 VAL A CA 1
ATOM 2958 C C . VAL A 1 376 ? 33.400 -8.875 31.178 1.00 37.50 376 VAL A C 1
ATOM 2960 O O . VAL A 1 376 ? 32.953 -8.956 32.322 1.00 37.50 376 VAL A O 1
ATOM 2963 N N . ASP A 1 377 ? 34.457 -8.116 30.887 1.00 35.47 377 ASP A N 1
ATOM 2964 C CA . ASP A 1 377 ? 35.084 -7.209 31.855 1.00 35.47 377 ASP A CA 1
ATOM 2965 C C . ASP A 1 377 ? 34.479 -5.797 31.737 1.00 35.47 377 ASP A C 1
ATOM 2967 O O . ASP A 1 377 ? 34.818 -5.028 30.838 1.00 35.47 377 ASP A O 1
ATOM 2971 N N . GLY A 1 378 ? 33.586 -5.436 32.664 1.00 39.47 378 GLY A N 1
ATOM 2972 C CA . GLY A 1 378 ? 33.039 -4.080 32.796 1.00 39.47 378 GLY A CA 1
ATOM 2973 C C . GLY A 1 378 ? 33.712 -3.288 33.924 1.00 39.47 378 GLY A C 1
ATOM 2974 O O . GLY A 1 378 ? 33.792 -3.756 35.061 1.00 39.47 378 GLY A O 1
ATOM 2975 N N . TYR A 1 379 ? 34.164 -2.059 33.652 1.00 40.22 379 TYR A N 1
ATOM 2976 C CA . TYR A 1 379 ? 34.695 -1.151 34.679 1.00 40.22 379 TYR A CA 1
ATOM 2977 C C . TYR A 1 379 ? 33.613 -0.176 35.163 1.00 40.22 379 TYR A C 1
ATOM 2979 O O . TYR A 1 379 ? 33.370 0.855 34.541 1.00 40.22 379 TYR A O 1
ATOM 2987 N N . GLY A 1 380 ? 32.990 -0.462 36.308 1.00 39.31 380 GLY A N 1
ATOM 2988 C CA . GLY A 1 380 ? 32.121 0.495 37.000 1.00 39.31 380 GLY A CA 1
ATOM 2989 C C . GLY A 1 380 ? 32.922 1.427 37.917 1.00 39.31 380 GLY A C 1
ATOM 2990 O O . GLY A 1 380 ? 33.532 0.965 38.882 1.00 39.31 380 GLY A O 1
ATOM 2991 N N . TYR A 1 381 ? 32.909 2.736 37.652 1.00 44.12 381 TYR A N 1
ATOM 2992 C CA . TYR A 1 381 ? 33.385 3.763 38.590 1.00 44.12 381 TYR A CA 1
ATOM 2993 C C . TYR A 1 381 ? 32.194 4.523 39.196 1.00 44.12 381 TYR A C 1
ATOM 2995 O O . TYR A 1 381 ? 31.238 4.846 38.492 1.00 44.12 381 TYR A O 1
ATOM 3003 N N . GLU A 1 382 ? 32.256 4.840 40.497 1.00 37.31 382 GLU A N 1
ATOM 3004 C CA . GLU A 1 382 ? 31.231 5.644 41.183 1.00 37.31 382 GLU A CA 1
ATOM 3005 C C . GLU A 1 382 ? 31.063 7.017 40.502 1.00 37.31 382 GLU A C 1
ATOM 3007 O O . GLU A 1 382 ? 32.004 7.812 40.459 1.00 37.31 382 GLU A O 1
ATOM 3012 N N . GLY A 1 383 ? 29.856 7.302 39.996 1.00 46.34 383 GLY A N 1
ATOM 3013 C CA . GLY A 1 383 ? 29.484 8.607 39.431 1.00 46.34 383 GLY A CA 1
ATOM 3014 C C . GLY A 1 383 ? 28.882 8.593 38.021 1.00 46.34 383 GLY A C 1
ATOM 3015 O O . GLY A 1 383 ? 28.550 9.662 37.516 1.00 46.34 383 GLY A O 1
ATOM 3016 N N . PHE A 1 384 ? 28.727 7.428 37.390 1.00 42.81 384 PHE A N 1
ATOM 3017 C CA . PHE A 1 384 ? 28.061 7.288 36.091 1.00 42.81 384 PHE A CA 1
ATOM 3018 C C . PHE A 1 384 ? 26.566 6.962 36.270 1.00 42.81 384 PHE A C 1
ATOM 3020 O O . PHE A 1 384 ? 26.219 6.147 37.124 1.00 42.81 384 PHE A O 1
ATOM 3027 N N . SER A 1 385 ? 25.688 7.613 35.496 1.00 53.31 385 SER A N 1
ATOM 3028 C CA . SER A 1 385 ? 24.280 7.208 35.346 1.00 53.31 385 SER A CA 1
ATOM 3029 C C . SER A 1 385 ? 24.176 5.932 34.499 1.00 53.31 385 SER A C 1
ATOM 3031 O O . SER A 1 385 ? 25.120 5.594 33.781 1.00 53.31 385 SER A O 1
ATOM 3033 N N . SER A 1 386 ? 23.033 5.242 34.571 1.00 45.62 386 SER A N 1
ATOM 3034 C CA . SER A 1 386 ? 22.681 4.101 33.705 1.00 45.62 386 SER A CA 1
ATOM 3035 C C . SER A 1 386 ? 22.923 4.410 32.227 1.00 45.62 386 SER A C 1
ATOM 3037 O O . SER A 1 386 ? 23.532 3.612 31.522 1.00 45.62 386 SER A O 1
ATOM 3039 N N . ASP A 1 387 ? 22.554 5.616 31.802 1.00 47.03 387 ASP A N 1
ATOM 3040 C CA . ASP A 1 387 ? 22.652 6.055 30.408 1.00 47.03 387 ASP A CA 1
ATOM 3041 C C . ASP A 1 387 ? 24.120 6.163 29.967 1.00 47.03 387 ASP A C 1
ATOM 3043 O O . ASP A 1 387 ? 24.506 5.691 28.902 1.00 47.03 387 ASP A O 1
ATOM 3047 N N . ASN A 1 388 ? 24.992 6.673 30.845 1.00 50.59 388 ASN A N 1
ATOM 3048 C CA . ASN A 1 388 ? 26.419 6.774 30.542 1.00 50.59 388 ASN A CA 1
ATOM 3049 C C . ASN A 1 388 ? 27.119 5.399 30.537 1.00 50.59 388 ASN A C 1
ATOM 3051 O O . ASN A 1 388 ? 28.163 5.241 29.897 1.00 50.59 388 ASN A O 1
ATOM 3055 N N . LEU A 1 389 ? 26.595 4.423 31.289 1.00 47.56 389 LEU A N 1
ATOM 3056 C CA . LEU A 1 389 ? 27.101 3.047 31.308 1.00 47.56 389 LEU A CA 1
ATOM 3057 C C . LEU A 1 389 ? 26.702 2.284 30.040 1.00 47.56 389 LEU A C 1
ATOM 3059 O O . LEU A 1 389 ? 27.542 1.556 29.511 1.00 47.56 389 LEU A O 1
ATOM 3063 N N . ALA A 1 390 ? 25.480 2.491 29.538 1.00 49.91 390 ALA A N 1
ATOM 3064 C CA . ALA A 1 390 ? 25.012 1.930 28.270 1.00 49.91 390 ALA A CA 1
ATOM 3065 C C . ALA A 1 390 ? 25.855 2.436 27.086 1.00 49.91 390 ALA A C 1
ATOM 3067 O O . ALA A 1 390 ? 26.332 1.643 26.275 1.00 49.91 390 ALA A O 1
ATOM 3068 N N . ASP A 1 391 ? 26.168 3.734 27.060 1.00 50.28 391 ASP A N 1
ATOM 3069 C CA . ASP A 1 391 ? 27.017 4.318 26.015 1.00 50.28 391 ASP A CA 1
ATOM 3070 C C . ASP A 1 391 ? 28.470 3.817 26.046 1.00 50.28 391 ASP A C 1
ATOM 3072 O O . ASP A 1 391 ? 29.127 3.721 25.005 1.00 50.28 391 ASP A O 1
ATOM 3076 N N . SER A 1 392 ? 28.991 3.497 27.236 1.00 49.06 392 SER A N 1
ATOM 3077 C CA . SER A 1 392 ? 30.408 3.154 27.430 1.00 49.06 392 SER A CA 1
ATOM 3078 C C . SER A 1 392 ? 30.711 1.654 27.313 1.00 49.06 392 SER A C 1
ATOM 3080 O O . SER A 1 392 ? 31.851 1.296 27.018 1.00 49.06 392 SER A O 1
ATOM 3082 N N . ASN A 1 393 ? 29.725 0.774 27.526 1.00 48.59 393 ASN A N 1
ATOM 3083 C CA . ASN A 1 393 ? 29.888 -0.684 27.483 1.00 48.59 393 ASN A CA 1
ATOM 3084 C C . ASN A 1 393 ? 29.304 -1.282 26.197 1.00 48.59 393 ASN A C 1
ATOM 3086 O O . ASN A 1 393 ? 28.335 -2.036 26.219 1.00 48.59 393 ASN A O 1
ATOM 3090 N N . ARG A 1 394 ? 29.931 -0.984 25.057 1.00 51.28 394 ARG A N 1
ATOM 3091 C CA . ARG A 1 394 ? 29.639 -1.686 23.800 1.00 51.28 394 ARG A CA 1
ATOM 3092 C C . ARG A 1 394 ? 30.535 -2.912 23.674 1.00 51.28 394 ARG A C 1
ATOM 3094 O O . ARG A 1 394 ? 31.624 -2.832 23.107 1.00 51.28 394 ARG A O 1
ATOM 3101 N N . THR A 1 395 ? 30.088 -4.050 24.197 1.00 51.25 395 THR A N 1
ATOM 3102 C CA . THR A 1 395 ? 30.720 -5.335 23.873 1.00 51.25 395 THR A CA 1
ATOM 3103 C C . THR A 1 395 ? 30.184 -5.799 22.527 1.00 51.25 395 THR A C 1
ATOM 3105 O O . THR A 1 395 ? 29.005 -6.111 22.394 1.00 51.25 395 THR A O 1
ATOM 3108 N N . LYS A 1 396 ? 31.050 -5.820 21.512 1.00 47.66 396 LYS A N 1
ATOM 3109 C CA . LYS A 1 396 ? 30.709 -6.341 20.188 1.00 47.66 396 LYS A CA 1
ATOM 3110 C C . LYS A 1 396 ? 30.933 -7.853 20.180 1.00 47.66 396 LYS A C 1
ATOM 3112 O O . LYS A 1 396 ? 32.059 -8.297 20.393 1.00 47.66 396 LYS A O 1
ATOM 3117 N N . ILE A 1 397 ? 29.873 -8.622 19.949 1.00 53.66 397 ILE A N 1
ATOM 3118 C CA . ILE A 1 397 ? 29.958 -10.062 19.690 1.00 53.66 397 ILE A CA 1
ATOM 3119 C C . ILE A 1 397 ? 29.907 -10.222 18.171 1.00 53.66 397 ILE A C 1
ATOM 3121 O O . ILE A 1 397 ? 28.872 -9.977 17.560 1.00 53.66 397 ILE A O 1
ATOM 3125 N N . GLU A 1 398 ? 31.041 -10.555 17.558 1.00 47.69 398 GLU A N 1
ATOM 3126 C CA . GLU A 1 398 ? 31.126 -10.852 16.125 1.00 47.69 398 GLU A CA 1
ATOM 3127 C C . GLU A 1 398 ? 31.185 -12.366 15.925 1.00 47.69 398 GLU A C 1
ATOM 3129 O O . GLU A 1 398 ? 31.866 -13.071 16.670 1.00 47.69 398 GLU A O 1
ATOM 3134 N N . LEU A 1 399 ? 30.471 -12.863 14.917 1.00 47.78 399 LEU A N 1
ATOM 3135 C CA . LEU A 1 399 ? 30.645 -14.230 14.439 1.00 47.78 399 LEU A CA 1
ATOM 3136 C C . LEU A 1 399 ? 31.866 -14.272 13.513 1.00 47.78 399 LEU A C 1
ATOM 3138 O O . LEU A 1 399 ? 32.043 -13.372 12.692 1.00 47.78 399 LEU A O 1
ATOM 3142 N N . ASP A 1 400 ? 32.686 -15.323 13.618 1.00 50.25 400 ASP A N 1
ATOM 3143 C CA . ASP A 1 400 ? 33.865 -15.508 12.753 1.00 50.25 400 ASP A CA 1
ATOM 3144 C C . ASP A 1 400 ? 33.491 -15.568 11.259 1.00 50.25 400 ASP A C 1
ATOM 3146 O O . ASP A 1 400 ? 34.278 -15.179 10.396 1.00 50.25 400 ASP A O 1
ATOM 3150 N N . GLU A 1 401 ? 32.279 -16.038 10.955 1.00 45.75 401 GLU A N 1
ATOM 3151 C CA . GLU A 1 401 ? 31.680 -16.029 9.624 1.00 45.75 401 GLU A CA 1
ATOM 3152 C C . GLU A 1 401 ? 30.193 -15.637 9.735 1.00 45.75 401 GLU A C 1
ATOM 3154 O O . GLU A 1 401 ? 29.537 -16.033 10.705 1.00 45.75 401 GLU A O 1
ATOM 3159 N N . PRO A 1 402 ? 29.629 -14.884 8.771 1.00 52.69 402 PRO A N 1
ATOM 3160 C CA . PRO A 1 402 ? 28.202 -14.567 8.755 1.00 52.69 402 PRO A CA 1
ATOM 3161 C C . PRO A 1 402 ? 27.352 -15.842 8.714 1.00 52.69 402 PRO A C 1
ATOM 3163 O O . PRO A 1 402 ? 27.593 -16.729 7.892 1.00 52.69 402 PRO A O 1
ATOM 3166 N N . VAL A 1 403 ? 26.335 -15.930 9.574 1.00 55.62 403 VAL A N 1
ATOM 3167 C CA . VAL A 1 403 ? 25.417 -17.076 9.631 1.00 55.62 403 VAL A CA 1
ATOM 3168 C C . VAL A 1 403 ? 24.010 -16.615 9.268 1.00 55.62 403 VAL A C 1
ATOM 3170 O O . VAL A 1 403 ? 23.483 -15.691 9.876 1.00 55.62 403 VAL A O 1
ATOM 3173 N N . MET A 1 404 ? 23.388 -17.291 8.300 1.00 53.09 404 MET A N 1
ATOM 3174 C CA . MET A 1 404 ? 21.963 -17.131 7.997 1.00 53.09 404 MET A CA 1
ATOM 3175 C C . MET A 1 404 ? 21.161 -18.030 8.943 1.00 53.09 404 MET A C 1
ATOM 3177 O O . MET A 1 404 ? 21.316 -19.250 8.894 1.00 53.09 404 MET A O 1
ATOM 3181 N N . THR A 1 405 ? 20.329 -17.446 9.802 1.00 60.09 405 THR A N 1
ATOM 3182 C CA . THR A 1 405 ? 19.468 -18.175 10.746 1.00 60.09 405 THR A CA 1
ATOM 3183 C C . THR A 1 405 ? 18.121 -17.467 10.871 1.00 60.09 405 THR A C 1
ATOM 3185 O O . THR A 1 405 ? 18.067 -16.243 10.789 1.00 60.09 405 THR A O 1
ATOM 3188 N N . ASP A 1 406 ? 17.044 -18.229 11.050 1.00 48.91 406 ASP A N 1
ATOM 3189 C CA . ASP A 1 406 ? 15.696 -17.716 11.345 1.00 48.91 406 ASP A CA 1
ATOM 3190 C C . ASP A 1 406 ? 15.535 -17.342 12.829 1.00 48.91 406 ASP A C 1
ATOM 3192 O O . ASP A 1 406 ? 14.656 -16.571 13.205 1.00 48.91 406 ASP A O 1
ATO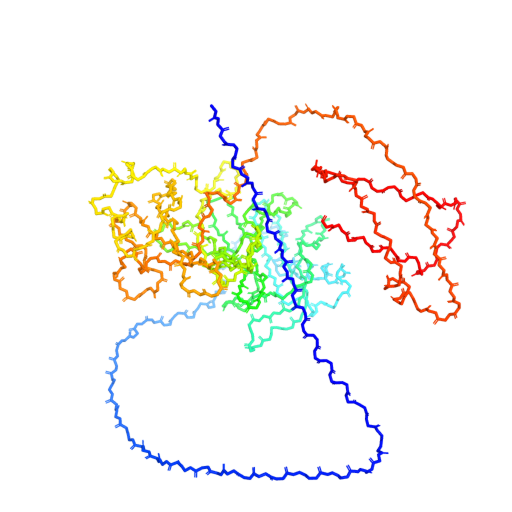M 3196 N N . THR A 1 407 ? 16.419 -17.872 13.678 1.00 48.09 407 THR A N 1
ATOM 3197 C CA . THR A 1 407 ? 16.359 -17.734 15.129 1.00 48.09 407 THR A CA 1
ATOM 3198 C C . THR A 1 407 ? 17.746 -17.451 15.694 1.00 48.09 407 THR A C 1
ATOM 3200 O O . THR A 1 407 ? 18.704 -18.182 15.428 1.00 48.09 407 THR A O 1
ATOM 3203 N N . ILE A 1 408 ? 17.855 -16.434 16.549 1.00 55.41 408 ILE A N 1
ATOM 3204 C CA . ILE A 1 408 ? 19.035 -16.187 17.386 1.00 55.41 408 ILE A CA 1
ATOM 3205 C C . ILE A 1 408 ? 18.623 -16.408 18.844 1.00 55.41 408 ILE A C 1
ATOM 3207 O O . ILE A 1 408 ? 17.756 -15.711 19.364 1.00 55.41 408 ILE A O 1
ATOM 3211 N N . VAL A 1 409 ? 19.243 -17.379 19.524 1.00 56.97 409 VAL A N 1
ATOM 3212 C CA . VAL A 1 409 ? 18.991 -17.643 20.951 1.00 56.97 409 VAL A CA 1
ATOM 3213 C C . VAL A 1 409 ? 20.160 -17.124 21.778 1.00 56.97 409 VAL A C 1
ATOM 3215 O O . VAL A 1 409 ? 21.252 -17.687 21.747 1.00 56.97 409 VAL A O 1
ATOM 3218 N N . ILE A 1 410 ? 19.918 -16.077 22.565 1.00 55.91 410 ILE A N 1
ATOM 3219 C CA . ILE A 1 410 ? 20.916 -15.487 23.462 1.00 55.91 410 ILE A CA 1
ATOM 3220 C C . ILE A 1 410 ? 20.604 -15.926 24.890 1.00 55.91 410 ILE A C 1
ATOM 3222 O O . ILE A 1 410 ? 19.551 -15.608 25.438 1.00 55.91 410 ILE A O 1
ATOM 3226 N N . THR A 1 411 ? 21.519 -16.675 25.507 1.00 51.31 411 THR A N 1
ATOM 3227 C CA . THR A 1 411 ? 21.379 -17.102 26.906 1.00 51.31 411 THR A CA 1
ATOM 3228 C C . THR A 1 411 ? 22.302 -16.272 27.785 1.00 51.31 411 THR A C 1
ATOM 3230 O O . THR A 1 411 ? 23.513 -16.469 27.780 1.00 51.31 411 THR A O 1
ATOM 3233 N N . ILE A 1 412 ? 21.733 -15.366 28.578 1.00 51.75 412 ILE A N 1
ATOM 3234 C CA . ILE A 1 412 ? 22.493 -14.610 29.577 1.00 51.75 412 ILE A CA 1
ATOM 3235 C C . ILE A 1 412 ? 22.630 -15.479 30.831 1.00 51.75 412 ILE A C 1
ATOM 3237 O O . ILE A 1 412 ? 21.675 -15.673 31.586 1.00 51.75 412 ILE A O 1
ATOM 3241 N N . THR A 1 413 ? 23.820 -16.028 31.065 1.00 49.88 413 THR A N 1
ATOM 3242 C CA . THR A 1 413 ? 24.125 -16.797 32.279 1.00 49.88 413 THR A CA 1
ATOM 3243 C C . THR A 1 413 ? 24.887 -15.935 33.278 1.00 49.88 413 THR A C 1
ATOM 3245 O O . THR A 1 413 ? 25.900 -15.340 32.934 1.00 49.88 413 THR A O 1
ATOM 3248 N N . GLY A 1 414 ? 24.423 -15.878 34.528 1.00 46.38 414 GLY A N 1
ATOM 3249 C CA . GLY A 1 414 ? 25.085 -15.092 35.581 1.00 46.38 414 GLY A CA 1
ATOM 3250 C C . GLY A 1 414 ? 24.190 -14.689 36.752 1.0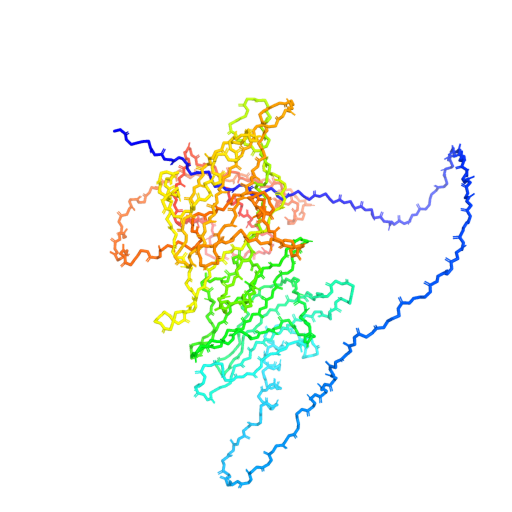0 46.38 414 GLY A C 1
ATOM 3251 O O . GLY A 1 414 ? 24.690 -14.257 37.788 1.00 46.38 414 GLY A O 1
ATOM 3252 N N . ALA A 1 415 ? 22.871 -14.868 36.639 1.00 50.88 415 ALA A N 1
ATOM 3253 C CA . ALA A 1 415 ? 21.958 -14.582 37.738 1.00 50.88 415 ALA A CA 1
ATOM 3254 C C . ALA A 1 415 ? 21.951 -15.707 38.781 1.00 50.88 415 ALA A C 1
ATOM 3256 O O . ALA A 1 415 ? 21.302 -16.743 38.613 1.00 50.88 415 ALA A O 1
ATOM 3257 N N . GLU A 1 416 ? 22.653 -15.502 39.897 1.00 47.34 416 GLU A N 1
ATOM 3258 C CA . GLU A 1 416 ? 22.459 -16.348 41.070 1.00 47.34 416 GLU A CA 1
ATOM 3259 C C . GLU A 1 416 ? 21.023 -16.197 41.591 1.00 47.34 416 GLU A C 1
ATOM 3261 O O . GLU A 1 416 ? 20.492 -15.097 41.771 1.00 47.34 416 GLU A O 1
ATOM 3266 N N . LYS A 1 417 ? 20.378 -17.333 41.869 1.00 42.41 417 LYS A N 1
ATOM 3267 C CA . LYS A 1 417 ? 19.020 -17.385 42.415 1.00 42.41 417 LYS A CA 1
ATOM 3268 C C . LYS A 1 417 ? 18.925 -16.559 43.705 1.00 42.41 417 LYS A C 1
ATOM 3270 O O . LYS A 1 417 ? 19.411 -16.984 44.750 1.00 42.41 417 LYS A O 1
ATOM 3275 N N . GLY A 1 418 ? 18.222 -15.428 43.643 1.00 49.88 418 GLY A N 1
ATOM 3276 C CA . GLY A 1 418 ? 17.990 -14.537 44.785 1.00 49.88 418 GLY A CA 1
ATOM 3277 C C . GLY A 1 418 ? 18.718 -13.191 44.730 1.00 49.88 418 GLY A C 1
ATOM 3278 O O . GLY A 1 418 ? 18.572 -12.414 45.674 1.00 49.88 418 GLY A O 1
ATOM 3279 N N . ALA A 1 419 ? 19.455 -12.889 43.657 1.00 47.44 419 ALA A N 1
ATOM 3280 C CA . ALA A 1 419 ? 19.930 -11.533 43.398 1.00 47.44 419 ALA A CA 1
ATOM 3281 C C . ALA A 1 419 ? 18.739 -10.587 43.141 1.00 47.44 419 ALA A C 1
ATOM 3283 O O . ALA A 1 419 ? 17.838 -10.904 42.364 1.00 47.44 419 ALA A O 1
ATOM 3284 N N . LYS A 1 420 ? 18.713 -9.438 43.828 1.00 43.62 420 LYS A N 1
ATOM 3285 C CA . LYS A 1 420 ? 17.827 -8.320 43.484 1.00 43.62 420 LYS A CA 1
ATOM 3286 C C . LYS A 1 420 ? 18.580 -7.442 42.498 1.00 43.62 420 LYS A C 1
ATOM 3288 O O . LYS A 1 420 ? 19.565 -6.826 42.895 1.00 43.62 420 LYS A O 1
ATOM 3293 N N . TYR A 1 421 ? 18.125 -7.417 41.257 1.00 50.09 421 TYR A N 1
ATOM 3294 C CA . TYR A 1 421 ? 18.559 -6.426 40.285 1.00 50.09 421 TYR A CA 1
ATOM 3295 C C . TYR A 1 421 ? 17.790 -5.136 40.582 1.00 50.09 421 TYR A C 1
ATOM 3297 O O . TYR A 1 421 ? 16.570 -5.182 40.742 1.00 50.09 421 TYR A O 1
ATOM 3305 N N . ASP A 1 422 ? 18.503 -4.030 40.784 1.00 48.56 422 ASP A N 1
ATOM 3306 C CA . ASP A 1 422 ? 17.903 -2.705 40.645 1.00 48.56 422 ASP A CA 1
ATOM 3307 C C . ASP A 1 422 ? 17.981 -2.291 39.167 1.00 48.56 422 ASP A C 1
ATOM 3309 O O . ASP A 1 422 ? 18.663 -2.941 38.367 1.00 48.56 422 ASP A O 1
ATOM 3313 N N . ASP A 1 423 ? 17.255 -1.240 38.797 1.00 44.38 423 ASP A N 1
ATOM 3314 C CA . ASP A 1 423 ? 17.040 -0.788 37.413 1.00 44.38 423 ASP A CA 1
ATOM 3315 C C . ASP A 1 423 ? 18.326 -0.288 36.705 1.00 44.38 423 ASP A C 1
ATOM 3317 O O . ASP A 1 423 ? 18.265 0.392 35.687 1.00 44.38 423 ASP A O 1
ATOM 3321 N N . THR A 1 424 ? 19.517 -0.597 37.234 1.00 40.31 424 THR A N 1
ATOM 3322 C CA . THR A 1 424 ? 20.817 -0.212 36.662 1.00 40.31 424 THR A CA 1
ATOM 3323 C C . THR A 1 424 ? 21.416 -1.239 35.697 1.00 40.31 424 THR A C 1
ATOM 3325 O O . THR A 1 424 ? 22.436 -0.954 35.070 1.00 40.31 424 THR A O 1
ATOM 3328 N N . CYS A 1 425 ? 20.798 -2.412 35.526 1.00 42.59 425 CYS A N 1
ATOM 3329 C CA . CYS A 1 425 ? 21.216 -3.399 34.523 1.00 42.59 425 CYS A CA 1
ATOM 3330 C C . CYS A 1 425 ? 20.383 -3.259 33.243 1.00 42.59 425 CYS A C 1
ATOM 3332 O O . CYS A 1 425 ? 19.466 -4.040 33.003 1.00 42.59 425 CYS A O 1
ATOM 3334 N N . VAL A 1 426 ? 20.715 -2.266 32.419 1.00 43.84 426 VAL A N 1
ATOM 3335 C CA . VAL A 1 426 ? 20.195 -2.152 31.049 1.00 43.84 426 VAL A CA 1
ATOM 3336 C C . VAL A 1 426 ? 21.150 -2.901 30.122 1.00 43.84 426 VAL A C 1
ATOM 3338 O O . VAL A 1 426 ? 22.361 -2.695 30.171 1.00 43.84 426 VAL A O 1
ATOM 3341 N N . SER A 1 427 ? 20.625 -3.811 29.307 1.00 47.47 427 SER A N 1
ATOM 3342 C CA . SER A 1 427 ? 21.370 -4.443 28.216 1.00 47.47 427 SER A CA 1
ATOM 3343 C C . SER A 1 427 ? 20.628 -4.144 26.926 1.00 47.47 427 SER A C 1
ATOM 3345 O O . SER A 1 427 ? 19.514 -4.619 26.734 1.00 47.47 427 SER A O 1
ATOM 3347 N N . GLU A 1 428 ? 21.233 -3.323 26.079 1.00 44.62 428 GLU A N 1
ATOM 3348 C CA . GLU A 1 428 ? 20.735 -3.022 24.743 1.00 44.62 428 GLU A CA 1
ATOM 3349 C C . GLU A 1 428 ? 21.486 -3.907 23.749 1.00 44.62 428 GLU A C 1
ATOM 3351 O O . GLU A 1 428 ? 22.713 -4.026 23.814 1.00 44.62 428 GLU A O 1
ATOM 3356 N N . LEU A 1 429 ? 20.748 -4.579 22.868 1.00 44.62 429 LEU A N 1
ATOM 3357 C CA . LEU A 1 429 ? 21.314 -5.537 21.930 1.00 44.62 429 LEU A CA 1
ATOM 3358 C C . LEU A 1 429 ? 21.018 -5.066 20.514 1.00 44.62 429 LEU A C 1
ATOM 3360 O O . LEU A 1 429 ? 19.880 -5.116 20.060 1.00 44.62 429 LEU A O 1
ATOM 3364 N N . LEU A 1 430 ? 22.057 -4.593 19.833 1.00 44.41 430 LEU A N 1
ATOM 3365 C CA . LEU A 1 430 ? 21.976 -4.239 18.424 1.00 44.41 430 LEU A CA 1
ATOM 3366 C C . LEU A 1 430 ? 22.425 -5.442 17.595 1.00 44.41 430 LEU A C 1
ATOM 3368 O O . LEU A 1 430 ? 23.594 -5.832 17.646 1.00 44.41 430 LEU A O 1
ATOM 3372 N N . VAL A 1 431 ? 21.482 -6.029 16.862 1.00 46.91 431 VAL A N 1
ATOM 3373 C CA . VAL A 1 431 ? 21.743 -7.055 15.847 1.00 46.91 431 VAL A CA 1
ATOM 3374 C C . VAL A 1 431 ? 21.948 -6.326 14.521 1.00 46.91 431 VAL A C 1
ATOM 3376 O O . VAL A 1 431 ? 21.105 -5.516 14.142 1.00 46.91 431 VAL A O 1
ATOM 3379 N N . TYR A 1 432 ? 23.086 -6.571 13.872 1.00 52.50 432 TYR A N 1
ATOM 3380 C CA . TYR A 1 432 ? 23.443 -5.994 12.574 1.00 52.50 432 TYR A CA 1
ATOM 3381 C C . TYR A 1 432 ? 23.413 -7.061 11.493 1.00 52.50 432 TYR A C 1
ATOM 3383 O O . TYR A 1 432 ? 23.881 -8.187 11.793 1.00 52.50 432 TYR A O 1
#

pLDDT: mean 73.22, std 28.62, range [22.27, 98.75]

Organism: Butyrivibrio fibrisolvens (NCBI:txid831)